Protein AF-A0A1E5JPA9-F1 (afdb_monomer)

Sequence (383 aa):
MPLNARSYNGRIKKLSGSSNHGRYNTQFDSVDIVAFDREGEEWGIFSNYAEIPIKMQTPFGEKTFPTVEHYFQYQKDPNDKAYLERILQGDAQNARDLGQKKRWSDFKLADEAMQRAIQEKLKNTLVRQALKDTGNACLIEDTGSRSSQNQDGNWGWRTGGSIEPHATTGNKLGILLMEERNRLHRQEGNFSMIVQNPLDLSERARGIMTRNYSTKNLIHLSLPVVSTSPTQASYPSSRMKDSLNQTKKHTTQESHQEVSQMIRTMMTTSSPSLDIPFVGKGQMNGTFKIAFDNPKDAAAFQDMLAKQGFKTSYFGDGERYPMEHSGKKLNHIVRFENAGTKTEIPEKALQFLKENFKDDAKVANIVENMGFERPKMGVSMHM

Nearest PDB structures (foldseek):
  6xbw-assembly1_a  TM=4.654E-01  e=2.955E+00  Bos taurus

pLDDT: mean 71.27, std 23.31, range [20.52, 98.19]

Solvent-accessible surface area (backbone atoms only — not comparable to full-atom values): 22437 Å² total; per-residue (Å²): 99,75,88,47,74,43,10,52,42,62,76,75,42,56,50,52,35,46,15,66,21,87,93,36,57,74,35,79,47,74,41,49,29,37,46,24,54,46,38,91,34,42,36,1,56,74,28,50,67,17,68,50,68,28,79,43,83,49,94,87,45,80,44,76,26,58,18,41,34,22,49,44,36,35,65,57,50,70,84,41,65,70,54,44,61,51,32,71,39,84,50,44,69,49,9,43,67,58,28,71,79,54,64,67,93,47,70,64,58,51,55,51,41,48,51,57,40,50,58,46,42,47,67,40,64,66,55,43,46,35,52,53,73,52,55,64,42,40,49,37,29,51,55,32,87,62,74,92,82,59,86,83,62,54,42,40,24,32,50,20,50,52,58,55,98,88,46,97,52,35,32,49,51,16,32,52,52,48,51,51,42,35,52,51,28,60,76,70,68,42,64,89,51,45,61,92,49,42,64,60,48,47,46,44,48,32,14,26,28,47,65,77,34,46,87,48,62,68,76,74,62,84,71,75,58,76,79,81,77,89,78,89,83,81,84,88,86,81,89,83,87,82,88,82,88,84,87,86,84,88,86,92,78,90,78,96,78,85,93,65,70,85,57,54,77,72,72,74,68,80,83,81,88,75,90,68,82,79,76,56,90,21,58,52,64,41,59,43,76,49,74,25,78,43,63,67,63,27,51,52,51,42,51,53,41,43,78,69,73,34,56,63,49,79,42,47,85,85,53,94,62,72,44,78,53,97,92,41,61,24,31,16,34,30,34,39,43,43,84,36,79,56,38,63,69,55,68,71,50,50,49,51,41,41,73,73,66,73,37,64,69,60,42,25,52,52,38,36,76,64,50,21,58,63,59,83,73,79,82,82,77,81,127

Organism: NCBI:txid45071

Structure (mmCIF, N/CA/C/O backbone):
data_AF-A0A1E5JPA9-F1
#
_entry.id   AF-A0A1E5JPA9-F1
#
loop_
_atom_site.group_PDB
_atom_site.id
_atom_site.type_symbol
_atom_site.label_atom_id
_atom_site.label_alt_id
_atom_site.label_comp_id
_atom_site.label_asym_id
_atom_site.label_entity_id
_atom_site.label_seq_id
_atom_site.pdbx_PDB_ins_code
_atom_site.Cartn_x
_atom_site.Cartn_y
_atom_site.Cartn_z
_atom_site.occupancy
_atom_site.B_iso_or_equiv
_atom_site.auth_seq_id
_atom_site.auth_comp_id
_atom_site.auth_asym_id
_atom_site.auth_atom_id
_atom_site.pdbx_PDB_model_num
ATOM 1 N N . MET A 1 1 ? -12.399 -1.903 2.188 1.00 41.41 1 MET A N 1
ATOM 2 C CA . MET A 1 1 ? -13.432 -2.797 1.627 1.00 41.41 1 MET A CA 1
ATOM 3 C C . MET A 1 1 ? -13.139 -4.202 2.134 1.00 41.41 1 MET A C 1
ATOM 5 O O . MET A 1 1 ? -11.994 -4.450 2.493 1.00 41.41 1 MET A O 1
ATOM 9 N N . PRO A 1 2 ? -14.093 -5.150 2.160 1.00 44.66 2 PRO A N 1
ATOM 10 C CA . PRO A 1 2 ? -13.713 -6.553 2.306 1.00 44.66 2 PRO A CA 1
ATOM 11 C C . PRO A 1 2 ? -12.759 -6.942 1.164 1.00 44.66 2 PRO A C 1
ATOM 13 O O . PRO A 1 2 ? -13.014 -6.616 0.001 1.00 44.66 2 PRO A O 1
ATOM 16 N N . LEU A 1 3 ? -11.648 -7.604 1.503 1.00 50.38 3 LEU A N 1
ATOM 17 C CA . LEU A 1 3 ? -10.648 -8.057 0.534 1.00 50.38 3 LEU A CA 1
ATOM 18 C C . LEU A 1 3 ? -11.300 -9.032 -0.452 1.00 50.38 3 LEU A C 1
ATOM 20 O O . LEU A 1 3 ? -11.751 -10.107 -0.060 1.00 50.38 3 LEU A O 1
ATOM 24 N N . ASN A 1 4 ? -11.332 -8.673 -1.733 1.00 54.94 4 ASN A N 1
ATOM 25 C CA . ASN A 1 4 ? -11.834 -9.552 -2.785 1.00 54.94 4 ASN A CA 1
ATOM 26 C C . ASN A 1 4 ? -10.662 -10.257 -3.495 1.00 54.94 4 ASN A C 1
ATOM 28 O O . ASN A 1 4 ? -9.513 -9.840 -3.366 1.00 54.94 4 ASN A O 1
ATOM 32 N N . ALA A 1 5 ? -10.936 -11.317 -4.262 1.00 58.31 5 ALA A N 1
ATOM 33 C CA . ALA A 1 5 ? -9.887 -12.101 -4.929 1.00 58.31 5 ALA A CA 1
ATOM 34 C C . ALA A 1 5 ? -8.978 -11.269 -5.856 1.00 58.31 5 ALA A C 1
ATOM 36 O O . ALA A 1 5 ? -7.791 -11.557 -5.973 1.00 58.31 5 ALA A O 1
ATOM 37 N N . ARG A 1 6 ? -9.512 -10.206 -6.471 1.00 63.12 6 ARG A N 1
ATOM 38 C CA . ARG A 1 6 ? -8.760 -9.284 -7.333 1.00 63.12 6 ARG A CA 1
ATOM 39 C C . ARG A 1 6 ? -7.802 -8.401 -6.530 1.00 63.12 6 ARG A C 1
ATOM 41 O O . ARG A 1 6 ? -6.694 -8.134 -6.984 1.00 63.12 6 ARG A O 1
ATOM 48 N N . SER A 1 7 ? -8.186 -8.009 -5.314 1.00 68.62 7 SER A N 1
ATOM 49 C CA . SER A 1 7 ? -7.342 -7.214 -4.415 1.00 68.62 7 SER A CA 1
ATOM 50 C C . SER A 1 7 ? -5.980 -7.864 -4.171 1.00 68.62 7 SER A C 1
ATOM 52 O O . SER A 1 7 ? -4.984 -7.158 -4.071 1.00 68.62 7 SER A O 1
ATOM 54 N N . TYR A 1 8 ? -5.907 -9.194 -4.079 1.00 76.69 8 TYR A N 1
ATOM 55 C CA . TYR A 1 8 ? -4.673 -9.914 -3.733 1.00 76.69 8 TYR A CA 1
ATOM 56 C C . TYR A 1 8 ? -4.141 -10.858 -4.816 1.00 76.69 8 TYR A C 1
ATOM 58 O O . TYR A 1 8 ? -3.144 -11.535 -4.584 1.00 76.69 8 TYR A O 1
ATOM 66 N N . ASN A 1 9 ? -4.766 -10.882 -5.993 1.00 72.44 9 ASN A N 1
ATOM 67 C CA . ASN A 1 9 ? -4.296 -11.628 -7.153 1.00 72.44 9 ASN A CA 1
ATOM 68 C C . ASN A 1 9 ? -4.676 -10.879 -8.440 1.00 72.44 9 ASN A C 1
ATOM 70 O O . ASN A 1 9 ? -5.799 -10.399 -8.595 1.00 72.44 9 ASN A O 1
ATOM 74 N N . GLY A 1 10 ? -3.742 -10.775 -9.377 1.00 78.81 10 GLY A N 1
ATOM 75 C CA . GLY A 1 10 ? -3.922 -10.037 -10.620 1.00 78.81 10 GLY A CA 1
ATOM 76 C C . GLY A 1 10 ? -2.888 -10.419 -11.668 1.00 78.81 10 GLY A C 1
ATOM 77 O O . GLY A 1 10 ? -2.072 -11.319 -11.478 1.00 78.81 10 GLY A O 1
ATOM 78 N N . ARG A 1 11 ? -2.883 -9.724 -12.805 1.00 82.12 11 ARG A N 1
ATOM 79 C CA . ARG A 1 11 ? -1.937 -10.047 -13.881 1.00 82.12 11 ARG A CA 1
ATOM 80 C C . ARG A 1 11 ? -0.540 -9.515 -13.569 1.00 82.12 11 ARG A C 1
ATOM 82 O O . ARG A 1 11 ? -0.366 -8.311 -13.387 1.00 82.12 11 ARG A O 1
ATOM 89 N N . ILE A 1 12 ? 0.462 -10.395 -13.596 1.00 88.06 12 ILE A N 1
ATOM 90 C CA . ILE A 1 12 ? 1.846 -9.986 -13.865 1.00 88.06 12 ILE A CA 1
ATOM 91 C C . ILE A 1 12 ? 1.898 -9.586 -15.344 1.00 88.06 12 ILE A C 1
ATOM 93 O O . ILE A 1 12 ? 1.434 -10.326 -16.214 1.00 88.06 12 ILE A O 1
ATOM 97 N N . LYS A 1 13 ? 2.400 -8.387 -15.633 1.00 85.88 13 LYS A N 1
ATOM 98 C CA . LYS A 1 13 ? 2.447 -7.809 -16.987 1.00 85.88 13 LYS A CA 1
ATOM 99 C C . LYS A 1 13 ? 3.893 -7.676 -17.434 1.00 85.88 13 LYS A C 1
ATOM 101 O O . LYS A 1 13 ? 4.781 -7.613 -16.597 1.00 85.88 13 LYS A O 1
ATOM 106 N N . LYS A 1 14 ? 4.139 -7.562 -18.737 1.00 86.44 14 LYS A N 1
ATOM 107 C CA . LYS A 1 14 ? 5.494 -7.390 -19.274 1.00 86.44 14 LYS A CA 1
ATOM 108 C C . LYS A 1 14 ? 5.655 -6.002 -19.876 1.00 86.44 14 LYS A C 1
ATOM 110 O O . LYS A 1 14 ? 4.979 -5.676 -20.852 1.00 86.44 14 LYS A O 1
ATOM 115 N N . LEU A 1 15 ? 6.537 -5.191 -19.296 1.00 84.62 15 LEU A N 1
ATOM 116 C CA . LEU A 1 15 ? 7.025 -3.972 -19.929 1.00 84.62 15 LEU A CA 1
ATOM 117 C C . LEU A 1 15 ? 8.201 -4.329 -20.829 1.00 84.62 15 LEU A C 1
ATOM 119 O O . LEU A 1 15 ? 9.143 -4.981 -20.391 1.00 84.62 15 LEU A O 1
ATOM 123 N N . SER A 1 16 ? 8.157 -3.857 -22.068 1.00 86.44 16 SER A N 1
ATOM 124 C CA . SER A 1 16 ? 9.230 -4.030 -23.047 1.00 86.44 16 SER A CA 1
ATOM 125 C C . SER A 1 16 ? 9.385 -2.767 -23.887 1.00 86.44 16 SER A C 1
ATOM 127 O O . SER A 1 16 ? 8.403 -2.050 -24.108 1.00 86.44 16 SER A O 1
ATOM 129 N N . GLY A 1 17 ? 10.602 -2.505 -24.364 1.00 84.69 17 GLY A N 1
ATOM 130 C CA . GLY A 1 17 ? 10.906 -1.404 -25.281 1.00 84.69 17 GLY A CA 1
ATOM 131 C C . GLY A 1 17 ? 12.303 -0.823 -25.067 1.00 84.69 17 GLY A C 1
ATOM 132 O O . GLY A 1 17 ? 13.051 -1.279 -24.205 1.00 84.69 17 GLY A O 1
ATOM 133 N N . SER A 1 18 ? 12.661 0.203 -25.842 1.00 84.38 18 SER A N 1
ATOM 134 C CA . SER A 1 18 ? 13.926 0.922 -25.642 1.00 84.38 18 SER A CA 1
ATOM 135 C C . SER A 1 18 ? 13.936 1.641 -24.293 1.00 84.38 18 SER A C 1
ATOM 137 O O . SER A 1 18 ? 12.957 2.308 -23.952 1.00 84.38 18 SER A O 1
ATOM 139 N N . SER A 1 19 ? 15.032 1.545 -23.542 1.00 84.12 19 SER A N 1
ATOM 140 C CA . SER A 1 19 ? 15.129 2.091 -22.185 1.00 84.12 19 SER A CA 1
ATOM 141 C C . SER A 1 19 ? 15.930 3.398 -22.107 1.00 84.12 19 SER A C 1
ATOM 143 O O . SER A 1 19 ? 16.858 3.643 -22.876 1.00 84.12 19 SER A O 1
ATOM 145 N N . ASN A 1 20 ? 15.568 4.250 -21.144 1.00 82.25 20 ASN A N 1
ATOM 146 C CA . ASN A 1 20 ? 16.387 5.373 -20.661 1.00 82.25 20 ASN A CA 1
ATOM 147 C C . ASN A 1 20 ? 17.290 4.990 -19.472 1.00 82.25 20 ASN A C 1
ATOM 149 O O . ASN A 1 20 ? 17.979 5.849 -18.926 1.00 82.25 20 ASN A O 1
ATOM 153 N N . HIS A 1 21 ? 17.274 3.730 -19.029 1.00 83.69 21 HIS A N 1
ATOM 154 C CA . HIS A 1 21 ? 18.113 3.279 -17.924 1.00 83.69 21 HIS A CA 1
ATOM 155 C C . HIS A 1 21 ? 19.599 3.318 -18.307 1.00 83.69 21 HIS A C 1
ATOM 157 O O . HIS A 1 21 ? 19.953 2.861 -19.389 1.00 83.69 21 HIS A O 1
ATOM 163 N N . GLY A 1 22 ? 20.487 3.788 -17.424 1.00 81.06 22 GLY A N 1
ATOM 164 C CA . GLY A 1 22 ? 21.904 4.008 -17.762 1.00 81.06 22 GLY A CA 1
ATOM 165 C C . GLY A 1 22 ? 22.631 2.774 -18.318 1.00 81.06 22 GLY A C 1
ATOM 166 O O . GLY A 1 22 ? 23.445 2.903 -19.226 1.00 81.06 22 GLY A O 1
ATOM 167 N N . ARG A 1 23 ? 22.281 1.570 -17.838 1.00 77.62 23 ARG A N 1
ATOM 168 C CA . ARG A 1 23 ? 22.854 0.290 -18.313 1.00 77.62 23 ARG A CA 1
ATOM 169 C C . ARG 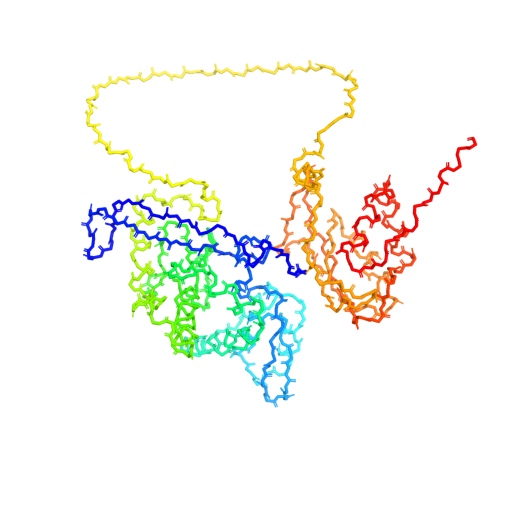A 1 23 ? 22.271 -0.213 -19.647 1.00 77.62 23 ARG A C 1
ATOM 171 O O . ARG A 1 23 ? 22.868 -1.088 -20.258 1.00 77.62 23 ARG A O 1
ATOM 178 N N . TYR A 1 24 ? 21.133 0.331 -20.085 1.00 73.62 24 TYR A N 1
ATOM 179 C CA . TYR A 1 24 ? 20.377 -0.091 -21.275 1.00 73.62 24 TYR A CA 1
ATOM 180 C C . TYR A 1 24 ? 19.965 1.109 -22.145 1.00 73.62 24 TYR A C 1
ATOM 182 O O . TYR A 1 24 ? 18.938 1.072 -22.819 1.00 73.62 24 TYR A O 1
ATOM 190 N N . ASN A 1 25 ? 20.725 2.208 -22.098 1.00 78.81 25 ASN A N 1
ATOM 191 C CA . ASN A 1 25 ? 20.358 3.454 -22.767 1.00 78.81 25 ASN A CA 1
ATOM 192 C C . ASN A 1 25 ? 20.214 3.217 -24.278 1.00 78.81 25 ASN A C 1
ATOM 194 O O . ASN A 1 25 ? 21.136 2.697 -24.897 1.00 78.81 25 ASN A O 1
ATOM 198 N N . THR A 1 26 ? 19.039 3.551 -24.822 1.00 75.69 26 THR A N 1
ATOM 199 C CA . THR A 1 26 ? 18.550 3.262 -26.189 1.00 75.69 26 THR A CA 1
ATOM 200 C C . THR A 1 26 ? 18.427 1.783 -26.581 1.00 75.69 26 THR A C 1
ATOM 202 O O . THR A 1 26 ? 17.750 1.481 -27.567 1.00 75.69 26 THR A O 1
ATOM 205 N N . GLN A 1 27 ? 18.963 0.854 -25.788 1.00 84.62 27 GLN A N 1
ATOM 206 C CA . GLN A 1 27 ? 18.830 -0.588 -25.987 1.00 84.62 27 GLN A CA 1
ATOM 207 C C . GLN A 1 27 ? 17.443 -1.092 -25.574 1.00 84.62 27 GLN A C 1
ATOM 209 O O . GLN A 1 27 ? 16.762 -0.488 -24.742 1.00 84.62 27 GLN A O 1
ATOM 214 N N . PHE A 1 28 ? 17.028 -2.216 -26.160 1.00 86.94 28 PHE A N 1
ATOM 215 C CA . PHE A 1 28 ? 15.808 -2.915 -25.768 1.00 86.94 28 PHE A CA 1
ATOM 216 C C . PHE A 1 28 ? 15.991 -3.554 -24.387 1.00 86.94 28 PHE A C 1
ATOM 218 O O . PHE A 1 28 ? 16.926 -4.323 -24.178 1.00 86.94 28 PHE A O 1
ATOM 225 N N . ASP A 1 29 ? 15.076 -3.259 -23.469 1.00 87.62 29 ASP A N 1
ATOM 226 C CA . ASP A 1 29 ? 14.996 -3.881 -22.151 1.00 87.62 29 ASP A CA 1
ATOM 227 C C . ASP A 1 29 ? 13.589 -4.471 -21.948 1.00 87.62 29 ASP A C 1
ATOM 229 O O . ASP A 1 29 ? 12.622 -4.084 -22.618 1.00 87.62 29 ASP A O 1
ATOM 233 N N . SER A 1 30 ? 13.469 -5.430 -21.033 1.00 89.88 30 SER A N 1
ATOM 234 C CA . SER A 1 30 ? 12.199 -6.036 -20.654 1.00 89.88 30 SER A CA 1
ATOM 235 C C . SER A 1 30 ? 12.168 -6.380 -19.166 1.00 89.88 30 SER A C 1
ATOM 237 O O . SER A 1 30 ? 13.111 -6.961 -18.622 1.00 89.88 30 SER A O 1
ATOM 239 N N . VAL A 1 31 ? 11.068 -6.013 -18.510 1.00 90.56 31 VAL A N 1
ATOM 240 C CA . VAL A 1 31 ? 10.831 -6.218 -17.079 1.00 90.56 31 VAL A CA 1
ATOM 241 C C . VAL A 1 31 ? 9.396 -6.692 -16.871 1.00 90.56 31 VAL A C 1
ATOM 243 O O . VAL A 1 31 ? 8.447 -6.054 -17.331 1.00 90.56 31 VAL A O 1
ATOM 246 N N . ASP A 1 32 ? 9.234 -7.799 -16.151 1.00 93.00 32 ASP A N 1
ATOM 247 C CA . ASP A 1 32 ? 7.927 -8.237 -15.664 1.00 93.00 32 ASP A CA 1
ATOM 248 C C . ASP A 1 32 ? 7.528 -7.393 -14.442 1.00 93.00 32 ASP A C 1
ATOM 250 O O . ASP A 1 32 ? 8.352 -7.115 -13.568 1.00 93.00 32 ASP A O 1
ATOM 254 N N . ILE A 1 33 ? 6.276 -6.940 -14.400 1.00 91.44 33 ILE A N 1
ATOM 255 C CA . ILE A 1 33 ? 5.758 -5.963 -13.443 1.00 91.44 33 ILE A CA 1
ATOM 256 C C . ILE A 1 33 ? 4.4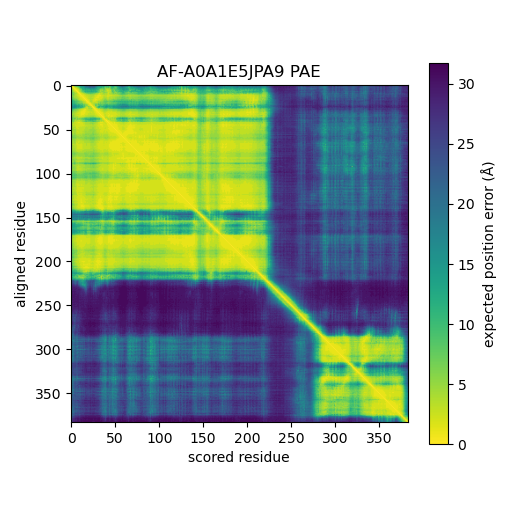62 -6.415 -12.769 1.00 91.44 33 ILE A C 1
ATOM 258 O O . ILE A 1 33 ? 3.629 -7.106 -13.358 1.00 91.44 33 ILE A O 1
ATOM 262 N N . VAL A 1 34 ? 4.255 -5.907 -11.559 1.00 91.75 34 VAL A N 1
ATOM 263 C CA . VAL A 1 34 ? 2.979 -5.880 -10.845 1.00 91.75 34 VAL A CA 1
ATOM 264 C C . VAL A 1 34 ? 2.690 -4.424 -10.493 1.00 91.75 34 VAL A C 1
ATOM 266 O O . VAL A 1 34 ? 3.451 -3.803 -9.754 1.00 91.75 34 VAL A O 1
ATOM 269 N N . ALA A 1 35 ? 1.607 -3.880 -11.048 1.00 87.12 35 ALA A N 1
ATOM 270 C CA . ALA A 1 35 ? 1.154 -2.516 -10.788 1.00 87.12 35 ALA A CA 1
ATOM 271 C C . ALA A 1 35 ? -0.089 -2.530 -9.890 1.00 87.12 35 ALA A C 1
ATOM 273 O O . ALA A 1 35 ? -1.007 -3.307 -10.152 1.00 87.12 35 ALA A O 1
ATOM 274 N N . PHE A 1 36 ? -0.114 -1.669 -8.873 1.00 87.94 36 PHE A N 1
ATOM 275 C CA . PHE A 1 36 ? -1.207 -1.519 -7.907 1.00 87.94 36 PHE A CA 1
ATOM 276 C C . PHE A 1 36 ? -1.404 -0.042 -7.524 1.00 87.94 36 PHE A C 1
ATOM 278 O O . PHE A 1 36 ? -0.477 0.751 -7.640 1.00 87.94 36 PHE A O 1
ATOM 285 N N . ASP A 1 37 ? -2.587 0.333 -7.035 1.00 79.38 37 ASP A N 1
ATOM 286 C CA . ASP A 1 37 ? -2.882 1.683 -6.511 1.00 79.38 37 ASP A CA 1
ATOM 287 C C . ASP A 1 37 ? -3.916 1.594 -5.388 1.00 79.38 37 ASP A C 1
ATOM 289 O O . ASP A 1 37 ? -3.620 1.915 -4.233 1.00 79.38 37 ASP A O 1
ATOM 293 N N . ARG A 1 38 ? -5.117 1.087 -5.698 1.00 73.88 38 ARG A N 1
ATOM 294 C CA . ARG A 1 38 ? -6.235 1.013 -4.746 1.00 73.88 38 ARG A CA 1
ATOM 295 C C . ARG A 1 38 ? -6.591 -0.419 -4.391 1.00 73.88 38 ARG A C 1
ATOM 297 O O . ARG A 1 38 ? -6.561 -1.304 -5.232 1.00 73.88 38 ARG A O 1
ATOM 304 N N . GLU A 1 39 ? -7.065 -0.619 -3.165 1.00 64.00 39 GLU A N 1
ATOM 305 C CA . GLU A 1 39 ? -7.504 -1.921 -2.640 1.00 64.00 39 GLU A CA 1
ATOM 306 C C . GLU A 1 39 ? -8.486 -2.689 -3.545 1.00 64.00 39 GLU A C 1
ATOM 308 O O . GLU A 1 39 ? -8.424 -3.914 -3.610 1.00 64.00 39 GLU A O 1
ATOM 313 N N . GLY A 1 40 ? -9.388 -1.998 -4.248 1.00 65.12 40 GLY A N 1
ATOM 314 C CA . GLY A 1 40 ? -10.383 -2.627 -5.128 1.00 65.12 40 GLY A CA 1
ATOM 315 C C . GLY A 1 40 ? -9.842 -3.142 -6.471 1.00 65.12 40 GLY A C 1
ATOM 316 O O . GLY A 1 40 ? -10.603 -3.725 -7.243 1.00 65.12 40 GLY A O 1
ATOM 317 N N . GLU A 1 41 ? -8.564 -2.910 -6.772 1.00 71.81 41 GLU A N 1
ATOM 318 C CA . GLU A 1 41 ? -7.928 -3.210 -8.059 1.00 71.81 41 GLU A CA 1
ATOM 319 C C . GLU A 1 41 ? -7.010 -4.438 -7.975 1.00 71.81 41 GLU A C 1
ATOM 321 O O . GLU A 1 41 ? -6.774 -4.987 -6.900 1.00 71.81 41 GLU A O 1
ATOM 326 N N . GLU A 1 42 ? -6.489 -4.880 -9.123 1.00 80.50 42 GLU A N 1
ATOM 327 C CA . GLU A 1 42 ? -5.493 -5.959 -9.177 1.00 80.50 42 GLU A CA 1
ATOM 328 C C . GLU A 1 42 ? -4.287 -5.622 -8.299 1.00 80.50 42 GLU A C 1
ATOM 330 O O . GLU A 1 42 ? -3.710 -4.544 -8.425 1.00 80.50 42 GLU A O 1
ATOM 335 N N . TRP A 1 43 ? -3.933 -6.541 -7.394 1.00 87.25 43 TRP A N 1
ATOM 336 C CA . TRP A 1 43 ? -2.842 -6.371 -6.422 1.00 87.25 43 TRP A CA 1
ATOM 337 C C . TRP A 1 43 ? -3.005 -5.184 -5.449 1.00 87.25 43 TRP A C 1
ATOM 339 O O . TRP A 1 43 ? -2.077 -4.840 -4.711 1.00 87.25 43 TRP A O 1
ATOM 349 N N . GLY A 1 44 ? -4.204 -4.597 -5.379 1.00 86.44 44 GLY A N 1
ATOM 350 C CA . GLY A 1 44 ? -4.565 -3.493 -4.491 1.00 86.44 44 GLY A CA 1
ATOM 351 C C . GLY A 1 44 ? -4.259 -3.712 -3.007 1.00 86.44 44 GLY A C 1
ATOM 352 O O . GLY A 1 44 ? -4.064 -2.744 -2.270 1.00 86.44 44 GLY A O 1
ATOM 353 N N . ILE A 1 45 ? -4.148 -4.969 -2.567 1.00 89.19 45 ILE A N 1
ATOM 354 C CA . ILE A 1 45 ? -3.763 -5.370 -1.210 1.00 89.19 45 ILE A CA 1
ATOM 355 C C . ILE A 1 45 ? -2.401 -4.795 -0.792 1.00 89.19 45 ILE A C 1
ATOM 357 O O . ILE A 1 45 ? -2.157 -4.621 0.401 1.00 89.19 45 ILE A O 1
ATOM 361 N N . PHE A 1 46 ? -1.511 -4.455 -1.732 1.00 93.62 46 PHE A N 1
ATOM 362 C CA . PHE A 1 46 ? -0.203 -3.869 -1.422 1.00 93.62 46 PHE A CA 1
ATOM 363 C C . PHE A 1 46 ? -0.263 -2.388 -1.035 1.00 93.62 46 PHE A C 1
ATOM 365 O O . PHE A 1 46 ? 0.541 -1.965 -0.203 1.00 93.62 46 PHE A O 1
ATOM 372 N N . SER A 1 47 ? -1.274 -1.649 -1.501 1.00 90.81 47 SER A N 1
ATOM 373 C CA . SER A 1 47 ? -1.493 -0.229 -1.190 1.00 90.81 47 SER A CA 1
ATOM 374 C C . SER A 1 47 ? -1.455 0.073 0.315 1.00 90.81 47 SER A C 1
ATOM 376 O O . SER A 1 47 ? -2.048 -0.649 1.124 1.00 90.81 47 SER A O 1
ATOM 378 N N . ASN A 1 48 ? -0.815 1.171 0.724 1.00 91.38 48 ASN A N 1
ATOM 379 C CA . ASN A 1 48 ? -0.891 1.697 2.097 1.00 91.38 48 ASN A CA 1
ATOM 380 C C . ASN A 1 48 ? -2.324 2.114 2.501 1.00 91.38 48 ASN A C 1
ATOM 382 O O . ASN A 1 48 ? -2.612 2.237 3.695 1.00 91.38 48 ASN A O 1
ATOM 386 N N . TYR A 1 49 ? -3.225 2.276 1.524 1.00 89.44 49 TYR A N 1
ATOM 387 C CA . TYR A 1 49 ? -4.642 2.601 1.721 1.00 89.44 49 TYR A CA 1
ATOM 388 C C . TYR A 1 49 ? -5.530 1.355 1.899 1.00 89.44 49 TYR A C 1
ATOM 390 O O . TYR A 1 49 ? -6.710 1.512 2.205 1.00 89.44 49 TYR A O 1
ATOM 398 N N . ALA A 1 50 ? -5.000 0.135 1.735 1.00 86.19 50 ALA A N 1
ATOM 399 C CA . ALA A 1 50 ? -5.762 -1.095 1.963 1.00 86.19 50 ALA A CA 1
ATOM 400 C C . ALA A 1 50 ? -6.171 -1.247 3.443 1.00 86.19 50 ALA A C 1
ATOM 402 O O . ALA A 1 50 ? -5.350 -1.045 4.343 1.00 86.19 50 ALA A O 1
ATOM 403 N N . GLU A 1 51 ? -7.428 -1.632 3.680 1.00 86.31 51 GLU A N 1
ATOM 404 C CA . GLU A 1 51 ? -8.092 -1.819 4.978 1.00 86.31 51 GLU A CA 1
ATOM 405 C C . GLU A 1 51 ? -7.668 -3.142 5.625 1.00 86.31 51 GLU A C 1
ATOM 407 O O . GLU A 1 51 ? -8.460 -4.047 5.881 1.00 86.31 51 GLU A O 1
ATOM 412 N N . ILE A 1 52 ? -6.364 -3.232 5.895 1.00 84.69 52 ILE A N 1
ATOM 413 C CA . ILE A 1 52 ? -5.699 -4.350 6.560 1.00 84.69 52 ILE A CA 1
ATOM 414 C C . ILE A 1 52 ? -5.183 -3.835 7.905 1.00 84.69 52 ILE A C 1
ATOM 416 O O . ILE A 1 52 ? -4.132 -3.185 7.937 1.00 84.69 52 ILE A O 1
ATOM 420 N N . PRO A 1 53 ? -5.903 -4.098 9.010 1.00 87.62 53 PRO A N 1
ATOM 421 C CA . PRO A 1 53 ? -5.546 -3.542 10.302 1.00 87.62 53 PRO A CA 1
ATOM 422 C C . PRO A 1 53 ? -4.180 -4.027 10.791 1.00 87.62 53 PRO A C 1
ATOM 424 O O . PRO A 1 53 ? -3.892 -5.225 10.770 1.00 87.62 53 PRO A O 1
ATOM 427 N N . ILE A 1 54 ? -3.363 -3.094 11.281 1.00 90.44 54 ILE A N 1
ATOM 428 C CA . ILE A 1 54 ? -2.046 -3.366 11.872 1.00 90.44 54 ILE A CA 1
ATOM 429 C C . ILE A 1 54 ? -2.033 -2.975 13.350 1.00 90.44 54 ILE A C 1
ATOM 431 O O . ILE A 1 54 ? -2.586 -1.946 13.742 1.00 90.44 54 ILE A O 1
ATOM 435 N N . LYS A 1 55 ? -1.404 -3.805 14.184 1.00 92.19 55 LYS A N 1
ATOM 436 C CA . LYS A 1 55 ? -1.241 -3.559 15.621 1.00 92.19 55 LYS A CA 1
ATOM 437 C C . LYS A 1 55 ? 0.116 -2.921 15.870 1.00 92.19 55 LYS A C 1
ATOM 439 O O . LYS A 1 55 ? 1.138 -3.527 15.574 1.00 92.19 55 LYS A O 1
ATOM 444 N N . MET A 1 56 ? 0.118 -1.715 16.426 1.00 94.88 56 MET A N 1
ATOM 445 C CA . MET A 1 56 ? 1.332 -0.937 16.665 1.00 94.88 56 MET A CA 1
ATOM 446 C C . MET A 1 56 ? 1.376 -0.481 18.122 1.00 94.88 56 MET A C 1
ATOM 448 O O . MET A 1 56 ? 0.351 -0.100 18.692 1.00 94.88 56 MET A O 1
ATOM 452 N N . GLN A 1 57 ? 2.566 -0.468 18.717 1.00 93.62 57 GLN A N 1
ATOM 453 C CA . GLN A 1 57 ? 2.771 0.163 20.020 1.00 93.62 57 GLN A CA 1
ATOM 454 C C . GLN A 1 57 ? 2.825 1.688 19.876 1.00 93.62 57 GLN A C 1
ATOM 456 O O . GLN A 1 57 ? 3.385 2.219 18.914 1.00 93.62 57 GLN A O 1
ATOM 461 N N . THR A 1 58 ? 2.243 2.388 20.846 1.00 94.12 58 THR A N 1
ATOM 462 C CA . THR A 1 58 ? 2.241 3.853 20.960 1.00 94.12 58 THR A CA 1
ATOM 463 C C . THR A 1 58 ? 2.601 4.252 22.398 1.00 94.12 58 THR A C 1
ATOM 465 O O . THR A 1 58 ? 2.479 3.415 23.297 1.00 94.12 58 THR A O 1
ATOM 468 N N . PRO A 1 59 ? 2.947 5.524 22.680 1.00 95.12 59 PRO A N 1
ATOM 469 C CA . PRO A 1 59 ? 3.068 6.029 24.055 1.00 95.12 59 PRO A CA 1
ATOM 470 C C . PRO A 1 59 ? 1.784 5.875 24.897 1.00 95.12 59 PRO A C 1
ATOM 472 O O . PRO A 1 59 ? 1.817 6.035 26.113 1.00 95.12 59 PRO A O 1
ATOM 475 N N . PHE A 1 60 ? 0.653 5.547 24.261 1.00 92.62 60 PHE A N 1
ATOM 476 C CA . PHE A 1 60 ? -0.656 5.329 24.879 1.00 92.62 60 PHE A CA 1
ATOM 477 C C . PHE A 1 60 ? -1.087 3.847 24.866 1.00 92.62 60 PHE A C 1
ATOM 479 O O . PHE A 1 60 ? -2.278 3.557 24.998 1.00 92.62 60 PHE A O 1
ATOM 48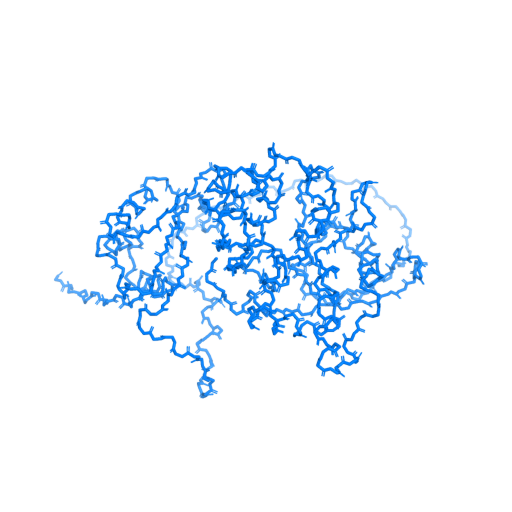6 N N . GLY A 1 61 ? -0.135 2.920 24.694 1.00 90.00 61 GLY A N 1
ATOM 487 C CA . GLY A 1 61 ? -0.350 1.468 24.631 1.00 90.00 61 GLY A CA 1
ATOM 488 C C . GLY A 1 61 ? -0.498 0.916 23.207 1.00 90.00 61 GLY A C 1
ATOM 489 O O . GLY A 1 61 ? -0.290 1.630 22.222 1.00 90.00 61 GLY A O 1
ATOM 490 N N . GLU A 1 62 ? -0.862 -0.366 23.090 1.00 94.75 62 GLU A N 1
ATOM 491 C CA . GLU A 1 62 ? -1.152 -0.993 21.794 1.00 94.75 62 GLU A CA 1
ATOM 492 C C . GLU A 1 62 ? -2.395 -0.357 21.158 1.00 94.75 62 GLU A C 1
ATOM 494 O 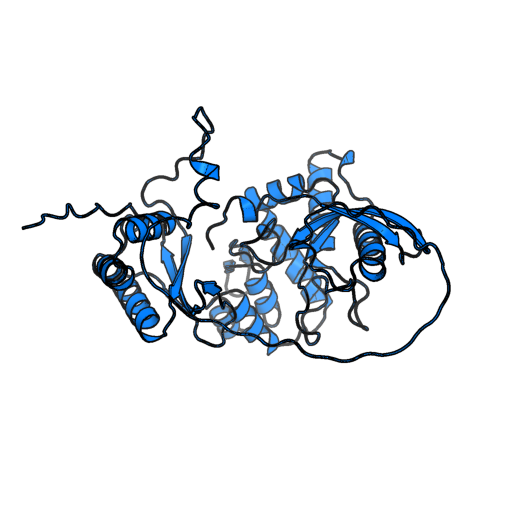O . GLU A 1 62 ? -3.447 -0.222 21.788 1.00 94.75 62 GLU A O 1
ATOM 499 N N . LYS A 1 63 ? -2.286 0.004 19.880 1.00 92.88 63 LYS A N 1
ATOM 500 C CA . LYS A 1 63 ? -3.386 0.529 19.072 1.00 92.88 63 LYS A CA 1
ATOM 501 C C . LYS A 1 63 ? -3.477 -0.246 17.763 1.00 92.88 63 LYS A C 1
ATOM 503 O O . LYS A 1 63 ? -2.467 -0.613 17.165 1.00 92.88 63 LYS A O 1
ATOM 508 N N . THR A 1 64 ? -4.706 -0.483 17.312 1.00 92.06 64 THR A N 1
ATOM 509 C CA . THR A 1 64 ? -4.976 -1.068 15.994 1.00 92.06 64 THR A CA 1
ATOM 510 C C . THR A 1 64 ? -5.262 0.059 15.008 1.00 92.06 64 THR A C 1
ATOM 512 O O . THR A 1 64 ? -6.250 0.775 15.159 1.00 92.06 64 THR A O 1
ATOM 515 N N . PHE A 1 65 ? -4.395 0.222 14.015 1.00 91.12 65 PHE A N 1
ATOM 516 C CA . PHE A 1 65 ? -4.533 1.205 12.944 1.00 91.12 65 PHE A CA 1
ATOM 517 C C . PHE A 1 65 ? -5.259 0.551 11.758 1.00 91.12 65 PHE A C 1
ATOM 519 O O . PHE A 1 65 ? -4.824 -0.520 11.332 1.00 91.12 65 PHE A O 1
ATOM 526 N N . PRO A 1 66 ? -6.341 1.143 11.208 1.00 88.38 66 PRO A N 1
ATOM 527 C CA . PRO A 1 66 ? -7.124 0.524 10.131 1.00 88.38 66 PRO A CA 1
ATOM 528 C C . PRO A 1 66 ? -6.344 0.247 8.838 1.00 88.38 66 PRO A C 1
ATOM 530 O O . PRO A 1 66 ? -6.660 -0.706 8.132 1.00 88.38 66 PRO A O 1
ATOM 533 N N . THR A 1 67 ? -5.339 1.074 8.530 1.00 92.06 67 THR A N 1
ATOM 534 C CA . THR A 1 67 ? -4.424 0.896 7.392 1.00 92.06 67 THR A CA 1
ATOM 535 C C . THR A 1 67 ? -3.007 1.343 7.765 1.00 92.06 67 THR A C 1
ATOM 537 O O . THR A 1 67 ? -2.804 2.029 8.772 1.00 92.06 67 THR A O 1
ATOM 540 N N . VAL A 1 68 ? -2.033 1.030 6.905 1.00 95.81 68 VAL A N 1
ATOM 541 C CA . VAL A 1 68 ? -0.662 1.568 6.989 1.00 95.81 68 VAL A CA 1
ATOM 542 C C . VAL A 1 68 ? -0.652 3.099 6.958 1.00 95.81 68 VAL A C 1
ATOM 544 O O . VAL A 1 68 ? 0.054 3.708 7.758 1.00 95.81 68 VAL A O 1
ATOM 547 N N . GLU A 1 69 ? -1.476 3.721 6.108 1.00 94.56 69 GLU A N 1
ATOM 548 C CA . GLU A 1 69 ? -1.600 5.184 6.022 1.00 94.56 69 GLU A CA 1
ATOM 549 C C . GLU A 1 69 ? -1.975 5.829 7.366 1.00 94.56 69 GLU A C 1
ATOM 551 O O . GLU A 1 69 ? -1.425 6.868 7.721 1.00 94.56 69 GLU A O 1
ATOM 556 N N . HIS A 1 70 ? -2.846 5.195 8.163 1.00 94.69 70 HIS A N 1
ATOM 557 C CA . HIS A 1 70 ? -3.219 5.735 9.476 1.00 94.69 70 HIS A CA 1
ATOM 558 C C . HIS A 1 70 ? -2.006 5.778 10.417 1.00 94.69 70 HIS A C 1
ATOM 560 O O . HIS A 1 70 ? -1.752 6.802 11.048 1.00 94.69 70 HIS A O 1
ATOM 566 N N . TYR A 1 71 ? -1.217 4.700 10.499 1.00 97.62 71 TYR A N 1
ATOM 567 C CA . TYR A 1 71 ? -0.004 4.709 11.325 1.00 97.62 71 TYR A CA 1
ATOM 568 C C . TYR A 1 71 ? 1.037 5.696 10.789 1.00 97.62 71 TYR A C 1
ATOM 570 O O . TYR A 1 71 ? 1.586 6.485 11.556 1.00 97.62 71 TYR A O 1
ATOM 578 N N . PHE A 1 72 ? 1.277 5.688 9.476 1.00 96.44 72 PHE A N 1
ATOM 579 C CA . PHE A 1 72 ? 2.245 6.563 8.823 1.00 96.44 72 PHE A CA 1
ATOM 580 C C . PHE A 1 72 ? 1.949 8.045 9.099 1.00 96.44 72 PHE A C 1
ATOM 582 O O . PHE A 1 72 ? 2.833 8.780 9.529 1.00 96.44 72 PHE A O 1
ATOM 589 N N . GLN A 1 73 ? 0.694 8.479 8.957 1.00 95.88 73 GLN A N 1
ATOM 590 C CA . GLN A 1 73 ? 0.312 9.865 9.234 1.00 95.88 73 GLN A CA 1
ATOM 591 C C . GLN A 1 73 ? 0.331 10.182 10.743 1.00 95.88 73 GLN A C 1
ATOM 593 O O . GLN A 1 73 ? 0.755 11.275 11.125 1.00 95.88 73 GLN A O 1
ATOM 598 N N . TYR A 1 74 ? -0.035 9.238 11.623 1.00 95.94 74 TYR A N 1
ATOM 599 C CA . TYR A 1 74 ? 0.112 9.386 13.082 1.00 95.94 74 TYR A CA 1
ATOM 600 C C . TYR A 1 74 ? 1.572 9.629 13.512 1.00 95.94 74 TYR A C 1
ATOM 602 O O . TYR A 1 74 ? 1.830 10.484 14.359 1.00 95.94 74 TYR A O 1
ATOM 610 N N . GLN A 1 75 ? 2.542 8.942 12.901 1.00 96.19 75 GLN A N 1
ATOM 611 C CA . GLN A 1 75 ? 3.967 9.049 13.252 1.00 96.19 75 GLN A CA 1
ATOM 612 C C . GLN A 1 75 ? 4.590 10.441 13.024 1.00 96.19 75 GLN A C 1
ATOM 614 O O . GLN A 1 75 ? 5.689 10.688 13.515 1.00 96.19 75 GLN A O 1
ATOM 619 N N . LYS A 1 76 ? 3.887 11.374 12.366 1.00 94.38 76 LYS A N 1
ATOM 620 C CA . LYS A 1 76 ? 4.279 12.794 12.296 1.00 94.38 76 LYS A CA 1
ATOM 621 C C . LYS A 1 76 ? 4.206 13.525 13.639 1.00 94.38 76 LYS A C 1
ATOM 623 O O . LYS A 1 76 ? 4.872 14.540 13.803 1.00 94.38 76 LYS A O 1
ATOM 628 N N . ASP A 1 77 ? 3.379 13.049 14.569 1.00 95.00 77 ASP A N 1
ATOM 629 C CA . ASP A 1 77 ? 3.293 13.579 15.933 1.00 95.00 77 ASP A CA 1
ATOM 630 C C . ASP A 1 77 ? 2.814 12.483 16.901 1.00 95.00 77 ASP A C 1
ATOM 632 O O . ASP A 1 77 ? 1.634 12.421 17.263 1.00 95.00 77 ASP A O 1
ATOM 636 N N . PRO A 1 78 ? 3.712 11.563 17.297 1.00 94.38 78 PRO A N 1
ATOM 637 C CA . PRO A 1 78 ? 3.332 10.376 18.052 1.00 94.38 78 PRO A CA 1
ATOM 638 C C . PRO A 1 78 ? 2.925 10.672 19.504 1.00 94.38 78 PRO A C 1
ATOM 640 O O . PRO A 1 78 ? 2.325 9.809 20.152 1.00 94.38 78 PRO A O 1
ATOM 643 N N . ASN A 1 79 ? 3.232 11.871 20.008 1.00 94.81 79 ASN A N 1
ATOM 644 C CA . ASN A 1 79 ? 3.001 12.284 21.393 1.00 94.81 79 ASN A CA 1
ATOM 645 C C . ASN A 1 79 ? 1.673 13.042 21.583 1.00 94.81 79 ASN A C 1
ATOM 647 O O . ASN A 1 79 ? 1.253 13.263 22.718 1.00 94.81 79 ASN A O 1
ATOM 651 N N . ASP A 1 80 ? 0.984 13.417 20.502 1.00 95.94 80 ASP A N 1
ATOM 652 C CA . ASP A 1 80 ? -0.334 14.050 20.558 1.00 95.94 80 ASP A CA 1
ATOM 653 C C . ASP A 1 80 ? -1.449 12.984 20.581 1.00 95.94 80 ASP A C 1
ATOM 655 O O . ASP A 1 80 ? -1.827 12.391 19.564 1.00 95.94 80 ASP A O 1
ATOM 659 N N . LYS A 1 81 ? -2.011 12.742 21.774 1.00 95.38 81 LYS A N 1
ATOM 660 C CA . LYS A 1 81 ? -3.126 11.799 21.967 1.00 95.38 81 LYS A CA 1
ATOM 661 C C . LYS A 1 81 ? -4.387 12.221 21.204 1.00 95.38 81 LYS A C 1
ATOM 663 O O . LYS A 1 81 ? -5.106 11.360 20.703 1.00 95.38 81 LYS A O 1
ATOM 668 N N . ALA A 1 82 ? -4.672 13.520 21.105 1.00 94.81 82 ALA A N 1
ATOM 669 C CA . ALA A 1 82 ? -5.857 14.007 20.401 1.00 94.81 82 ALA A CA 1
ATOM 670 C C . ALA A 1 82 ? -5.701 13.849 18.880 1.00 94.81 82 ALA A C 1
ATOM 672 O O . ALA A 1 82 ? -6.669 13.539 18.185 1.00 94.81 82 ALA A O 1
ATOM 673 N N . TYR A 1 83 ? -4.480 14.002 18.364 1.00 95.25 83 TYR A N 1
ATOM 674 C CA . TYR A 1 83 ? -4.144 13.676 16.982 1.00 95.25 83 TYR A CA 1
ATOM 675 C C . TYR A 1 83 ? -4.264 12.177 16.698 1.00 95.25 83 TYR A C 1
ATOM 677 O O . TYR A 1 83 ? -4.883 11.824 15.700 1.00 95.25 83 TYR A O 1
ATOM 685 N N . LEU A 1 84 ? -3.776 11.300 17.584 1.00 93.94 84 LEU A N 1
ATOM 686 C CA . LEU A 1 84 ? -3.958 9.849 17.450 1.00 93.94 84 LEU A CA 1
ATOM 687 C C . LEU A 1 84 ? -5.439 9.459 17.338 1.00 93.94 84 LEU A C 1
ATOM 689 O O . LEU A 1 84 ? -5.819 8.787 16.382 1.00 93.94 84 LEU A O 1
ATOM 693 N N . GLU A 1 85 ? -6.285 9.892 18.278 1.00 90.00 85 GLU A N 1
ATOM 694 C CA . GLU A 1 85 ? -7.711 9.532 18.253 1.00 90.00 85 GLU A CA 1
ATOM 695 C C . GLU A 1 85 ? -8.428 10.102 17.013 1.00 90.00 85 GLU A C 1
ATOM 697 O O . GLU A 1 85 ? -9.329 9.456 16.486 1.00 90.00 85 GLU A O 1
ATOM 702 N N . ARG A 1 86 ? -7.996 11.260 16.486 1.00 92.00 86 ARG A N 1
ATOM 703 C CA . ARG A 1 86 ? -8.483 11.811 15.206 1.00 92.00 86 ARG A CA 1
ATOM 704 C C . ARG A 1 86 ? -7.981 11.046 13.982 1.00 92.00 86 ARG A C 1
ATOM 706 O O . ARG A 1 86 ? -8.740 10.881 13.039 1.00 92.00 86 ARG A O 1
ATOM 713 N N . ILE A 1 87 ? -6.730 10.590 13.975 1.00 91.31 87 ILE A N 1
ATOM 714 C CA . ILE A 1 87 ? -6.166 9.792 12.876 1.00 91.31 87 ILE A CA 1
ATOM 715 C C . ILE A 1 87 ? -6.839 8.419 12.796 1.00 91.31 87 ILE A C 1
ATOM 717 O O . ILE A 1 87 ? -7.012 7.900 11.702 1.00 91.31 87 ILE A O 1
ATOM 721 N N . LEU A 1 88 ? -7.254 7.843 13.928 1.00 85.88 88 LEU A N 1
ATOM 722 C CA . LEU A 1 88 ? -8.021 6.591 13.976 1.00 85.88 88 LEU A CA 1
ATOM 723 C C . LEU A 1 88 ? -9.502 6.750 13.562 1.00 85.88 88 LEU A C 1
ATOM 725 O O . LEU A 1 88 ? -10.213 5.747 13.467 1.00 85.88 88 LEU A O 1
ATOM 729 N N . GLN A 1 89 ? -9.975 7.978 13.324 1.00 83.19 89 GLN A N 1
ATOM 730 C CA . GLN A 1 89 ? -11.320 8.277 12.826 1.00 83.19 89 GLN A CA 1
ATOM 731 C C . GLN A 1 89 ? -11.313 8.459 11.302 1.00 83.19 89 GLN A C 1
ATOM 733 O O . GLN A 1 89 ? -10.387 9.024 10.727 1.00 83.19 89 GLN A O 1
ATOM 738 N N . GLY A 1 90 ? -12.385 8.013 10.645 1.00 78.06 90 GLY A N 1
ATOM 739 C CA . GLY A 1 90 ? -12.481 8.038 9.186 1.00 78.06 90 GLY A CA 1
ATOM 740 C C . GLY A 1 90 ? -11.690 6.903 8.532 1.00 78.06 90 GLY A C 1
ATOM 741 O O . GLY A 1 90 ? -11.594 5.806 9.083 1.00 78.06 90 GLY A O 1
ATOM 742 N N . ASP A 1 91 ? -11.205 7.135 7.317 1.00 82.31 91 ASP A N 1
ATOM 743 C CA . ASP A 1 91 ? -10.435 6.171 6.526 1.00 82.31 91 ASP A CA 1
ATOM 744 C C . ASP A 1 91 ? -9.074 6.728 6.068 1.00 82.31 91 ASP A C 1
ATOM 746 O O . ASP A 1 91 ? -8.639 7.793 6.504 1.00 82.31 91 ASP A O 1
ATOM 750 N N . ALA A 1 92 ? -8.366 5.998 5.197 1.00 85.31 92 ALA A N 1
ATOM 751 C CA . ALA A 1 92 ? -6.994 6.335 4.813 1.00 85.31 92 ALA A CA 1
ATOM 752 C C . ALA A 1 92 ? -6.864 7.734 4.183 1.00 85.31 92 ALA A C 1
ATOM 754 O O . ALA A 1 92 ? -5.880 8.427 4.436 1.00 85.31 92 ALA A O 1
ATOM 755 N N . GLN A 1 93 ? -7.866 8.181 3.418 1.00 82.75 93 GLN A N 1
ATOM 756 C CA . GLN A 1 93 ? -7.864 9.524 2.838 1.00 82.75 93 GLN A CA 1
ATOM 757 C C . GLN A 1 93 ? -8.038 10.596 3.926 1.00 82.75 93 GLN A C 1
ATOM 759 O O . GLN A 1 93 ? -7.327 11.597 3.913 1.00 82.75 93 GLN A O 1
ATOM 764 N N . ASN A 1 94 ? -8.896 10.352 4.919 1.00 84.44 94 ASN A N 1
ATOM 765 C CA . ASN A 1 94 ? -9.042 11.242 6.073 1.00 84.44 94 ASN A CA 1
ATOM 766 C C . ASN A 1 94 ? -7.751 11.325 6.902 1.00 84.44 94 ASN A C 1
ATOM 768 O O . ASN A 1 94 ? -7.297 12.424 7.228 1.00 84.44 94 ASN A O 1
ATOM 772 N N . ALA A 1 95 ? -7.110 10.186 7.185 1.00 88.50 95 ALA A N 1
ATOM 773 C CA . ALA A 1 95 ? -5.820 10.151 7.873 1.00 88.50 95 ALA A CA 1
ATOM 774 C C . ALA A 1 95 ? -4.745 10.953 7.113 1.00 88.50 95 ALA A C 1
ATOM 776 O O . ALA A 1 95 ? -4.000 11.724 7.725 1.00 88.50 95 ALA A O 1
ATOM 777 N N . ARG A 1 96 ? -4.714 10.845 5.777 1.00 88.75 96 ARG A N 1
ATOM 778 C CA . ARG A 1 96 ? -3.844 11.643 4.901 1.00 88.75 96 ARG A CA 1
ATOM 779 C C . ARG A 1 96 ? -4.129 13.138 4.995 1.00 88.75 96 ARG A C 1
ATOM 781 O O . ARG A 1 96 ? -3.207 13.913 5.227 1.00 88.75 96 ARG A O 1
ATOM 788 N N . ASP A 1 97 ? -5.381 13.560 4.854 1.00 87.25 97 ASP A N 1
ATOM 789 C CA . ASP A 1 97 ? -5.757 14.983 4.829 1.00 87.25 97 ASP A CA 1
ATOM 790 C C . ASP A 1 97 ? -5.593 15.661 6.204 1.00 87.25 97 ASP A C 1
ATOM 792 O O . ASP A 1 97 ? -5.317 16.863 6.303 1.00 87.25 97 ASP A O 1
ATOM 796 N N . LEU A 1 98 ? -5.695 14.885 7.287 1.00 89.75 98 LEU A N 1
ATOM 797 C CA . LEU A 1 98 ? -5.265 15.292 8.623 1.00 89.75 98 LEU A CA 1
ATOM 798 C C . LEU A 1 98 ? -3.740 15.421 8.709 1.00 89.75 98 LEU A C 1
ATOM 800 O O . LEU A 1 98 ? -3.237 16.440 9.190 1.00 89.75 98 LEU A O 1
ATOM 804 N N . GLY A 1 99 ? -3.014 14.413 8.228 1.00 89.50 99 GLY A N 1
ATOM 805 C CA . GLY A 1 99 ? -1.561 14.354 8.285 1.00 89.50 99 GLY A CA 1
ATOM 806 C C . GLY A 1 99 ? -0.850 15.369 7.397 1.00 89.50 99 GLY A C 1
ATOM 807 O O . GLY A 1 99 ? 0.213 15.845 7.780 1.00 89.50 99 GLY A O 1
ATOM 808 N N . GLN A 1 100 ? -1.425 15.797 6.270 1.00 86.38 100 GLN A N 1
ATOM 809 C CA . GLN A 1 100 ? -0.855 16.845 5.405 1.00 86.38 100 GLN A CA 1
ATOM 810 C C . GLN A 1 100 ? -0.764 18.226 6.080 1.00 86.38 100 GLN A C 1
ATOM 812 O O . GLN A 1 100 ? -0.040 19.098 5.602 1.00 86.38 100 GLN A O 1
ATOM 817 N N . LYS A 1 101 ? -1.447 18.423 7.216 1.00 87.94 101 LYS A N 1
ATOM 818 C CA . LYS A 1 101 ? -1.340 19.629 8.057 1.00 87.94 101 LYS A CA 1
ATOM 819 C C . LYS A 1 101 ? -0.123 19.593 8.995 1.00 87.94 101 LYS A C 1
ATOM 821 O O . LYS A 1 101 ? 0.191 20.607 9.613 1.00 87.94 101 LYS A O 1
ATOM 826 N N . LYS A 1 102 ? 0.559 18.447 9.104 1.00 88.88 102 LYS A N 1
ATOM 827 C CA . LYS A 1 102 ? 1.817 18.257 9.839 1.00 88.88 102 LYS A CA 1
ATOM 828 C C . LYS A 1 102 ? 2.927 17.847 8.861 1.00 88.88 102 LYS A C 1
ATOM 830 O O . LYS A 1 102 ? 2.684 17.184 7.854 1.00 88.88 102 LYS A O 1
ATOM 835 N N . ARG A 1 103 ? 4.166 18.234 9.161 1.00 85.56 103 ARG A N 1
ATOM 836 C CA . ARG A 1 103 ? 5.348 17.895 8.354 1.00 85.56 103 ARG A CA 1
ATOM 837 C C . ARG A 1 103 ? 6.214 16.897 9.108 1.00 85.56 103 ARG A C 1
ATOM 839 O O . ARG A 1 103 ? 6.306 16.971 10.329 1.00 85.56 103 ARG A O 1
ATOM 846 N N . TRP A 1 104 ? 6.863 16.001 8.375 1.00 87.06 104 TRP A N 1
ATOM 847 C CA . TRP A 1 104 ? 7.955 15.199 8.917 1.00 87.06 104 TRP A CA 1
ATOM 848 C C . TRP A 1 104 ? 9.109 16.117 9.335 1.00 87.06 104 TRP A C 1
ATOM 850 O O . TRP A 1 104 ? 9.469 17.027 8.587 1.00 87.06 104 TRP A O 1
ATOM 860 N N . SER A 1 105 ? 9.678 15.883 10.517 1.00 85.38 105 SER A N 1
ATOM 861 C CA . SER A 1 105 ? 10.889 16.569 10.989 1.00 85.38 105 SER A CA 1
ATOM 862 C C . SER A 1 105 ? 12.146 16.082 10.258 1.00 85.38 105 SER A C 1
ATOM 864 O O . SER A 1 105 ? 13.024 16.883 9.952 1.00 85.38 105 SER A O 1
ATOM 866 N N . ASP A 1 106 ? 12.195 14.791 9.924 1.00 84.81 106 ASP A N 1
ATOM 867 C CA . ASP A 1 106 ? 13.174 14.160 9.034 1.00 84.81 106 ASP A CA 1
ATOM 868 C C . ASP A 1 106 ? 12.436 13.144 8.143 1.00 84.81 106 ASP A C 1
ATOM 870 O O . ASP A 1 106 ? 11.603 12.371 8.622 1.00 84.81 106 ASP A O 1
ATOM 874 N N . PHE A 1 107 ? 12.740 13.123 6.843 1.00 83.50 107 PHE A N 1
ATOM 875 C CA . PHE A 1 107 ? 12.188 12.144 5.903 1.00 83.50 107 PHE A CA 1
ATOM 876 C C . PHE A 1 107 ? 12.634 10.704 6.199 1.00 83.50 107 PHE A C 1
ATOM 878 O O . PHE A 1 107 ? 11.922 9.774 5.827 1.00 83.50 107 PHE A O 1
ATOM 885 N N . LYS A 1 108 ? 13.746 10.492 6.915 1.00 85.69 108 LYS A N 1
ATOM 886 C CA . LYS A 1 108 ? 14.132 9.156 7.401 1.00 85.69 108 LYS A CA 1
ATOM 887 C C . LYS A 1 108 ? 13.078 8.558 8.331 1.00 85.69 108 LYS A C 1
ATOM 889 O O . LYS A 1 108 ? 12.778 7.375 8.223 1.00 85.69 108 LYS A O 1
ATOM 894 N N . LEU A 1 109 ? 12.452 9.379 9.179 1.00 89.88 109 LEU A N 1
ATOM 895 C CA . LEU A 1 109 ? 11.381 8.928 10.074 1.00 89.88 109 LEU A CA 1
ATOM 896 C C . LEU A 1 109 ? 10.137 8.484 9.292 1.00 89.88 109 LEU A C 1
ATOM 898 O O . LEU A 1 109 ? 9.447 7.565 9.729 1.00 89.88 109 LEU A O 1
ATOM 902 N N . ALA A 1 110 ? 9.882 9.086 8.124 1.00 89.75 110 ALA A N 1
ATOM 903 C CA . ALA A 1 110 ? 8.844 8.631 7.201 1.00 89.75 110 ALA A CA 1
ATOM 904 C C . ALA A 1 110 ? 9.194 7.252 6.617 1.00 89.75 110 ALA A C 1
ATOM 906 O O . ALA A 1 110 ? 8.363 6.342 6.639 1.00 89.75 110 ALA A O 1
ATOM 907 N N . ASP A 1 111 ? 10.432 7.084 6.142 1.00 89.56 111 ASP A N 1
ATOM 908 C CA . ASP A 1 111 ? 10.904 5.820 5.568 1.00 89.56 111 ASP A CA 1
ATOM 909 C C . ASP A 1 111 ? 10.832 4.671 6.594 1.00 89.56 111 ASP A C 1
ATOM 911 O O . ASP A 1 111 ? 10.261 3.614 6.312 1.00 89.56 111 ASP A O 1
ATOM 915 N N . GLU A 1 112 ? 11.304 4.905 7.821 1.00 92.81 112 GLU A N 1
ATOM 916 C CA . GLU A 1 112 ? 11.208 3.942 8.921 1.00 92.81 112 GLU A CA 1
ATOM 917 C C . GLU A 1 112 ? 9.759 3.652 9.350 1.00 92.81 112 GLU A C 1
ATOM 919 O O . GLU A 1 112 ? 9.414 2.503 9.637 1.00 92.81 112 GLU A O 1
ATOM 924 N N . ALA A 1 113 ? 8.896 4.674 9.421 1.00 95.25 113 ALA A N 1
ATOM 925 C CA . ALA A 1 113 ? 7.491 4.500 9.790 1.00 95.25 113 ALA A CA 1
ATOM 926 C C . ALA A 1 113 ? 6.754 3.614 8.778 1.00 95.25 113 ALA A C 1
ATOM 928 O O . ALA A 1 113 ? 5.998 2.723 9.178 1.00 95.25 113 ALA A O 1
ATOM 929 N N . MET A 1 114 ? 7.011 3.810 7.480 1.00 95.06 114 MET A N 1
ATOM 930 C CA . MET A 1 114 ? 6.467 2.951 6.430 1.00 95.06 114 MET A CA 1
ATOM 931 C C . MET A 1 114 ? 7.011 1.522 6.550 1.00 95.06 114 MET A C 1
ATOM 933 O O . MET A 1 114 ? 6.227 0.574 6.517 1.00 95.06 114 MET A O 1
ATOM 937 N N . GLN A 1 115 ? 8.322 1.346 6.761 1.00 96.06 115 GLN A N 1
ATOM 938 C CA . GLN A 1 115 ? 8.927 0.020 6.928 1.00 96.06 115 GLN A CA 1
ATOM 939 C C . GLN A 1 115 ? 8.298 -0.762 8.091 1.00 96.06 115 GLN A C 1
ATOM 941 O O . GLN A 1 115 ? 7.852 -1.893 7.888 1.00 96.06 115 GLN A O 1
ATOM 946 N N . ARG A 1 116 ? 8.188 -0.153 9.282 1.00 97.19 116 ARG A N 1
ATOM 947 C CA . ARG A 1 116 ? 7.549 -0.782 10.455 1.00 97.19 116 ARG A CA 1
ATOM 948 C C . ARG A 1 116 ? 6.109 -1.207 10.156 1.00 97.19 116 ARG A C 1
ATOM 950 O O . ARG A 1 116 ? 5.711 -2.327 10.465 1.00 97.19 116 ARG A O 1
ATOM 957 N N . ALA A 1 117 ? 5.332 -0.333 9.520 1.00 97.44 117 ALA A N 1
ATOM 958 C CA . ALA A 1 117 ? 3.932 -0.599 9.202 1.00 97.44 117 ALA A CA 1
ATOM 959 C C . ALA A 1 117 ? 3.749 -1.702 8.145 1.00 97.44 117 ALA A C 1
ATOM 961 O O . ALA A 1 117 ? 2.842 -2.526 8.264 1.00 97.44 117 ALA A O 1
ATOM 962 N N . ILE A 1 118 ? 4.620 -1.757 7.132 1.00 97.81 118 ILE A N 1
ATOM 963 C CA . ILE A 1 118 ? 4.615 -2.815 6.112 1.00 97.81 118 ILE A CA 1
ATOM 964 C C . ILE A 1 118 ? 5.023 -4.165 6.717 1.00 97.81 118 ILE A C 1
ATOM 966 O O . ILE A 1 118 ? 4.387 -5.174 6.416 1.00 97.81 118 ILE A O 1
ATOM 970 N N . GLN A 1 119 ? 6.005 -4.202 7.621 1.00 96.56 119 GLN A N 1
ATOM 971 C CA . GLN A 1 119 ? 6.387 -5.428 8.334 1.00 96.56 119 GLN A CA 1
ATOM 972 C C . GLN A 1 119 ? 5.235 -5.992 9.182 1.00 96.56 119 GLN A C 1
ATOM 974 O O . GLN A 1 119 ? 4.981 -7.197 9.150 1.00 96.56 119 GLN A O 1
ATOM 979 N N . GLU A 1 120 ? 4.482 -5.133 9.874 1.00 96.81 120 GLU A N 1
ATOM 980 C CA . GLU A 1 120 ? 3.275 -5.538 10.608 1.00 96.81 120 GLU A CA 1
ATOM 981 C C . GLU A 1 120 ? 2.148 -5.988 9.666 1.00 96.81 120 GLU A C 1
ATOM 983 O O . GLU A 1 120 ? 1.541 -7.039 9.884 1.00 96.81 120 GLU A O 1
ATOM 988 N N . LYS A 1 121 ? 1.929 -5.283 8.547 1.00 95.81 121 LYS A N 1
ATOM 989 C CA . LYS A 1 121 ? 0.975 -5.685 7.498 1.00 95.81 121 LYS A CA 1
ATOM 990 C C . LYS A 1 121 ? 1.295 -7.076 6.930 1.00 95.81 121 LYS A C 1
ATOM 992 O O . LYS A 1 121 ? 0.383 -7.863 6.686 1.00 95.81 121 LYS A O 1
ATOM 997 N N . LEU A 1 122 ? 2.577 -7.420 6.780 1.00 95.69 122 LEU A N 1
ATOM 998 C CA . LEU A 1 122 ? 3.048 -8.727 6.297 1.00 95.69 122 LEU A CA 1
ATOM 999 C C . LEU A 1 122 ? 2.920 -9.875 7.314 1.00 95.69 122 LEU A C 1
ATOM 1001 O O . LEU A 1 122 ? 3.157 -11.037 6.960 1.00 95.69 122 LEU A O 1
ATOM 1005 N N . LYS A 1 123 ? 2.483 -9.613 8.553 1.00 89.44 123 LYS A N 1
ATOM 1006 C CA . LYS A 1 123 ? 2.028 -10.687 9.452 1.00 89.44 123 LYS A CA 1
ATOM 1007 C C . LYS A 1 123 ? 0.729 -11.321 8.953 1.00 89.44 123 LYS A C 1
ATOM 1009 O O . LYS A 1 123 ? 0.559 -12.532 9.114 1.00 89.44 123 LYS A O 1
ATOM 1014 N N . ASN A 1 124 ? -0.129 -10.555 8.270 1.00 89.38 124 ASN A N 1
ATOM 1015 C CA . ASN A 1 124 ? -1.301 -11.088 7.579 1.00 89.38 124 ASN A CA 1
ATOM 1016 C C . ASN A 1 124 ? -0.867 -12.098 6.498 1.00 89.38 124 ASN A C 1
ATOM 1018 O O . ASN A 1 124 ? -0.054 -11.797 5.620 1.00 89.38 124 ASN A O 1
ATOM 1022 N N . THR A 1 125 ? -1.402 -13.317 6.581 1.00 89.06 125 THR A N 1
ATOM 1023 C CA . THR A 1 125 ? -1.033 -14.446 5.715 1.00 89.06 125 THR A CA 1
ATOM 1024 C C . THR A 1 125 ? -1.373 -14.203 4.248 1.00 89.06 125 THR A C 1
ATOM 1026 O O . THR A 1 125 ? -0.569 -14.564 3.393 1.00 89.06 125 THR A O 1
ATOM 1029 N N . LEU A 1 126 ? -2.502 -13.548 3.951 1.00 87.50 126 LEU A N 1
ATOM 1030 C CA . LEU A 1 126 ? -2.931 -13.242 2.584 1.00 87.50 126 LEU A CA 1
ATOM 1031 C C . LEU A 1 126 ? -2.006 -12.212 1.931 1.00 87.50 126 LEU A C 1
ATOM 1033 O O . LEU A 1 126 ? -1.562 -12.427 0.809 1.00 87.50 126 LEU A O 1
ATOM 1037 N N . VAL A 1 127 ? -1.642 -11.141 2.648 1.00 90.50 127 VAL A N 1
ATOM 1038 C CA . VAL A 1 127 ? -0.682 -10.136 2.144 1.00 90.50 127 VAL A CA 1
ATOM 1039 C C . VAL A 1 127 ? 0.674 -10.783 1.876 1.00 90.50 127 VAL A C 1
ATOM 1041 O O . VAL A 1 127 ? 1.283 -10.551 0.833 1.00 90.50 127 VAL A O 1
ATOM 1044 N N . ARG A 1 128 ? 1.144 -11.613 2.816 1.00 93.25 128 ARG A N 1
ATOM 1045 C CA . ARG A 1 128 ? 2.432 -12.303 2.708 1.00 93.25 128 ARG A CA 1
ATOM 1046 C C . ARG A 1 128 ? 2.460 -13.299 1.554 1.00 93.25 128 ARG A C 1
ATOM 1048 O O . ARG A 1 128 ? 3.483 -13.392 0.884 1.00 93.25 128 ARG A O 1
ATOM 1055 N N . GLN A 1 129 ? 1.372 -14.032 1.325 1.00 89.81 129 GLN A N 1
ATOM 1056 C CA . GLN A 1 129 ? 1.294 -14.973 0.212 1.00 89.81 129 GLN A CA 1
ATOM 1057 C C . GLN A 1 129 ? 1.203 -14.232 -1.124 1.00 89.81 129 GLN A C 1
ATOM 1059 O O . GLN A 1 129 ? 2.062 -14.455 -1.969 1.00 89.81 129 GLN A O 1
ATOM 1064 N N . ALA A 1 130 ? 0.302 -13.252 -1.248 1.00 92.94 130 ALA A N 1
ATOM 1065 C CA . ALA A 1 130 ? 0.193 -12.411 -2.439 1.00 92.94 130 ALA A CA 1
ATOM 1066 C C . ALA A 1 130 ? 1.538 -11.771 -2.817 1.00 92.94 130 ALA A C 1
ATOM 1068 O O . ALA A 1 130 ? 1.913 -11.763 -3.987 1.00 92.94 130 ALA A O 1
ATOM 1069 N N . LEU A 1 131 ? 2.309 -11.280 -1.835 1.00 96.62 131 LEU A N 1
ATOM 1070 C CA . LEU A 1 131 ? 3.634 -10.704 -2.083 1.00 96.62 131 LEU A CA 1
ATOM 1071 C C . LEU A 1 131 ? 4.608 -11.726 -2.695 1.00 96.62 131 LEU A C 1
ATOM 1073 O O . LEU A 1 131 ? 5.372 -11.367 -3.589 1.00 96.62 131 LEU A O 1
ATOM 1077 N N . LYS A 1 132 ? 4.569 -12.990 -2.260 1.00 93.88 132 LYS A N 1
ATOM 1078 C CA . LYS A 1 132 ? 5.368 -14.077 -2.851 1.00 93.88 132 LYS A CA 1
ATOM 1079 C C . LYS A 1 132 ? 4.855 -14.494 -4.232 1.00 93.88 132 LYS A C 1
ATOM 1081 O O . LYS A 1 132 ? 5.665 -14.783 -5.106 1.00 93.88 132 LYS A O 1
ATOM 1086 N N . ASP A 1 133 ? 3.542 -14.458 -4.452 1.00 93.38 133 ASP A N 1
ATOM 1087 C CA . ASP A 1 133 ? 2.908 -14.810 -5.731 1.00 93.38 133 ASP A CA 1
ATOM 1088 C C . ASP A 1 133 ? 3.271 -13.830 -6.866 1.00 93.38 133 ASP A C 1
ATOM 1090 O O . ASP A 1 133 ? 3.167 -14.171 -8.042 1.00 93.38 133 ASP A O 1
ATOM 1094 N N . THR A 1 134 ? 3.796 -12.642 -6.537 1.00 95.00 134 THR A N 1
ATOM 1095 C CA . THR A 1 134 ? 4.407 -11.724 -7.520 1.00 95.00 134 THR A CA 1
ATOM 1096 C C . THR A 1 134 ? 5.737 -12.226 -8.112 1.00 95.00 134 THR A C 1
ATOM 1098 O O . THR A 1 134 ? 6.278 -11.598 -9.026 1.00 95.00 134 THR A O 1
ATOM 1101 N N . GLY A 1 135 ? 6.291 -13.334 -7.604 1.00 94.19 135 GLY A N 1
ATOM 1102 C CA . GLY A 1 135 ? 7.555 -13.910 -8.062 1.00 94.19 135 GLY A CA 1
ATOM 1103 C C . GLY A 1 135 ? 8.717 -12.924 -7.928 1.00 94.19 135 GLY A C 1
ATOM 1104 O O . GLY A 1 135 ? 8.882 -12.275 -6.900 1.00 94.19 135 GLY A O 1
ATOM 1105 N N . ASN A 1 136 ? 9.513 -12.771 -8.987 1.00 94.88 136 ASN A N 1
ATOM 1106 C CA . ASN A 1 136 ? 10.600 -11.789 -9.058 1.00 94.88 136 ASN A CA 1
ATOM 1107 C C . ASN A 1 136 ? 10.207 -10.479 -9.780 1.00 94.88 136 ASN A C 1
ATOM 1109 O O . ASN A 1 136 ? 11.081 -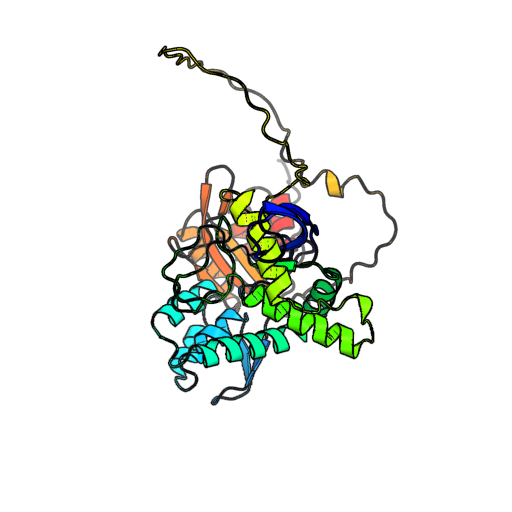9.656 -10.058 1.00 94.88 136 ASN A O 1
ATOM 1113 N N . ALA A 1 137 ? 8.917 -10.254 -10.065 1.00 96.19 137 ALA A N 1
ATOM 1114 C CA . ALA A 1 137 ? 8.446 -9.078 -10.799 1.00 96.19 137 ALA A CA 1
ATOM 1115 C C . ALA A 1 137 ? 8.757 -7.756 -10.070 1.00 96.19 137 ALA A C 1
ATOM 1117 O O . ALA A 1 137 ? 8.865 -7.707 -8.838 1.00 96.19 137 ALA A O 1
ATOM 1118 N N . CYS A 1 138 ? 8.857 -6.666 -10.830 1.00 95.44 138 CYS A N 1
ATOM 1119 C CA . CYS A 1 138 ? 8.972 -5.316 -10.293 1.00 95.44 138 CYS A CA 1
ATOM 1120 C C . CYS A 1 138 ? 7.626 -4.855 -9.723 1.00 95.44 138 CYS A C 1
ATOM 1122 O O . CYS A 1 138 ? 6.640 -4.762 -10.457 1.00 95.44 138 CYS A O 1
ATOM 1124 N N . LEU A 1 139 ? 7.587 -4.535 -8.432 1.00 94.88 139 LEU A N 1
ATOM 1125 C CA . LEU A 1 139 ? 6.397 -3.991 -7.777 1.00 94.88 139 LEU A CA 1
ATOM 1126 C C . LEU A 1 139 ? 6.341 -2.479 -7.985 1.00 94.88 139 LEU A C 1
ATOM 1128 O O . LEU A 1 139 ? 7.339 -1.796 -7.752 1.00 94.88 139 LEU A O 1
ATOM 1132 N N . ILE A 1 140 ? 5.198 -1.961 -8.426 1.00 89.75 140 ILE A N 1
ATOM 1133 C CA . ILE A 1 140 ? 4.993 -0.548 -8.754 1.00 89.75 140 ILE A CA 1
ATOM 1134 C C . ILE A 1 140 ? 3.674 -0.071 -8.151 1.00 89.75 140 ILE A C 1
ATOM 1136 O O . ILE A 1 140 ? 2.607 -0.549 -8.534 1.00 89.75 140 ILE A O 1
ATOM 1140 N N . GLU A 1 141 ? 3.744 0.924 -7.273 1.00 88.06 141 GLU A N 1
ATOM 1141 C CA . GLU A 1 141 ? 2.564 1.709 -6.910 1.00 88.06 141 GLU A CA 1
ATOM 1142 C C . GLU A 1 141 ? 2.298 2.733 -8.034 1.00 88.06 141 GLU A C 1
ATOM 1144 O O . GLU A 1 141 ? 3.033 3.711 -8.155 1.00 88.06 141 GLU A O 1
ATOM 1149 N N . ASP A 1 142 ? 1.300 2.519 -8.896 1.00 80.19 142 ASP A N 1
ATOM 1150 C CA . ASP A 1 142 ? 0.929 3.463 -9.964 1.00 80.19 142 ASP A CA 1
ATOM 1151 C C . ASP A 1 142 ? -0.080 4.491 -9.447 1.00 80.19 142 ASP A C 1
ATOM 1153 O O . ASP A 1 142 ? -1.287 4.365 -9.637 1.00 80.19 142 ASP A O 1
ATOM 1157 N N . THR A 1 143 ? 0.409 5.560 -8.821 1.00 71.25 143 THR A N 1
ATOM 1158 C CA . THR A 1 143 ? -0.460 6.647 -8.340 1.00 71.25 143 THR A CA 1
ATOM 1159 C C . THR A 1 143 ? -1.051 7.498 -9.479 1.00 71.25 143 THR A C 1
ATOM 1161 O O . THR A 1 143 ? -1.836 8.418 -9.221 1.00 71.25 143 THR A O 1
ATOM 1164 N N . GLY A 1 144 ? -0.707 7.210 -10.741 1.00 64.81 144 GLY A N 1
ATOM 1165 C CA . GLY A 1 144 ? -1.211 7.890 -11.928 1.00 64.81 144 GLY A CA 1
ATOM 1166 C C . GLY A 1 144 ? -0.829 9.371 -11.983 1.00 64.81 144 GLY A C 1
ATOM 1167 O O . GLY A 1 144 ? 0.312 9.760 -11.739 1.00 64.81 144 GLY A O 1
ATOM 1168 N N . SER A 1 145 ? -1.794 10.229 -12.318 1.00 50.88 145 SER A N 1
ATOM 1169 C CA . SER A 1 145 ? -1.595 11.679 -12.462 1.00 50.88 145 SER A CA 1
ATOM 1170 C C . SER A 1 145 ? -1.851 12.467 -11.167 1.00 50.88 145 SER A C 1
ATOM 1172 O O . SER A 1 145 ? -2.273 13.625 -11.222 1.00 50.88 145 SER A O 1
ATOM 1174 N N . ARG A 1 146 ? -1.690 11.845 -9.990 1.00 59.34 146 ARG A N 1
ATOM 1175 C CA . ARG A 1 146 ? -1.951 12.502 -8.697 1.00 59.34 146 ARG A CA 1
ATOM 1176 C C . ARG A 1 146 ? -0.920 13.601 -8.399 1.00 59.34 146 ARG A C 1
ATOM 1178 O O . ARG A 1 146 ? 0.218 13.557 -8.854 1.00 59.34 146 ARG A O 1
ATOM 1185 N N . SER A 1 147 ? -1.375 14.609 -7.650 1.00 49.75 147 SER A N 1
ATOM 1186 C CA . SER A 1 147 ? -0.709 15.910 -7.469 1.00 49.75 147 SER A CA 1
ATOM 1187 C C . SER A 1 147 ? 0.766 15.835 -7.051 1.00 49.75 147 SER A C 1
ATOM 1189 O O . SER A 1 147 ? 1.142 15.068 -6.165 1.00 49.75 147 SER A O 1
ATOM 1191 N N . SER A 1 148 ? 1.565 16.743 -7.618 1.00 49.75 148 SER A N 1
ATOM 1192 C CA . SER A 1 148 ? 2.977 16.984 -7.293 1.00 49.75 148 SER A CA 1
ATOM 1193 C C . SER A 1 148 ? 3.226 17.654 -5.935 1.00 49.75 148 SER A C 1
ATOM 1195 O O . SER A 1 148 ? 4.367 17.863 -5.549 1.00 49.75 148 SER A O 1
ATOM 1197 N N . GLN A 1 149 ? 2.186 17.988 -5.171 1.00 54.22 149 GLN A N 1
ATOM 1198 C CA . GLN A 1 149 ? 2.323 18.680 -3.880 1.00 54.22 149 GLN A CA 1
ATOM 1199 C C . GLN A 1 149 ? 2.338 17.722 -2.673 1.00 54.22 149 GLN A C 1
ATOM 1201 O O . GLN A 1 149 ? 1.887 18.072 -1.581 1.00 54.22 149 GLN A O 1
ATOM 1206 N N . ASN A 1 150 ? 2.827 16.490 -2.850 1.00 59.56 150 ASN A N 1
ATOM 1207 C CA . ASN A 1 150 ? 2.850 15.500 -1.775 1.00 59.56 150 ASN A CA 1
ATOM 1208 C C . ASN A 1 150 ? 4.049 15.714 -0.835 1.00 59.56 150 ASN A C 1
ATOM 1210 O O . ASN A 1 150 ? 5.184 15.414 -1.189 1.00 59.56 150 ASN A O 1
ATOM 1214 N N . GLN A 1 151 ? 3.790 16.179 0.390 1.00 57.22 151 GLN A N 1
ATOM 1215 C CA . GLN A 1 151 ? 4.828 16.443 1.403 1.00 57.22 151 GLN A CA 1
ATOM 1216 C C . GLN A 1 151 ? 5.350 15.177 2.113 1.00 57.22 151 GLN A C 1
ATOM 1218 O O . GLN A 1 151 ? 6.207 15.269 2.989 1.00 57.22 151 GLN A O 1
ATOM 1223 N N . ASP A 1 152 ? 4.837 14.005 1.738 1.00 60.62 152 ASP A N 1
ATOM 1224 C CA . ASP A 1 152 ? 5.070 12.729 2.425 1.00 60.62 152 ASP A CA 1
ATOM 1225 C C . ASP A 1 152 ? 6.196 11.887 1.805 1.00 60.62 152 ASP A C 1
ATOM 1227 O O . ASP A 1 152 ? 6.491 10.797 2.288 1.00 60.62 152 ASP A O 1
ATOM 1231 N N . GLY A 1 153 ? 6.832 12.393 0.744 1.00 57.72 153 GLY A N 1
ATOM 1232 C CA . GLY A 1 153 ? 7.843 11.682 -0.035 1.00 57.72 153 GLY A CA 1
ATOM 1233 C C . GLY A 1 153 ? 7.280 10.984 -1.278 1.00 57.72 153 GLY A C 1
ATOM 1234 O O . GLY A 1 153 ? 6.073 10.985 -1.543 1.00 57.72 153 GLY A O 1
ATOM 1235 N N . ASN A 1 154 ? 8.192 10.410 -2.069 1.00 74.06 154 ASN A N 1
ATOM 1236 C CA . ASN A 1 154 ? 7.905 9.813 -3.375 1.00 74.06 154 ASN A CA 1
ATOM 1237 C C . ASN A 1 154 ? 7.663 8.295 -3.253 1.00 74.06 154 ASN A C 1
ATOM 1239 O O . ASN A 1 154 ? 8.526 7.475 -3.576 1.00 74.06 154 ASN A O 1
ATOM 1243 N N . TRP A 1 155 ? 6.508 7.935 -2.687 1.00 83.94 155 TRP A N 1
ATOM 1244 C CA . TRP A 1 155 ? 6.158 6.546 -2.369 1.00 83.94 155 TRP A CA 1
ATOM 1245 C C . TRP A 1 155 ? 5.797 5.706 -3.595 1.00 83.94 155 TRP A C 1
ATOM 1247 O O . TRP A 1 155 ? 6.324 4.600 -3.725 1.00 83.94 155 TRP A O 1
ATOM 1257 N N . GLY A 1 156 ? 5.031 6.272 -4.528 1.00 81.12 156 GLY A N 1
ATOM 1258 C CA . GLY A 1 156 ? 4.609 5.599 -5.751 1.00 81.12 156 GLY A CA 1
ATOM 1259 C C . GLY A 1 156 ? 4.852 6.415 -7.016 1.00 81.12 156 GLY A C 1
ATOM 1260 O O . GLY A 1 156 ? 4.983 7.642 -6.987 1.00 81.12 156 GLY A O 1
ATOM 1261 N N . TRP A 1 157 ? 4.899 5.708 -8.145 1.00 77.31 157 TRP A N 1
ATOM 1262 C CA . TRP A 1 157 ? 5.111 6.281 -9.466 1.00 77.31 157 TRP A CA 1
ATOM 1263 C C . TRP A 1 157 ? 3.981 7.190 -9.911 1.00 77.31 157 TRP A C 1
ATOM 1265 O O . TRP A 1 157 ? 2.826 7.083 -9.499 1.00 77.31 157 TRP A O 1
ATOM 1275 N N . ARG A 1 158 ? 4.359 8.060 -10.844 1.00 73.88 158 ARG A N 1
ATOM 1276 C CA . ARG A 1 158 ? 3.474 8.936 -11.597 1.00 73.88 158 ARG A CA 1
ATOM 1277 C C . ARG A 1 158 ? 3.417 8.507 -13.048 1.00 73.88 158 ARG A C 1
ATOM 1279 O O . ARG A 1 158 ? 4.345 7.860 -13.548 1.00 73.88 158 ARG A O 1
ATOM 1286 N N . THR A 1 159 ? 2.385 8.968 -13.747 1.00 67.38 159 THR A N 1
ATOM 1287 C CA . THR A 1 159 ? 2.262 8.830 -15.201 1.00 67.38 159 THR A CA 1
ATOM 1288 C C . THR A 1 159 ? 3.588 9.178 -15.895 1.00 67.38 159 THR A C 1
ATOM 1290 O O . THR A 1 159 ? 4.188 10.230 -15.658 1.00 67.38 159 THR A O 1
ATOM 1293 N N . GLY A 1 160 ? 4.079 8.241 -16.709 1.00 62.06 160 GLY A N 1
ATOM 1294 C CA . GLY A 1 160 ? 5.335 8.354 -17.452 1.00 62.06 160 GLY A CA 1
ATOM 1295 C C . GLY A 1 160 ? 6.636 8.199 -16.657 1.00 62.06 160 GLY A C 1
ATOM 1296 O O . GLY A 1 160 ? 7.706 8.456 -17.211 1.00 62.06 160 GLY A O 1
ATOM 1297 N N . GLY A 1 161 ? 6.593 7.755 -15.397 1.00 65.81 161 GLY A N 1
ATOM 1298 C CA . GLY A 1 161 ? 7.803 7.468 -14.617 1.00 65.81 161 GLY A CA 1
ATOM 1299 C C . GLY A 1 161 ? 8.607 8.720 -14.253 1.00 65.81 161 GLY A C 1
ATOM 1300 O O . GLY A 1 161 ? 9.836 8.668 -14.161 1.00 65.81 161 GLY A O 1
ATOM 1301 N N . SER A 1 162 ? 7.922 9.855 -14.089 1.00 68.56 162 SER A N 1
ATOM 1302 C CA . SER A 1 162 ? 8.519 11.084 -13.562 1.00 68.56 162 SER A CA 1
ATOM 1303 C C . SER A 1 162 ? 8.830 10.943 -12.066 1.00 68.56 162 SER A C 1
ATOM 1305 O O . SER A 1 162 ? 8.108 10.274 -11.325 1.00 68.56 162 SER A O 1
ATOM 1307 N N . ILE A 1 163 ? 9.921 11.573 -11.628 1.00 72.81 163 ILE A N 1
ATOM 1308 C CA . ILE A 1 163 ? 10.340 11.647 -10.222 1.00 72.81 163 ILE A CA 1
ATOM 1309 C C . ILE A 1 163 ? 10.260 13.098 -9.742 1.00 72.81 163 ILE A C 1
ATOM 1311 O O . ILE A 1 163 ? 10.380 14.025 -10.544 1.00 72.81 163 ILE A O 1
ATOM 1315 N N . GLU A 1 164 ? 10.049 13.301 -8.443 1.00 68.62 164 GLU A N 1
ATOM 1316 C CA . GLU A 1 164 ? 10.182 14.631 -7.838 1.00 68.62 164 GLU A CA 1
ATOM 1317 C C . GLU A 1 164 ? 11.632 15.139 -7.960 1.00 68.62 164 GLU A C 1
ATOM 1319 O O . GLU A 1 164 ? 12.548 14.341 -7.761 1.00 68.62 164 GLU A O 1
ATOM 1324 N N . PRO A 1 165 ? 11.892 16.443 -8.201 1.00 64.19 165 PRO A N 1
ATOM 1325 C CA . PRO A 1 165 ? 13.258 16.966 -8.363 1.00 64.19 165 PRO A CA 1
ATOM 1326 C C . PRO A 1 165 ? 14.177 16.754 -7.151 1.00 64.19 165 PRO A C 1
ATOM 1328 O O . PRO A 1 165 ? 15.394 16.836 -7.277 1.00 64.19 165 PRO A O 1
ATOM 1331 N N . HIS A 1 166 ? 13.592 16.506 -5.978 1.00 62.16 166 HIS A N 1
ATOM 1332 C CA . HIS A 1 166 ? 14.281 16.259 -4.712 1.00 62.16 166 HIS A CA 1
ATOM 1333 C C . HIS A 1 166 ? 14.268 14.774 -4.293 1.00 62.16 166 HIS A C 1
ATOM 1335 O O . HIS A 1 166 ? 14.752 14.441 -3.213 1.00 62.16 166 HIS A O 1
ATOM 1341 N N . ALA A 1 167 ? 13.703 13.878 -5.111 1.00 67.12 167 ALA A N 1
ATOM 1342 C CA . ALA A 1 167 ? 13.639 12.447 -4.837 1.00 67.12 167 ALA A CA 1
ATOM 1343 C C . ALA A 1 167 ? 14.653 11.675 -5.690 1.00 67.12 167 ALA A C 1
ATOM 1345 O O . ALA A 1 167 ? 14.730 11.844 -6.903 1.00 67.12 167 ALA A O 1
ATOM 1346 N N . THR A 1 168 ? 15.391 10.763 -5.059 1.00 68.31 168 THR A N 1
ATOM 1347 C CA . THR A 1 168 ? 16.345 9.875 -5.743 1.00 68.31 168 THR A CA 1
ATOM 1348 C C . THR A 1 168 ? 15.674 8.729 -6.502 1.00 68.31 168 THR A C 1
ATOM 1350 O O . THR A 1 168 ? 16.305 8.123 -7.363 1.00 68.31 168 THR A O 1
ATOM 1353 N N . THR A 1 169 ? 14.415 8.407 -6.187 1.00 74.94 169 THR A N 1
ATOM 1354 C CA . THR A 1 169 ? 13.664 7.287 -6.775 1.00 74.94 169 THR A CA 1
ATOM 1355 C C . THR A 1 169 ? 12.189 7.655 -6.950 1.00 74.94 169 THR A C 1
ATOM 1357 O O . THR A 1 169 ? 11.688 8.598 -6.330 1.00 74.94 169 THR A O 1
ATOM 1360 N N . GLY A 1 170 ? 11.487 6.913 -7.812 1.00 76.88 170 GLY A N 1
ATOM 1361 C CA . GLY A 1 170 ? 10.060 7.116 -8.083 1.00 76.88 170 GLY A CA 1
ATOM 1362 C C . GLY A 1 170 ? 9.076 6.310 -7.223 1.00 76.88 170 GLY A C 1
ATOM 1363 O O . GLY A 1 170 ? 7.899 6.634 -7.221 1.00 76.88 170 GLY A O 1
ATOM 1364 N N . ASN A 1 171 ? 9.513 5.218 -6.595 1.00 89.00 171 ASN A N 1
ATOM 1365 C CA . ASN A 1 171 ? 8.634 4.113 -6.178 1.00 89.00 171 ASN A CA 1
ATOM 1366 C C . ASN A 1 171 ? 9.167 3.457 -4.897 1.00 89.00 171 ASN A C 1
ATOM 1368 O O . ASN A 1 171 ? 9.511 2.274 -4.877 1.00 89.00 171 ASN A O 1
ATOM 1372 N N . LYS A 1 172 ? 9.313 4.247 -3.826 1.00 91.06 172 LYS A N 1
ATOM 1373 C CA . LYS A 1 172 ? 9.821 3.733 -2.546 1.00 91.06 172 LYS A CA 1
ATOM 1374 C C . LYS A 1 172 ? 8.972 2.583 -1.990 1.00 91.06 172 LYS A C 1
ATOM 1376 O O . LYS A 1 172 ? 9.548 1.649 -1.441 1.00 91.06 172 LYS A O 1
ATOM 1381 N N . LEU A 1 173 ? 7.643 2.602 -2.154 1.00 93.19 173 LEU A N 1
ATOM 1382 C CA . LEU A 1 173 ? 6.766 1.547 -1.631 1.00 93.19 173 LEU A CA 1
ATOM 1383 C C . LEU A 1 173 ? 6.984 0.223 -2.374 1.00 93.19 173 LEU A C 1
ATOM 1385 O O . LEU A 1 173 ? 7.153 -0.816 -1.739 1.00 93.19 173 LEU A O 1
ATOM 1389 N N . GLY A 1 174 ? 7.042 0.255 -3.709 1.00 95.00 174 GLY A N 1
ATOM 1390 C CA . GLY A 1 174 ? 7.343 -0.930 -4.512 1.00 95.00 174 GLY A CA 1
ATOM 1391 C C . GLY A 1 174 ? 8.739 -1.498 -4.232 1.00 95.00 174 GLY A C 1
ATOM 1392 O O . GLY A 1 174 ? 8.890 -2.713 -4.105 1.00 95.00 174 GLY A O 1
ATOM 1393 N N . ILE A 1 175 ? 9.746 -0.634 -4.057 1.00 95.00 175 ILE A N 1
ATOM 1394 C CA . ILE A 1 175 ? 11.110 -1.033 -3.667 1.00 95.00 175 ILE A CA 1
ATOM 1395 C C . ILE A 1 175 ? 11.108 -1.721 -2.292 1.00 95.00 175 ILE A C 1
ATOM 1397 O O . ILE A 1 175 ? 11.566 -2.858 -2.191 1.00 95.00 175 ILE A O 1
ATOM 1401 N N . LEU A 1 176 ? 10.512 -1.097 -1.271 1.00 96.44 176 LEU A N 1
ATOM 1402 C CA . LEU A 1 176 ? 10.391 -1.646 0.086 1.00 96.44 176 LEU A CA 1
ATOM 1403 C C . LEU A 1 176 ? 9.674 -3.009 0.104 1.00 96.44 176 LEU A C 1
ATOM 1405 O O . LEU A 1 176 ? 10.115 -3.946 0.770 1.00 96.44 176 LEU A O 1
ATOM 1409 N N . LEU A 1 177 ? 8.588 -3.156 -0.659 1.00 97.94 177 LEU A N 1
ATOM 1410 C CA . LEU A 1 177 ? 7.869 -4.428 -0.772 1.00 97.94 177 LEU A CA 1
ATOM 1411 C C . LEU A 1 177 ? 8.726 -5.518 -1.438 1.00 97.94 177 LEU A C 1
ATOM 1413 O O . LEU A 1 177 ? 8.683 -6.670 -1.008 1.00 97.94 177 LEU A O 1
ATOM 1417 N N . MET A 1 178 ? 9.543 -5.178 -2.441 1.00 98.19 178 MET A N 1
ATOM 1418 C CA . MET A 1 178 ? 10.499 -6.119 -3.042 1.00 98.19 178 MET A CA 1
ATOM 1419 C C . MET A 1 178 ? 11.632 -6.501 -2.077 1.00 98.19 178 MET A C 1
ATOM 1421 O O . MET A 1 178 ? 12.077 -7.649 -2.080 1.00 98.19 178 MET A O 1
ATOM 1425 N N . GLU A 1 179 ? 12.089 -5.579 -1.230 1.00 97.56 179 GLU A N 1
ATOM 1426 C CA . GLU A 1 179 ? 13.087 -5.849 -0.188 1.00 97.56 179 GLU A CA 1
ATOM 1427 C C . GLU A 1 179 ? 12.543 -6.793 0.894 1.00 97.56 179 GLU A C 1
ATOM 1429 O O . GLU A 1 179 ? 13.203 -7.777 1.245 1.00 97.56 179 GLU A O 1
ATOM 1434 N N . GLU A 1 180 ? 11.310 -6.575 1.355 1.00 98.00 180 GLU A N 1
ATOM 1435 C CA . GLU A 1 180 ? 10.622 -7.481 2.280 1.00 98.00 180 GLU A CA 1
ATOM 1436 C C . GLU A 1 180 ? 10.311 -8.844 1.633 1.00 98.00 180 GLU A C 1
ATOM 1438 O O . GLU A 1 180 ? 10.525 -9.881 2.266 1.00 98.00 180 GLU A O 1
ATOM 1443 N N . ARG A 1 181 ? 9.918 -8.887 0.350 1.00 98.06 181 ARG A N 1
ATOM 1444 C CA . ARG A 1 181 ? 9.776 -10.139 -0.422 1.00 98.06 181 ARG A CA 1
ATOM 1445 C C . ARG A 1 181 ? 11.091 -10.919 -0.464 1.00 98.06 181 ARG A C 1
ATOM 1447 O O . ARG A 1 181 ? 11.120 -12.110 -0.165 1.00 98.06 181 ARG A O 1
ATOM 1454 N N . ASN A 1 182 ? 12.200 -10.238 -0.757 1.00 97.75 182 ASN A N 1
ATOM 1455 C CA . ASN A 1 182 ? 13.535 -10.833 -0.726 1.00 97.75 182 ASN A CA 1
ATOM 1456 C C . ASN A 1 182 ? 13.901 -11.349 0.678 1.00 97.75 182 ASN A C 1
ATOM 1458 O O . ASN A 1 182 ? 14.534 -12.398 0.796 1.00 97.75 182 ASN A O 1
ATOM 1462 N N . ARG A 1 183 ? 13.530 -10.637 1.752 1.00 96.44 183 ARG A N 1
ATOM 1463 C CA . ARG A 1 183 ? 13.748 -11.089 3.138 1.00 96.44 183 ARG A CA 1
ATOM 1464 C C . ARG A 1 183 ? 12.981 -12.382 3.430 1.00 96.44 183 ARG A C 1
ATOM 1466 O O . ARG A 1 183 ? 13.571 -13.302 3.992 1.00 96.44 183 ARG A O 1
ATOM 1473 N N . LEU A 1 184 ? 11.719 -12.475 3.008 1.00 95.00 184 LEU A N 1
ATOM 1474 C CA . LEU A 1 184 ? 10.901 -13.687 3.134 1.00 95.00 184 LEU A CA 1
ATOM 1475 C C . LEU A 1 184 ? 11.514 -14.863 2.359 1.00 95.00 184 LEU A C 1
ATOM 1477 O O . LEU A 1 184 ? 11.733 -15.923 2.935 1.00 95.00 184 LEU A O 1
ATOM 1481 N N . HIS A 1 185 ? 11.893 -14.664 1.095 1.00 94.88 185 HIS A N 1
ATOM 1482 C CA . HIS A 1 185 ? 12.514 -15.724 0.296 1.00 94.88 185 HIS A CA 1
ATOM 1483 C C . HIS A 1 185 ? 13.864 -16.200 0.850 1.00 94.88 185 HIS A C 1
ATOM 1485 O O . HIS A 1 185 ? 14.145 -17.393 0.783 1.00 94.88 185 HIS A O 1
ATOM 1491 N N . ARG A 1 186 ? 14.676 -15.324 1.465 1.00 94.94 186 ARG A N 1
ATOM 1492 C CA . ARG A 1 186 ? 15.889 -15.749 2.196 1.00 94.94 186 ARG A CA 1
ATOM 1493 C C . ARG A 1 186 ? 15.561 -16.633 3.401 1.00 94.94 186 ARG A C 1
ATOM 1495 O O . ARG A 1 186 ? 16.261 -17.613 3.622 1.00 94.94 186 ARG A O 1
ATOM 1502 N N . GLN A 1 187 ? 14.510 -16.308 4.159 1.00 93.81 187 GLN A N 1
ATOM 1503 C CA . GLN A 1 187 ? 14.051 -17.124 5.294 1.00 93.81 187 GLN A CA 1
ATOM 1504 C C . GLN A 1 187 ? 13.501 -18.488 4.846 1.00 93.81 187 GLN A C 1
ATOM 1506 O O . GLN A 1 187 ? 13.679 -19.476 5.549 1.00 93.81 187 GLN A O 1
ATOM 1511 N N . GLU A 1 188 ? 12.880 -18.549 3.667 1.00 93.88 188 GLU A N 1
ATOM 1512 C CA . GLU A 1 188 ? 12.359 -19.775 3.044 1.00 93.88 188 GLU A CA 1
ATOM 1513 C C . GLU A 1 188 ? 13.421 -20.552 2.225 1.00 93.88 188 GLU A C 1
ATOM 1515 O O . GLU A 1 188 ? 13.106 -21.587 1.645 1.00 93.88 188 GLU A O 1
ATOM 1520 N N . GLY A 1 189 ? 14.668 -20.065 2.131 1.00 94.50 189 GLY A N 1
ATOM 1521 C CA . GLY A 1 189 ? 15.736 -20.674 1.318 1.00 94.50 189 GLY A CA 1
ATOM 1522 C C . GLY A 1 189 ? 15.550 -20.559 -0.206 1.00 94.50 189 GLY A C 1
ATOM 1523 O O . GLY A 1 189 ? 16.309 -21.150 -0.974 1.00 94.50 189 GLY A O 1
ATOM 1524 N N . ASN A 1 190 ? 14.565 -19.789 -0.674 1.00 94.00 190 ASN A N 1
ATOM 1525 C CA . ASN A 1 190 ? 14.213 -19.644 -2.085 1.00 94.00 190 ASN A CA 1
ATOM 1526 C C . ASN A 1 190 ? 15.049 -18.553 -2.782 1.00 94.00 190 ASN A C 1
ATOM 1528 O O . ASN A 1 190 ? 14.548 -17.506 -3.199 1.00 94.00 190 ASN A O 1
ATOM 1532 N N . PHE A 1 191 ? 16.358 -18.784 -2.899 1.00 93.44 191 PHE A N 1
ATOM 1533 C CA . PHE A 1 191 ? 17.293 -17.791 -3.440 1.00 93.44 191 PHE A CA 1
ATOM 1534 C C . PHE A 1 191 ? 17.060 -17.438 -4.922 1.00 93.44 191 PHE A C 1
ATOM 1536 O O . PHE A 1 191 ? 17.466 -16.357 -5.348 1.00 93.44 191 PHE A O 1
ATOM 1543 N N . SER A 1 192 ? 16.384 -18.293 -5.701 1.00 93.81 192 SER A N 1
ATOM 1544 C CA . SER A 1 192 ? 16.106 -18.047 -7.127 1.00 93.81 192 SER A CA 1
ATOM 1545 C C . SER A 1 192 ? 15.089 -16.925 -7.371 1.00 93.81 192 SER A C 1
ATOM 1547 O O . SER A 1 192 ? 15.129 -16.289 -8.423 1.00 93.81 192 SER A O 1
ATOM 1549 N N . MET A 1 193 ? 14.221 -16.634 -6.395 1.00 93.75 193 MET A N 1
ATOM 1550 C CA . MET A 1 193 ? 13.223 -15.556 -6.471 1.00 93.75 193 MET A CA 1
ATOM 1551 C C . MET A 1 193 ? 13.747 -14.193 -5.982 1.00 93.75 193 MET A C 1
ATOM 1553 O O . MET A 1 193 ? 13.013 -13.204 -5.994 1.00 93.75 193 MET A O 1
ATOM 1557 N N . ILE A 1 194 ? 15.012 -14.107 -5.552 1.00 94.69 194 ILE A N 1
ATOM 1558 C CA . ILE A 1 194 ? 15.587 -12.870 -5.008 1.00 94.69 194 ILE A CA 1
ATOM 1559 C C . ILE A 1 194 ? 15.973 -11.900 -6.128 1.00 94.69 194 ILE A C 1
ATOM 1561 O O . ILE A 1 194 ? 16.879 -12.151 -6.926 1.00 94.69 194 ILE A O 1
ATOM 1565 N N . VAL A 1 195 ? 15.361 -10.716 -6.110 1.00 96.06 195 VAL A N 1
ATOM 1566 C CA . VAL A 1 195 ? 15.789 -9.572 -6.922 1.00 96.06 195 VAL A CA 1
ATOM 1567 C C . VAL A 1 195 ? 17.014 -8.943 -6.263 1.00 96.06 195 VAL A C 1
ATOM 1569 O O . VAL A 1 195 ? 16.890 -8.294 -5.228 1.00 96.06 195 VAL A O 1
ATOM 1572 N N . GLN A 1 196 ? 18.196 -9.121 -6.856 1.00 93.38 196 GLN A N 1
ATOM 1573 C CA . GLN A 1 196 ? 19.473 -8.700 -6.254 1.00 93.38 196 GLN A CA 1
ATOM 1574 C C . GLN A 1 196 ? 19.548 -7.196 -5.944 1.00 93.38 196 GLN A C 1
ATOM 1576 O O . GLN A 1 196 ? 20.115 -6.807 -4.927 1.00 93.38 196 GLN A O 1
ATOM 1581 N N . ASN A 1 197 ? 18.955 -6.354 -6.795 1.00 95.50 197 ASN A N 1
ATOM 1582 C CA . ASN A 1 197 ? 18.884 -4.909 -6.593 1.00 95.50 197 ASN A CA 1
ATOM 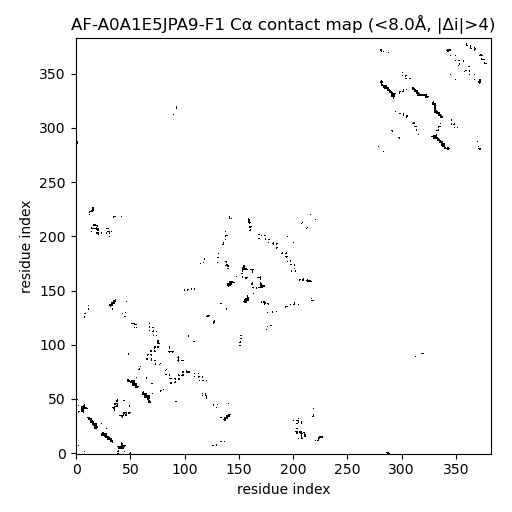1583 C C . ASN A 1 197 ? 17.476 -4.393 -6.965 1.00 95.50 197 ASN A C 1
ATOM 1585 O O . ASN A 1 197 ? 17.210 -4.132 -8.141 1.00 95.50 197 ASN A O 1
ATOM 1589 N N . PRO A 1 198 ? 16.554 -4.276 -5.987 1.00 95.62 198 PRO A N 1
ATOM 1590 C CA . PRO A 1 198 ? 15.189 -3.795 -6.219 1.00 95.62 198 PRO A CA 1
ATOM 1591 C C . PRO A 1 198 ? 15.109 -2.362 -6.760 1.00 95.62 198 PRO A C 1
ATOM 1593 O O . PRO A 1 198 ? 14.230 -2.063 -7.570 1.00 95.62 198 PRO A O 1
ATOM 1596 N N . LEU A 1 199 ? 16.048 -1.496 -6.365 1.00 92.88 199 LEU A N 1
ATOM 1597 C CA . LEU A 1 199 ? 16.162 -0.132 -6.881 1.00 92.88 199 LEU A CA 1
ATOM 1598 C C . LEU A 1 199 ? 16.488 -0.130 -8.381 1.00 92.88 199 LEU A C 1
ATOM 1600 O O . LEU A 1 199 ? 15.781 0.507 -9.155 1.00 92.88 199 LEU A O 1
ATOM 1604 N N . ASP A 1 200 ? 17.508 -0.876 -8.807 1.00 92.94 200 ASP A N 1
ATOM 1605 C CA . ASP A 1 200 ? 17.868 -1.001 -10.227 1.00 92.94 200 ASP A CA 1
ATOM 1606 C C . ASP A 1 200 ? 16.736 -1.632 -11.056 1.00 92.94 200 ASP A C 1
ATOM 1608 O O . ASP A 1 200 ? 16.449 -1.156 -12.152 1.00 92.94 200 ASP A O 1
ATOM 1612 N N . LEU A 1 201 ? 16.029 -2.640 -10.526 1.00 94.50 201 LEU A N 1
ATOM 1613 C CA . LEU A 1 201 ? 14.872 -3.221 -11.216 1.00 94.50 201 LEU A CA 1
ATOM 1614 C C . LEU A 1 201 ? 13.751 -2.185 -11.424 1.00 94.50 201 LEU A C 1
ATOM 1616 O O . LEU A 1 201 ? 13.191 -2.096 -12.520 1.00 94.50 201 LEU A O 1
ATOM 1620 N N . SER A 1 202 ? 13.473 -1.369 -10.402 1.00 91.94 202 SER A N 1
ATOM 1621 C CA . SER A 1 202 ? 12.550 -0.234 -10.501 1.00 91.94 202 SER A CA 1
ATOM 1622 C C . SER A 1 202 ? 13.032 0.784 -11.542 1.00 91.94 202 SER A C 1
ATOM 1624 O O . SER A 1 202 ? 12.269 1.180 -12.420 1.00 91.94 202 SER A O 1
ATOM 1626 N N . GLU A 1 203 ? 14.304 1.178 -11.521 1.00 88.94 203 GLU A N 1
ATOM 1627 C CA . GLU A 1 203 ? 14.849 2.167 -12.459 1.00 88.94 203 GLU A CA 1
ATOM 1628 C C . GLU A 1 203 ? 14.908 1.668 -13.914 1.00 88.94 203 GLU A C 1
ATOM 1630 O O . GLU A 1 203 ? 14.693 2.454 -14.841 1.00 88.94 203 GLU A O 1
ATOM 1635 N N . ARG A 1 204 ? 15.099 0.363 -14.145 1.00 90.94 204 ARG A N 1
ATOM 1636 C CA . ARG A 1 204 ? 14.948 -0.267 -15.470 1.00 90.94 204 ARG A CA 1
ATOM 1637 C C . ARG A 1 204 ? 13.525 -0.148 -15.996 1.00 90.94 204 ARG A C 1
ATOM 1639 O O . ARG A 1 204 ? 13.316 0.355 -17.102 1.00 90.94 204 ARG A O 1
ATOM 1646 N N . ALA A 1 205 ? 12.544 -0.551 -15.190 1.00 89.38 205 ALA A N 1
ATOM 1647 C CA . ALA A 1 205 ? 11.136 -0.455 -15.558 1.00 89.38 205 ALA A CA 1
ATOM 1648 C C . ALA A 1 205 ? 10.703 1.013 -15.763 1.00 89.38 205 ALA A C 1
ATOM 1650 O O . ALA A 1 205 ? 10.010 1.310 -16.738 1.00 89.38 205 ALA A O 1
ATOM 1651 N N . ARG A 1 206 ? 11.205 1.958 -14.951 1.00 86.44 206 ARG A N 1
ATOM 1652 C CA . ARG A 1 206 ? 11.029 3.407 -15.163 1.00 86.44 206 ARG A CA 1
ATOM 1653 C C . ARG A 1 206 ? 11.625 3.861 -16.500 1.00 86.44 206 ARG A C 1
ATOM 1655 O O . ARG A 1 206 ? 10.970 4.581 -17.251 1.00 86.44 206 ARG A O 1
ATOM 1662 N N . GLY A 1 207 ? 12.834 3.403 -16.829 1.00 85.31 207 GLY A N 1
ATOM 1663 C CA . GLY A 1 207 ? 13.518 3.699 -18.090 1.00 85.31 207 GLY A CA 1
ATOM 1664 C C . GLY A 1 207 ? 12.733 3.256 -19.329 1.00 85.31 207 GLY A C 1
ATOM 1665 O O . GLY A 1 207 ? 12.689 4.000 -20.311 1.00 85.31 207 GLY A O 1
ATOM 1666 N N . ILE A 1 208 ? 12.070 2.096 -19.265 1.00 85.19 208 ILE A N 1
ATOM 1667 C CA . ILE A 1 208 ? 11.141 1.611 -20.299 1.00 85.19 208 ILE A CA 1
ATOM 1668 C C . ILE A 1 208 ? 9.860 2.470 -20.322 1.00 85.19 208 ILE A C 1
ATOM 1670 O O . ILE A 1 208 ? 9.395 2.858 -21.399 1.00 85.19 208 ILE A O 1
ATOM 1674 N N . MET A 1 209 ? 9.301 2.810 -19.154 1.00 79.88 209 MET A N 1
ATOM 1675 C CA . MET A 1 209 ? 8.070 3.604 -19.025 1.00 79.88 209 MET A CA 1
ATOM 1676 C C . MET A 1 209 ? 8.182 5.005 -19.621 1.00 79.88 209 MET A C 1
ATOM 1678 O O . MET A 1 209 ? 7.366 5.375 -20.466 1.00 79.88 209 MET A O 1
ATOM 1682 N N . THR A 1 210 ? 9.202 5.772 -19.236 1.00 77.38 210 THR A N 1
ATOM 1683 C CA . THR A 1 210 ? 9.377 7.160 -19.694 1.00 77.38 210 THR A CA 1
ATOM 1684 C C . THR A 1 210 ? 9.579 7.257 -21.210 1.00 77.38 210 THR A C 1
ATOM 1686 O O . THR A 1 210 ? 9.180 8.250 -21.813 1.00 77.38 210 THR A O 1
ATOM 1689 N N . ARG A 1 211 ? 10.155 6.225 -21.844 1.00 76.00 211 ARG A N 1
ATOM 1690 C CA . ARG A 1 211 ? 10.342 6.149 -23.304 1.00 76.00 211 ARG A CA 1
ATOM 1691 C C . ARG A 1 211 ? 9.071 5.792 -24.071 1.00 76.00 211 ARG A C 1
ATOM 1693 O O . ARG A 1 211 ? 8.783 6.430 -25.076 1.00 76.00 211 ARG A O 1
ATOM 1700 N N . ASN A 1 212 ? 8.352 4.756 -23.636 1.00 73.88 212 ASN A N 1
ATOM 1701 C CA . ASN A 1 212 ? 7.372 4.063 -24.487 1.00 73.88 212 ASN A CA 1
ATOM 1702 C C . ASN A 1 212 ? 5.916 4.187 -23.986 1.00 73.88 212 ASN A C 1
ATOM 1704 O O . ASN A 1 212 ? 4.974 3.859 -24.707 1.00 73.88 212 ASN A O 1
ATOM 1708 N N . TYR A 1 213 ? 5.716 4.647 -22.746 1.00 69.44 213 TYR A N 1
ATOM 1709 C CA . TYR A 1 213 ? 4.431 4.601 -22.036 1.00 69.44 213 TYR A CA 1
ATOM 1710 C C . TYR A 1 213 ? 4.142 5.904 -21.265 1.00 69.44 213 TYR A C 1
ATOM 1712 O O . TYR A 1 213 ? 3.395 5.897 -20.288 1.00 69.44 213 TYR A O 1
ATOM 1720 N N . SER A 1 214 ? 4.714 7.031 -21.706 1.00 66.31 214 SER A N 1
ATOM 1721 C CA . SER A 1 214 ? 4.701 8.326 -21.002 1.00 66.31 214 SER A CA 1
ATOM 1722 C C . SER A 1 214 ? 3.310 8.882 -20.660 1.00 66.31 214 SER A C 1
ATOM 1724 O O . SER A 1 214 ? 3.194 9.704 -19.757 1.00 66.31 214 SER A O 1
ATOM 1726 N N . THR A 1 215 ? 2.259 8.418 -21.341 1.00 64.62 215 THR A N 1
ATOM 1727 C CA . THR A 1 215 ? 0.857 8.833 -21.166 1.00 64.62 215 THR A CA 1
ATOM 1728 C C . THR A 1 215 ? -0.076 7.721 -20.668 1.00 64.62 215 THR A C 1
ATOM 1730 O O . THR A 1 215 ? -1.279 7.952 -20.556 1.00 64.62 215 THR A O 1
ATOM 1733 N N . LYS A 1 216 ? 0.427 6.509 -20.383 1.00 64.56 216 LYS A N 1
ATOM 1734 C CA . LYS A 1 216 ? -0.416 5.349 -20.035 1.00 64.56 216 LYS A CA 1
ATOM 1735 C C . LYS A 1 216 ? -0.443 5.074 -18.530 1.00 64.56 216 LYS A C 1
ATOM 1737 O O . LYS A 1 216 ? 0.583 5.144 -17.864 1.00 64.56 216 LYS A O 1
ATOM 1742 N N . ASN A 1 217 ? -1.617 4.684 -18.034 1.00 63.91 217 ASN A N 1
ATOM 1743 C CA . ASN A 1 217 ? -1.801 4.063 -16.722 1.00 63.91 217 ASN A CA 1
ATOM 1744 C C . ASN A 1 217 ? -1.431 2.565 -16.808 1.00 63.91 217 ASN A C 1
ATOM 1746 O O . ASN A 1 217 ? -1.849 1.867 -17.738 1.00 63.91 217 ASN A O 1
ATOM 1750 N N . LEU A 1 218 ? -0.638 2.077 -15.854 1.00 64.88 218 LEU A N 1
ATOM 1751 C CA . LEU A 1 218 ? -0.107 0.712 -15.803 1.00 64.88 218 LEU A CA 1
ATOM 1752 C C . LEU A 1 218 ? -1.172 -0.325 -15.440 1.00 64.88 218 LEU A C 1
ATOM 1754 O O . LEU A 1 218 ? -1.165 -1.442 -15.969 1.00 64.88 218 LEU A O 1
ATOM 1758 N N . ILE A 1 219 ? -2.106 0.039 -14.566 1.00 61.59 219 ILE A N 1
ATOM 1759 C CA . ILE A 1 219 ? -3.193 -0.820 -14.072 1.00 61.59 219 ILE A CA 1
ATOM 1760 C C . ILE A 1 219 ? -4.107 -1.242 -15.231 1.00 61.59 219 ILE A C 1
ATOM 1762 O O . ILE A 1 219 ? -4.515 -2.402 -15.305 1.00 61.59 219 ILE A O 1
ATOM 1766 N N . HIS A 1 220 ? -4.300 -0.368 -16.221 1.00 62.84 220 HIS A N 1
ATOM 1767 C CA . HIS A 1 220 ? -5.078 -0.650 -17.431 1.00 62.84 220 HIS A CA 1
ATOM 1768 C C . HIS A 1 220 ? -4.267 -1.158 -18.639 1.00 62.84 220 HIS A C 1
ATOM 1770 O O . HIS A 1 220 ? -4.865 -1.457 -19.674 1.00 62.84 220 HIS A O 1
ATOM 1776 N N . LEU A 1 221 ? -2.938 -1.333 -18.541 1.00 62.00 221 LEU A N 1
ATOM 1777 C CA . LEU A 1 221 ? -2.179 -2.022 -19.597 1.00 62.00 221 LEU A CA 1
ATOM 1778 C C . LEU A 1 221 ? -2.704 -3.452 -19.781 1.00 62.00 221 LEU A C 1
ATOM 1780 O O . LEU A 1 221 ? -2.678 -4.255 -18.846 1.00 62.00 221 LEU A O 1
ATOM 1784 N N . SER A 1 222 ? -3.173 -3.756 -20.990 1.00 47.09 222 SER A N 1
ATOM 1785 C CA . SER A 1 222 ? -3.918 -4.976 -21.314 1.00 47.09 222 SER A CA 1
ATOM 1786 C C . SER A 1 222 ? -3.179 -5.952 -22.237 1.00 47.09 222 SER A C 1
ATOM 1788 O O . SER A 1 222 ? -3.623 -7.092 -22.360 1.00 47.09 222 SER A O 1
ATOM 1790 N N . LEU A 1 223 ? -2.062 -5.549 -22.859 1.00 40.75 223 LEU A N 1
ATOM 1791 C CA . LEU A 1 223 ? -1.322 -6.350 -23.845 1.00 40.75 223 LEU A CA 1
ATOM 1792 C C . LEU A 1 223 ? 0.206 -6.168 -23.739 1.00 40.75 223 LEU A C 1
ATOM 1794 O O . LEU A 1 223 ? 0.659 -5.069 -23.408 1.00 40.75 223 LEU A O 1
ATOM 1798 N N . PRO A 1 224 ? 1.004 -7.204 -24.074 1.00 35.56 224 PRO A N 1
ATOM 1799 C CA . PRO A 1 224 ? 2.443 -7.068 -24.278 1.00 35.56 224 PRO A CA 1
ATOM 1800 C C . PRO A 1 224 ? 2.697 -6.264 -25.560 1.00 35.56 224 PRO A C 1
ATOM 1802 O O . PRO A 1 224 ? 2.356 -6.699 -26.660 1.00 35.56 224 PRO A O 1
ATOM 1805 N N . VAL A 1 225 ? 3.290 -5.078 -25.432 1.00 33.28 225 VAL A N 1
ATOM 1806 C CA . VAL A 1 225 ? 3.591 -4.229 -26.591 1.00 33.28 225 VAL A CA 1
ATOM 1807 C C . VAL A 1 225 ? 4.941 -4.637 -27.173 1.00 33.28 225 VAL A C 1
ATOM 1809 O O . VAL A 1 225 ? 5.996 -4.351 -26.607 1.00 33.28 225 VAL A O 1
ATOM 1812 N N . VAL A 1 226 ? 4.903 -5.303 -28.326 1.00 32.84 226 VAL A N 1
ATOM 1813 C CA . VAL A 1 226 ? 6.081 -5.468 -29.185 1.00 32.84 226 VAL A CA 1
ATOM 1814 C C . VAL A 1 226 ? 6.333 -4.147 -29.913 1.00 32.84 226 VAL A C 1
ATOM 1816 O O . VAL A 1 226 ? 5.410 -3.523 -30.431 1.00 32.84 226 VAL A O 1
ATOM 1819 N N . SER A 1 227 ? 7.593 -3.717 -29.927 1.00 32.84 227 SER A N 1
ATOM 1820 C CA . SER A 1 227 ? 8.049 -2.482 -30.570 1.00 32.84 227 SER A CA 1
ATOM 1821 C C . SER A 1 227 ? 7.738 -2.462 -32.071 1.00 32.84 227 SER A C 1
ATOM 1823 O O . SER A 1 227 ? 8.347 -3.210 -32.835 1.00 32.84 227 SER A O 1
ATOM 1825 N N . THR A 1 228 ? 6.889 -1.534 -32.517 1.00 28.03 228 THR A N 1
ATOM 1826 C CA . THR A 1 228 ? 6.879 -1.086 -33.916 1.00 28.03 228 THR A CA 1
ATOM 1827 C C . THR A 1 228 ? 8.024 -0.098 -34.126 1.00 28.03 228 THR A C 1
ATOM 1829 O O . THR A 1 228 ? 7.927 1.065 -33.726 1.00 28.03 228 THR A O 1
ATOM 1832 N N . SER A 1 229 ? 9.115 -0.558 -34.736 1.00 25.78 229 SER A N 1
ATOM 1833 C CA . SER A 1 229 ? 10.243 0.298 -35.120 1.00 25.78 229 SER A CA 1
ATOM 1834 C C . SER A 1 229 ? 9.797 1.386 -36.111 1.00 25.78 229 SER A C 1
ATOM 1836 O O . SER A 1 229 ? 9.063 1.069 -37.049 1.00 25.78 229 SER A O 1
ATOM 1838 N N . PRO A 1 230 ? 10.240 2.648 -35.967 1.00 28.55 230 PRO A N 1
ATOM 1839 C CA . PRO A 1 230 ? 9.893 3.706 -36.909 1.00 28.55 230 PRO A CA 1
ATOM 1840 C C . PRO A 1 230 ? 10.750 3.605 -38.178 1.00 28.55 230 PRO A C 1
ATOM 1842 O O . PRO A 1 230 ? 11.943 3.907 -38.155 1.00 28.55 230 PRO A O 1
ATOM 1845 N N . THR A 1 231 ? 10.148 3.220 -39.303 1.00 25.53 231 THR A N 1
ATOM 1846 C CA . THR A 1 231 ? 10.741 3.408 -40.635 1.00 25.53 231 THR A CA 1
ATOM 1847 C C . THR A 1 231 ? 10.363 4.775 -41.208 1.00 25.53 231 THR A C 1
ATOM 1849 O O . THR A 1 231 ? 9.239 5.252 -41.063 1.00 25.53 231 THR A O 1
ATOM 1852 N N . GLN A 1 232 ? 11.338 5.436 -41.833 1.00 27.98 232 GLN A N 1
ATOM 1853 C CA . GLN A 1 232 ? 11.209 6.781 -42.399 1.00 27.98 232 GLN A CA 1
ATOM 1854 C C . GLN A 1 232 ? 10.408 6.775 -43.710 1.00 27.98 232 GLN A C 1
ATOM 1856 O O . GLN A 1 232 ? 10.650 5.916 -44.555 1.00 27.98 232 GLN A O 1
ATOM 1861 N N . ALA A 1 233 ? 9.585 7.805 -43.943 1.00 22.69 233 ALA A N 1
ATOM 1862 C CA . ALA A 1 233 ? 9.317 8.329 -45.287 1.00 22.69 233 ALA A CA 1
ATOM 1863 C C . ALA A 1 233 ? 8.836 9.797 -45.252 1.00 22.69 233 ALA A C 1
ATOM 1865 O O . ALA A 1 233 ? 8.183 10.248 -44.318 1.00 22.69 233 ALA A O 1
ATOM 1866 N N . SER A 1 234 ? 9.212 10.518 -46.301 1.00 20.56 234 SER A N 1
ATOM 1867 C CA . SER A 1 234 ? 9.075 11.944 -46.632 1.00 20.56 234 SER A CA 1
ATOM 1868 C C . SER A 1 234 ? 7.696 12.636 -46.542 1.00 20.56 234 SER A C 1
ATOM 1870 O O . SER A 1 234 ? 6.659 12.054 -46.841 1.00 20.56 234 SER A O 1
ATOM 1872 N N . TYR A 1 235 ? 7.762 13.953 -46.284 1.00 20.52 235 TYR A N 1
ATOM 1873 C CA . TYR A 1 235 ? 6.824 15.049 -46.633 1.00 20.52 235 TYR A CA 1
ATOM 1874 C C . TYR A 1 235 ? 6.273 15.029 -48.087 1.00 20.52 235 TYR A C 1
ATOM 1876 O O . TYR A 1 235 ? 6.826 14.287 -48.901 1.00 20.52 235 TYR A O 1
ATOM 1884 N N . PRO A 1 236 ? 5.365 15.957 -48.509 1.00 32.47 236 PRO A N 1
ATOM 1885 C CA . PRO A 1 236 ? 4.467 16.882 -47.769 1.00 32.47 236 PRO A CA 1
ATOM 1886 C C . PRO A 1 236 ? 2.983 16.803 -48.239 1.00 32.47 236 PRO A C 1
ATOM 1888 O O . PRO A 1 236 ? 2.696 16.151 -49.233 1.00 32.47 236 PRO A O 1
ATOM 1891 N N . SER A 1 237 ? 2.045 17.531 -47.602 1.00 22.16 237 SER A N 1
ATOM 1892 C CA . SER A 1 237 ? 1.023 18.388 -48.272 1.00 22.16 237 SER A CA 1
ATOM 1893 C C . SER A 1 237 ? -0.101 18.861 -47.323 1.00 22.16 237 SER A C 1
ATOM 1895 O O . SER A 1 237 ? -0.376 18.295 -46.274 1.00 22.16 237 SER A O 1
ATOM 1897 N N . SER A 1 238 ? -0.720 19.959 -47.730 1.00 22.42 238 SER A N 1
ATOM 1898 C CA . SER A 1 238 ? -1.633 20.895 -47.084 1.00 22.42 238 SER A CA 1
ATOM 1899 C C . SER A 1 238 ? -3.051 20.421 -46.694 1.00 22.42 238 SER A C 1
ATOM 1901 O O . SER A 1 238 ? -3.682 19.666 -47.421 1.00 22.42 238 SER A O 1
ATOM 1903 N N . ARG A 1 239 ? -3.609 21.097 -45.671 1.00 22.66 239 ARG A N 1
ATOM 1904 C CA . ARG A 1 239 ? -4.916 21.808 -45.691 1.00 22.66 239 ARG A CA 1
ATOM 1905 C C . ARG A 1 239 ? -6.156 21.042 -46.203 1.00 22.66 239 ARG A C 1
ATOM 1907 O O . ARG A 1 239 ? -6.388 21.010 -47.403 1.00 22.66 239 ARG A O 1
ATOM 1914 N N . MET A 1 240 ? -7.088 20.732 -45.295 1.00 23.94 240 MET A N 1
ATOM 1915 C CA . MET A 1 240 ? -8.483 21.202 -45.414 1.00 23.94 240 MET A CA 1
ATOM 1916 C C . MET A 1 240 ? -9.242 21.140 -44.078 1.00 23.94 240 MET A C 1
ATOM 1918 O O . MET A 1 240 ? -8.975 20.294 -43.229 1.00 23.94 240 MET A O 1
ATOM 1922 N N . LYS A 1 241 ? -10.181 22.077 -43.905 1.00 24.23 241 LYS A N 1
ATOM 1923 C CA . LYS A 1 241 ? -11.302 21.972 -42.962 1.00 24.23 241 LYS A CA 1
ATOM 1924 C C . LYS A 1 241 ? -12.450 21.280 -43.708 1.00 24.23 241 LYS A C 1
ATOM 1926 O O . LYS A 1 241 ? -12.590 21.539 -44.897 1.00 24.23 241 LYS A O 1
ATOM 1931 N N . ASP A 1 242 ? -13.281 20.487 -43.037 1.00 22.84 242 ASP A N 1
ATOM 1932 C CA . ASP A 1 242 ? -14.630 20.936 -42.651 1.00 22.84 242 ASP A CA 1
ATOM 1933 C C . ASP A 1 242 ? -15.505 19.819 -42.051 1.00 22.84 242 ASP A C 1
ATOM 1935 O O . ASP A 1 242 ? -15.461 18.661 -42.447 1.00 22.84 242 ASP A O 1
ATOM 1939 N N . SER A 1 243 ? -16.295 20.243 -41.063 1.00 22.39 243 SER A N 1
ATOM 1940 C CA . SER A 1 243 ? -17.669 19.847 -40.726 1.00 22.39 243 SER A CA 1
ATOM 1941 C C . SER A 1 243 ? -18.239 18.493 -41.178 1.00 22.39 243 SER A C 1
ATOM 1943 O O . SER A 1 243 ? -18.431 18.260 -42.366 1.00 22.39 243 SER A O 1
ATOM 1945 N N . LEU A 1 244 ? -18.812 17.755 -40.215 1.00 24.03 244 LEU A N 1
ATOM 1946 C CA . LEU A 1 244 ? -20.164 17.194 -40.376 1.00 24.03 244 LEU A CA 1
ATOM 1947 C C . LEU A 1 244 ? -20.847 16.930 -39.021 1.00 24.03 244 LEU A C 1
ATOM 1949 O O . LEU A 1 244 ? -20.623 15.921 -38.360 1.00 24.03 244 LEU A O 1
ATOM 1953 N N . ASN A 1 245 ? -21.731 17.852 -38.631 1.00 23.98 245 ASN A N 1
ATOM 1954 C CA . ASN A 1 245 ? -22.819 17.565 -37.696 1.00 23.98 245 ASN A CA 1
ATOM 1955 C C . ASN A 1 245 ? -23.919 16.808 -38.449 1.00 23.98 245 ASN A C 1
ATOM 1957 O O . ASN A 1 245 ? -24.362 17.296 -39.489 1.00 23.98 245 ASN A O 1
ATOM 1961 N N . GLN A 1 246 ? -24.467 15.732 -37.876 1.00 26.12 246 GLN A N 1
ATOM 1962 C CA . GLN A 1 246 ? -25.890 15.440 -38.069 1.00 26.12 246 GLN A CA 1
ATOM 1963 C C . GLN A 1 246 ? -26.489 14.570 -36.956 1.00 26.12 246 GLN A C 1
ATOM 1965 O O . GLN A 1 246 ? -26.071 13.446 -36.700 1.00 26.12 246 GLN A O 1
ATOM 1970 N N . THR A 1 247 ? -27.508 15.123 -36.303 1.00 25.53 247 THR A N 1
ATOM 1971 C CA . THR A 1 247 ? -28.405 14.470 -35.345 1.00 25.53 247 THR A CA 1
ATOM 1972 C C . THR A 1 247 ? -29.542 13.739 -36.060 1.00 25.53 247 THR A C 1
ATOM 1974 O O . THR A 1 247 ? -30.038 14.222 -37.076 1.00 25.53 247 THR A O 1
ATOM 1977 N N . LYS A 1 248 ? -30.070 12.664 -35.457 1.00 24.97 248 LYS A N 1
ATOM 1978 C CA . LYS A 1 248 ? -31.468 12.231 -35.656 1.00 24.97 248 LYS A CA 1
ATOM 1979 C C . LYS A 1 248 ? -32.028 11.538 -34.406 1.00 24.97 248 LYS A C 1
ATOM 1981 O O . LYS A 1 248 ? -31.301 10.860 -33.690 1.00 24.97 248 LYS A O 1
ATOM 1986 N N . LYS A 1 249 ? -33.316 11.777 -34.133 1.00 22.59 249 LYS A N 1
ATOM 1987 C CA . LYS A 1 249 ? -34.094 11.267 -32.985 1.00 22.59 249 LYS A CA 1
ATOM 1988 C C . LYS A 1 249 ? -35.039 10.115 -33.389 1.00 22.59 249 LYS A C 1
ATOM 1990 O O . LYS A 1 249 ? -35.376 10.012 -34.566 1.00 22.59 249 LYS A O 1
ATOM 1995 N N . HIS A 1 250 ? -35.586 9.464 -32.345 1.00 24.09 250 HIS A N 1
ATOM 1996 C CA . HIS A 1 250 ? -36.759 8.559 -32.264 1.00 24.09 250 HIS A CA 1
ATOM 1997 C C . HIS A 1 250 ? -36.509 7.081 -32.665 1.00 24.09 250 HIS A C 1
ATOM 1999 O O . HIS A 1 250 ? -35.643 6.824 -33.490 1.00 24.09 250 HIS A O 1
ATOM 2005 N N . THR A 1 251 ? -37.170 6.068 -32.069 1.00 21.75 251 THR A N 1
ATOM 2006 C CA . THR A 1 251 ? -38.316 6.069 -31.110 1.00 21.75 251 THR A CA 1
ATOM 2007 C C . THR A 1 251 ? -38.196 4.957 -30.036 1.00 21.75 251 THR A C 1
ATOM 2009 O O . THR A 1 251 ? -37.293 4.133 -30.090 1.00 21.75 251 THR A O 1
ATOM 2012 N N . THR A 1 252 ? -39.105 4.941 -29.053 1.00 24.09 252 THR A N 1
ATOM 2013 C CA . THR A 1 252 ? -39.311 3.903 -28.016 1.00 24.09 252 THR A CA 1
ATOM 2014 C C . THR A 1 252 ? -40.020 2.640 -28.526 1.00 24.09 252 THR A C 1
ATOM 2016 O O . THR A 1 252 ? -41.063 2.797 -29.152 1.00 24.09 252 THR A O 1
ATOM 2019 N N . GLN A 1 253 ? -39.565 1.437 -28.143 1.00 22.55 253 GLN A N 1
ATOM 2020 C CA . GLN A 1 253 ? -40.252 0.459 -27.256 1.00 22.55 253 GLN A CA 1
ATOM 2021 C C . GLN A 1 253 ? -39.480 -0.879 -27.217 1.00 22.55 253 GLN A C 1
ATOM 2023 O O . GLN A 1 253 ? -38.824 -1.211 -28.194 1.00 22.55 253 GLN A O 1
ATOM 2028 N N . GLU A 1 254 ? -39.617 -1.631 -26.110 1.00 22.02 254 GLU A N 1
ATOM 2029 C CA . GLU A 1 254 ? -39.109 -3.011 -25.902 1.00 22.02 254 GLU A CA 1
ATOM 2030 C C . GLU A 1 254 ? -37.570 -3.209 -25.951 1.00 22.02 254 GLU A C 1
ATOM 2032 O O . GLU A 1 254 ? -36.840 -2.455 -26.577 1.00 22.02 254 GLU A O 1
ATOM 2037 N N . SER A 1 255 ? -36.971 -4.210 -25.298 1.00 24.59 255 SER A N 1
ATOM 2038 C CA . SER A 1 255 ? -37.315 -4.897 -24.041 1.00 24.59 255 SER A CA 1
ATOM 2039 C C . SER A 1 255 ? -36.040 -5.550 -23.465 1.00 24.59 255 SER A C 1
ATOM 2041 O O . SER A 1 255 ? -35.085 -5.810 -24.188 1.00 24.59 255 SER A O 1
ATOM 2043 N N . HIS A 1 256 ? -36.019 -5.776 -22.149 1.00 33.91 256 HIS A N 1
ATOM 2044 C CA . HIS A 1 256 ? -35.031 -6.534 -21.361 1.00 33.91 256 HIS A CA 1
ATOM 2045 C C . HIS A 1 256 ? -33.933 -7.336 -22.101 1.00 33.91 256 HIS A C 1
ATOM 2047 O O . HIS A 1 256 ? -34.154 -8.487 -22.471 1.00 33.91 256 HIS A O 1
ATOM 2053 N N . GLN A 1 257 ? -32.698 -6.818 -22.105 1.00 33.22 257 GLN A N 1
ATOM 2054 C CA . GLN A 1 257 ? -31.458 -7.601 -21.963 1.00 33.22 257 GLN A CA 1
ATOM 2055 C C . GLN A 1 257 ? -30.267 -6.670 -21.631 1.00 33.22 257 GLN A C 1
ATOM 2057 O O . GLN A 1 257 ? -30.404 -5.453 -21.629 1.00 33.22 257 GLN A O 1
ATOM 2062 N N . GLU A 1 258 ? -29.105 -7.260 -21.319 1.00 30.72 258 GLU A N 1
ATOM 2063 C CA . GLU A 1 258 ? -27.789 -6.581 -21.234 1.00 30.72 258 GLU A CA 1
ATOM 2064 C C . GLU A 1 258 ? -27.404 -5.783 -19.964 1.00 30.72 258 GLU A C 1
ATOM 2066 O O . GLU A 1 258 ? -26.767 -4.737 -20.028 1.00 30.72 258 GLU A O 1
ATOM 2071 N N . VAL A 1 259 ? -27.565 -6.395 -18.783 1.00 28.98 259 VAL A N 1
ATOM 2072 C CA . VAL A 1 259 ? -26.548 -6.260 -17.710 1.00 28.98 259 VAL A CA 1
ATOM 2073 C C . VAL A 1 259 ? -25.963 -7.640 -17.421 1.00 28.98 259 VAL A C 1
ATOM 2075 O O . VAL A 1 259 ? -26.293 -8.295 -16.438 1.00 28.98 259 VAL A O 1
ATOM 2078 N N . SER A 1 260 ? -25.146 -8.148 -18.350 1.00 34.53 260 SER A N 1
ATOM 2079 C CA . SER A 1 260 ? -24.652 -9.528 -18.271 1.00 34.53 260 SER A CA 1
ATOM 2080 C C . SER A 1 260 ? -23.309 -9.729 -18.984 1.00 34.53 260 SER A C 1
ATOM 2082 O O . SER A 1 260 ? -23.230 -10.383 -20.023 1.00 34.53 260 SER A O 1
ATOM 2084 N N . GLN A 1 261 ? -22.243 -9.170 -18.396 1.00 28.81 261 GLN A N 1
ATOM 2085 C CA . GLN A 1 261 ? -20.849 -9.567 -18.673 1.00 28.81 261 GLN A CA 1
ATOM 2086 C C . GLN A 1 261 ? -20.036 -9.889 -17.408 1.00 28.81 261 GLN A C 1
ATOM 2088 O O . GLN A 1 261 ? -19.140 -10.720 -17.476 1.00 28.81 261 GLN A O 1
ATOM 2093 N N . MET A 1 262 ? -20.391 -9.348 -16.235 1.00 28.38 262 MET A N 1
ATOM 2094 C CA . MET A 1 262 ? -19.797 -9.781 -14.957 1.00 28.38 262 MET A CA 1
ATOM 2095 C C . MET A 1 262 ? -20.519 -10.999 -14.342 1.00 28.38 262 MET A C 1
ATOM 2097 O O . MET A 1 262 ? -19.943 -11.697 -13.517 1.00 28.38 262 MET A O 1
ATOM 2101 N N . ILE A 1 263 ? -21.754 -11.291 -14.783 1.00 31.81 263 ILE A N 1
ATOM 2102 C CA . ILE A 1 263 ? -22.568 -12.433 -14.314 1.00 31.81 263 ILE A CA 1
ATOM 2103 C C . ILE A 1 263 ? -22.410 -13.680 -15.209 1.00 31.81 263 ILE A C 1
ATOM 2105 O O . ILE A 1 263 ? -22.457 -14.797 -14.697 1.00 31.81 263 ILE A O 1
ATOM 2109 N N . ARG A 1 264 ? -22.154 -13.540 -16.524 1.00 27.56 264 ARG A N 1
ATOM 2110 C CA . ARG A 1 264 ? -21.987 -14.714 -17.415 1.00 27.56 264 ARG A CA 1
ATOM 2111 C C . ARG A 1 264 ? -20.788 -15.587 -17.032 1.00 27.56 264 ARG A C 1
ATOM 2113 O O . ARG A 1 264 ? -20.888 -16.802 -17.121 1.00 27.56 264 ARG A O 1
ATOM 2120 N N . THR A 1 265 ? -19.696 -14.993 -16.550 1.00 28.62 265 THR A N 1
ATOM 2121 C CA . THR A 1 265 ? -18.445 -15.710 -16.237 1.00 28.62 265 THR A CA 1
ATOM 2122 C C . THR A 1 265 ? -18.539 -16.624 -15.007 1.00 28.62 265 THR A C 1
ATOM 2124 O O . THR A 1 265 ? -17.703 -17.507 -14.855 1.00 28.62 265 THR A O 1
ATOM 2127 N N . MET A 1 266 ? -19.541 -16.445 -14.136 1.00 29.69 266 MET A N 1
ATOM 2128 C CA . MET A 1 266 ? -19.741 -17.271 -12.927 1.00 29.69 266 MET A CA 1
ATOM 2129 C C . MET A 1 266 ? -20.903 -18.272 -13.046 1.00 29.69 266 MET A C 1
ATOM 2131 O O . MET A 1 266 ? -21.104 -19.080 -12.148 1.00 29.69 266 MET A O 1
ATOM 2135 N N . MET A 1 267 ? -21.662 -18.239 -14.147 1.00 27.83 267 MET A N 1
ATOM 2136 C CA . MET A 1 267 ? -22.813 -19.126 -14.394 1.00 27.83 267 MET A CA 1
ATOM 2137 C C . MET A 1 267 ? -22.516 -20.248 -15.408 1.00 27.83 267 MET A C 1
ATOM 2139 O O . MET A 1 267 ? -23.366 -21.102 -15.634 1.00 27.83 267 MET A O 1
ATOM 2143 N N . THR A 1 268 ? -21.327 -20.269 -16.025 1.00 26.66 268 THR A N 1
ATOM 2144 C CA . THR A 1 268 ? -20.934 -21.281 -17.030 1.00 26.66 268 THR A CA 1
ATOM 2145 C C . THR A 1 268 ? -19.983 -22.361 -16.510 1.00 26.66 268 THR A C 1
ATOM 2147 O O . THR A 1 268 ? -19.618 -23.258 -17.265 1.00 26.66 268 THR A O 1
ATOM 2150 N N . THR A 1 269 ? -19.558 -22.301 -15.246 1.00 26.64 269 THR A N 1
ATOM 2151 C CA . THR A 1 269 ? -18.728 -23.342 -14.623 1.00 26.64 269 THR A CA 1
ATOM 2152 C C . THR A 1 269 ? -19.589 -24.291 -13.803 1.00 26.64 269 THR A C 1
ATOM 2154 O O . THR A 1 269 ? -19.852 -24.052 -12.624 1.00 26.64 269 THR A O 1
ATOM 2157 N N . SER A 1 270 ? -19.997 -25.393 -14.426 1.00 27.73 270 SER A N 1
ATOM 2158 C CA . SER A 1 270 ? -20.469 -26.573 -13.704 1.00 27.73 270 SER A CA 1
ATOM 2159 C C . SER A 1 270 ? -19.363 -27.067 -12.761 1.00 27.73 270 SER A C 1
ATOM 2161 O O . SER A 1 270 ? -18.250 -27.341 -13.206 1.00 27.73 270 SER A O 1
ATOM 2163 N N . SER A 1 271 ? -19.680 -27.156 -11.469 1.00 29.14 271 SER A N 1
ATOM 2164 C CA . SER A 1 271 ? -18.847 -27.706 -10.382 1.00 29.14 271 SER A CA 1
ATOM 2165 C C . SER A 1 271 ? -18.174 -29.051 -10.739 1.00 29.14 271 SER A C 1
ATOM 2167 O O . SER A 1 271 ? -18.773 -29.833 -11.481 1.00 29.14 271 SER A O 1
ATOM 2169 N N . PRO A 1 272 ? -16.969 -29.360 -10.198 1.00 33.72 272 PRO A N 1
ATOM 2170 C CA . PRO A 1 272 ? -16.841 -29.607 -8.754 1.00 33.72 272 PRO A CA 1
ATOM 2171 C C . PRO A 1 272 ? -15.612 -29.030 -8.019 1.00 33.72 272 PRO A C 1
ATOM 2173 O O . PRO A 1 272 ? -14.570 -28.741 -8.596 1.00 33.72 272 PRO A O 1
ATOM 2176 N N . SER A 1 273 ? -15.780 -28.952 -6.691 1.00 31.45 273 SER A N 1
ATOM 2177 C CA . SER A 1 273 ? -14.751 -28.884 -5.637 1.00 31.45 273 SER A CA 1
ATOM 2178 C C . SER A 1 273 ? -13.626 -27.850 -5.789 1.00 31.45 273 SER A C 1
ATOM 2180 O O . SER A 1 273 ? -12.513 -28.169 -6.204 1.00 31.45 273 SER A O 1
ATOM 2182 N N . LEU A 1 274 ? -13.881 -26.648 -5.272 1.00 25.95 274 LEU A N 1
ATOM 2183 C CA . LEU A 1 274 ? -12.864 -25.846 -4.591 1.00 25.95 274 LEU A CA 1
ATOM 2184 C C . LEU A 1 274 ? -13.414 -25.481 -3.211 1.00 25.95 274 LEU A C 1
ATOM 2186 O O . LEU A 1 274 ? -14.463 -24.842 -3.124 1.00 25.95 274 LEU A O 1
ATOM 2190 N N . ASP A 1 275 ? -12.714 -25.892 -2.152 1.00 27.78 275 ASP A N 1
ATOM 2191 C CA . ASP A 1 275 ? -13.052 -25.551 -0.768 1.00 27.78 275 ASP A CA 1
ATOM 2192 C C . ASP A 1 275 ? -12.793 -24.060 -0.514 1.00 27.78 275 ASP A C 1
ATOM 2194 O O . ASP A 1 275 ? -11.755 -23.643 0.004 1.00 27.78 275 ASP A O 1
ATOM 2198 N N . ILE A 1 276 ? -13.769 -23.234 -0.891 1.00 26.19 276 ILE A N 1
ATOM 2199 C CA . ILE A 1 276 ? -13.895 -21.878 -0.364 1.00 26.19 276 ILE A CA 1
ATOM 2200 C C . ILE A 1 276 ? -14.139 -22.036 1.143 1.00 26.19 276 ILE A C 1
ATOM 2202 O O . ILE A 1 276 ? -15.106 -22.708 1.513 1.00 26.19 276 ILE A O 1
ATOM 2206 N N . PRO A 1 277 ? -13.315 -21.444 2.030 1.00 24.09 277 PRO A N 1
ATOM 2207 C CA . PRO A 1 277 ? -13.543 -21.549 3.462 1.00 24.09 277 PRO A CA 1
ATOM 2208 C C . PRO A 1 277 ? -14.910 -20.948 3.794 1.00 24.09 277 PRO A C 1
ATOM 2210 O O . PRO A 1 277 ? -15.134 -19.746 3.643 1.00 24.09 277 PRO A O 1
ATOM 2213 N N . PHE A 1 278 ? -15.830 -21.813 4.221 1.00 29.72 278 PHE A N 1
ATOM 2214 C CA . PHE A 1 278 ? -17.192 -21.456 4.590 1.00 29.72 278 PHE A CA 1
ATOM 2215 C C . PHE A 1 278 ? -17.149 -20.573 5.841 1.00 29.72 278 PHE A C 1
ATOM 2217 O O . PHE A 1 278 ? -17.071 -21.071 6.966 1.00 29.72 278 PHE A O 1
ATOM 2224 N N . VAL A 1 279 ? -17.148 -19.251 5.651 1.00 34.59 279 VAL A N 1
ATOM 2225 C CA . VAL A 1 279 ? -17.220 -18.299 6.763 1.00 34.59 279 VAL A CA 1
ATOM 2226 C C . VAL A 1 279 ? -18.565 -18.504 7.451 1.00 34.59 279 VAL A C 1
ATOM 2228 O O . VAL A 1 279 ? -19.617 -18.378 6.825 1.00 34.59 279 VAL A O 1
ATOM 2231 N N . GLY A 1 280 ? -18.531 -18.870 8.733 1.00 34.28 280 GLY A N 1
ATOM 2232 C CA . GLY A 1 280 ? -19.735 -19.195 9.484 1.00 34.28 280 GLY A CA 1
ATOM 2233 C C . GLY A 1 280 ? -20.710 -18.019 9.536 1.00 34.28 280 GLY A C 1
ATOM 2234 O O . GLY A 1 280 ? -20.312 -16.852 9.558 1.00 34.28 280 GLY A O 1
ATOM 2235 N N . LYS A 1 281 ? -22.007 -18.338 9.585 1.00 42.50 281 LYS A N 1
ATOM 2236 C CA . LYS A 1 281 ? -23.099 -17.359 9.696 1.00 42.50 281 LYS A CA 1
ATOM 2237 C C . LYS A 1 281 ? -22.796 -16.335 10.798 1.00 42.50 281 LYS A C 1
ATOM 2239 O O . LYS A 1 281 ? -22.497 -16.715 11.927 1.00 42.50 281 LYS A O 1
ATOM 2244 N N . GLY A 1 282 ? -22.845 -15.046 10.459 1.00 41.75 282 GLY A N 1
ATOM 2245 C CA . GLY A 1 282 ? -22.577 -13.939 11.386 1.00 41.75 282 GLY A CA 1
ATOM 2246 C C . GLY A 1 282 ? -21.107 -13.677 11.745 1.00 41.75 282 GLY A C 1
ATOM 2247 O O . GLY A 1 282 ? -20.844 -12.695 12.429 1.00 41.75 282 GLY A O 1
ATOM 2248 N N . GLN A 1 283 ? -20.136 -14.474 11.280 1.00 36.22 283 GLN A N 1
ATOM 2249 C CA . GLN A 1 283 ? -18.724 -14.350 11.692 1.00 36.22 283 GLN A CA 1
ATOM 2250 C C . GLN A 1 283 ? -17.907 -13.294 10.919 1.00 36.22 283 GLN A C 1
ATOM 2252 O O . GLN A 1 283 ? -16.700 -13.168 11.131 1.00 36.22 283 GLN A O 1
ATOM 2257 N N . MET A 1 284 ? -18.531 -12.515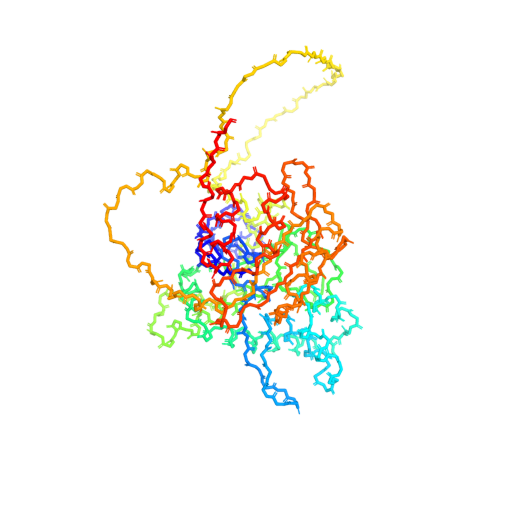 10.029 1.00 45.09 284 MET A N 1
ATOM 2258 C CA . MET A 1 284 ? -17.856 -11.461 9.259 1.00 45.09 284 MET A CA 1
ATOM 2259 C C . MET A 1 284 ? -17.566 -10.222 10.126 1.00 45.09 284 MET A C 1
ATOM 2261 O O . MET A 1 284 ? -18.285 -9.222 10.085 1.00 45.09 284 MET A O 1
ATOM 2265 N N . ASN A 1 285 ? -16.462 -10.274 10.877 1.00 48.69 285 ASN A N 1
ATOM 2266 C CA . ASN A 1 285 ? -15.791 -9.085 11.407 1.00 48.69 285 ASN A CA 1
ATOM 2267 C C . ASN A 1 285 ? -15.320 -8.218 10.232 1.00 48.69 285 ASN A C 1
ATOM 2269 O O . ASN A 1 285 ? -14.388 -8.602 9.523 1.00 48.69 285 ASN A O 1
ATOM 2273 N N . GLY A 1 286 ? -15.946 -7.061 10.006 1.00 52.75 286 GLY A N 1
ATOM 2274 C CA . GLY A 1 286 ? -15.716 -6.313 8.770 1.00 52.75 286 GLY A CA 1
ATOM 2275 C C . GLY A 1 286 ? -16.110 -4.842 8.809 1.00 52.75 286 GLY A C 1
ATOM 2276 O O . GLY A 1 286 ? -17.021 -4.427 9.524 1.00 52.75 286 GLY A O 1
ATOM 2277 N N . THR A 1 287 ? -15.407 -4.058 7.988 1.00 56.84 287 THR A N 1
ATOM 2278 C CA . THR A 1 287 ? -15.820 -2.718 7.564 1.00 56.84 287 THR A CA 1
ATOM 2279 C C . THR A 1 287 ? -16.606 -2.835 6.260 1.00 56.84 287 THR A C 1
ATOM 2281 O O . THR A 1 287 ? -16.082 -3.293 5.244 1.00 56.84 287 THR A O 1
ATOM 2284 N N . PHE A 1 288 ? -17.844 -2.355 6.278 1.00 67.44 288 PHE A N 1
ATOM 2285 C CA . PHE A 1 288 ? -18.737 -2.304 5.127 1.00 67.44 288 PHE A CA 1
ATOM 2286 C C . PHE A 1 288 ? -18.922 -0.858 4.679 1.00 67.44 288 PHE A C 1
ATOM 2288 O O . PHE A 1 288 ? -18.835 0.068 5.488 1.00 67.44 288 PHE A O 1
ATOM 2295 N N . LYS A 1 289 ? -19.145 -0.660 3.378 1.00 68.81 289 LYS A N 1
ATOM 2296 C CA . LYS A 1 289 ? -19.393 0.647 2.762 1.00 68.81 289 LYS A CA 1
ATOM 2297 C C . LYS A 1 289 ? -20.546 0.509 1.770 1.00 68.81 289 LYS A C 1
ATOM 2299 O O . LYS A 1 289 ? -20.521 -0.391 0.935 1.00 68.81 289 LYS A O 1
ATOM 2304 N N . ILE A 1 290 ? -21.515 1.413 1.839 1.00 73.69 290 ILE A N 1
ATOM 2305 C CA . ILE A 1 290 ? -22.572 1.583 0.835 1.00 73.69 290 ILE A CA 1
ATOM 2306 C C . ILE A 1 290 ? -22.563 3.035 0.356 1.00 73.69 290 ILE A C 1
ATOM 2308 O O . ILE A 1 290 ? -22.297 3.942 1.143 1.00 73.69 290 ILE A O 1
ATOM 2312 N N . ALA A 1 291 ? -22.808 3.251 -0.935 1.00 72.31 291 ALA A N 1
ATOM 2313 C CA . ALA A 1 291 ? -22.769 4.568 -1.555 1.00 72.31 291 ALA A CA 1
ATOM 2314 C C . ALA A 1 291 ? -24.148 4.982 -2.075 1.00 72.31 291 ALA A C 1
ATOM 2316 O O . ALA A 1 291 ? -24.857 4.182 -2.687 1.00 72.31 291 ALA A O 1
ATOM 2317 N N . PHE A 1 292 ? -24.479 6.249 -1.860 1.00 74.62 292 PHE A N 1
ATOM 2318 C CA . PHE A 1 292 ? -25.727 6.892 -2.245 1.00 74.62 292 PHE A CA 1
ATOM 2319 C C . PHE A 1 292 ? -25.456 8.043 -3.221 1.00 74.62 292 PHE A C 1
ATOM 2321 O O . PHE A 1 292 ? -24.362 8.619 -3.256 1.00 74.62 292 PHE A O 1
ATOM 2328 N N . ASP A 1 293 ? -26.466 8.386 -4.019 1.00 73.81 293 ASP A N 1
ATOM 2329 C CA . ASP A 1 293 ? -26.425 9.517 -4.953 1.00 73.81 293 ASP A CA 1
ATOM 2330 C C . ASP A 1 293 ? -26.831 10.853 -4.308 1.00 73.81 293 ASP A C 1
ATOM 2332 O O . ASP A 1 293 ? -26.725 11.895 -4.949 1.00 73.81 293 ASP A O 1
ATOM 2336 N N . ASN A 1 294 ? -27.259 10.840 -3.040 1.00 79.38 294 ASN A N 1
ATOM 2337 C CA . ASN A 1 294 ? -27.670 12.028 -2.301 1.00 79.38 294 ASN A CA 1
ATOM 2338 C C . ASN A 1 294 ? -27.339 11.927 -0.789 1.00 79.38 294 ASN A C 1
ATOM 2340 O O . ASN A 1 294 ? -27.262 10.822 -0.241 1.00 79.38 294 ASN A O 1
ATOM 2344 N N . PRO A 1 295 ? -27.149 13.065 -0.089 1.00 78.19 295 PRO A N 1
ATOM 2345 C CA . PRO A 1 295 ? -26.714 13.081 1.310 1.00 78.19 295 PRO A CA 1
ATOM 2346 C C . PRO A 1 295 ? -27.820 12.701 2.299 1.00 78.19 295 PRO A C 1
ATOM 2348 O O . PRO A 1 295 ? -27.523 12.226 3.393 1.00 78.19 295 PRO A O 1
ATOM 2351 N N . LYS A 1 296 ? -29.092 12.919 1.939 1.00 81.56 296 LYS A N 1
ATOM 2352 C CA . LYS A 1 296 ? -30.241 12.679 2.823 1.00 81.56 296 LYS A CA 1
ATOM 2353 C C . LYS A 1 296 ? -30.410 11.186 3.092 1.00 81.56 296 LYS A C 1
ATOM 2355 O O . LYS A 1 296 ? -30.568 10.789 4.244 1.00 81.56 296 LYS A O 1
ATOM 2360 N N . ASP A 1 297 ? -30.328 10.381 2.041 1.00 78.38 297 ASP A N 1
ATOM 2361 C CA . ASP A 1 297 ? -30.481 8.932 2.122 1.00 78.38 297 ASP A CA 1
ATOM 2362 C C . ASP A 1 297 ? -29.293 8.276 2.830 1.00 78.38 297 ASP A C 1
ATOM 2364 O O . ASP A 1 297 ? -29.478 7.390 3.666 1.00 78.38 297 ASP A O 1
ATOM 2368 N N . ALA A 1 298 ? -28.082 8.787 2.597 1.00 77.62 298 ALA A N 1
ATOM 2369 C CA . ALA A 1 298 ? -26.899 8.380 3.345 1.00 77.62 298 ALA A CA 1
ATOM 2370 C C . ALA A 1 298 ? -27.022 8.692 4.846 1.00 77.62 298 ALA A C 1
ATOM 2372 O O . ALA A 1 298 ? -26.810 7.805 5.672 1.00 77.62 298 ALA A O 1
ATOM 2373 N N . ALA A 1 299 ? -27.420 9.914 5.213 1.00 81.06 299 ALA A N 1
ATOM 2374 C CA . ALA A 1 299 ? -27.627 10.281 6.611 1.00 81.06 299 ALA A CA 1
ATOM 2375 C C . ALA A 1 299 ? -28.722 9.421 7.266 1.00 81.06 299 ALA A C 1
ATOM 2377 O O . ALA A 1 299 ? -28.514 8.896 8.356 1.00 81.06 299 ALA A O 1
ATOM 2378 N N . ALA A 1 300 ? -29.853 9.198 6.584 1.00 78.88 300 ALA A N 1
ATOM 2379 C CA . ALA A 1 300 ? -30.935 8.349 7.082 1.00 78.88 300 ALA A CA 1
ATOM 2380 C C . ALA A 1 300 ? -30.476 6.900 7.327 1.00 78.88 300 ALA A C 1
ATOM 2382 O O . ALA A 1 300 ? -30.760 6.334 8.385 1.00 78.88 300 ALA A O 1
ATOM 2383 N N . PHE A 1 301 ? -29.725 6.311 6.392 1.00 81.38 301 PHE A N 1
ATOM 2384 C CA . PHE A 1 301 ? -29.188 4.957 6.532 1.00 81.38 301 PHE A CA 1
ATOM 2385 C C . PHE A 1 301 ? -28.128 4.858 7.641 1.00 81.38 301 PHE A C 1
ATOM 2387 O O . PHE A 1 301 ? -28.147 3.914 8.435 1.00 81.38 301 PHE A O 1
ATOM 2394 N N . GLN A 1 302 ? -27.242 5.855 7.751 1.00 84.06 302 GLN A N 1
ATOM 2395 C CA . GLN A 1 302 ? -26.269 5.956 8.842 1.00 84.06 302 GLN A CA 1
ATOM 2396 C C . GLN A 1 302 ? -26.968 5.984 10.208 1.00 84.06 302 GLN A C 1
ATOM 2398 O O . GLN A 1 302 ? -26.579 5.244 11.112 1.00 84.06 302 GLN A O 1
ATOM 2403 N N . ASP A 1 303 ? -28.014 6.798 10.343 1.00 85.00 303 ASP A N 1
ATOM 2404 C CA . ASP A 1 303 ? -28.807 6.940 11.563 1.00 85.00 303 ASP A CA 1
ATOM 2405 C C . ASP A 1 303 ? -29.476 5.624 11.976 1.00 85.00 303 ASP A C 1
ATOM 2407 O O . ASP A 1 303 ? -29.485 5.268 13.157 1.00 85.00 303 ASP A O 1
ATOM 2411 N N . MET A 1 304 ? -30.031 4.881 11.010 1.00 85.12 304 MET A N 1
ATOM 2412 C CA . MET A 1 304 ? -30.655 3.575 11.257 1.00 85.12 304 MET A CA 1
ATOM 2413 C C . MET A 1 304 ? -29.651 2.554 11.797 1.00 85.12 304 MET A C 1
ATOM 2415 O O . MET A 1 304 ? -29.982 1.809 12.719 1.00 85.12 304 MET A O 1
ATOM 2419 N N . LEU A 1 305 ? -28.429 2.541 11.260 1.00 80.62 305 LEU A N 1
ATOM 2420 C CA . LEU A 1 305 ? -27.350 1.671 11.727 1.00 80.62 305 LEU A CA 1
ATOM 2421 C C . LEU A 1 305 ? -26.821 2.103 13.105 1.00 80.62 305 LEU A C 1
ATOM 2423 O O . LEU A 1 305 ? -26.693 1.270 14.005 1.00 80.62 305 LEU A O 1
ATOM 2427 N N . ALA A 1 306 ? -26.580 3.401 13.310 1.00 82.62 306 ALA A N 1
ATOM 2428 C CA . ALA A 1 306 ? -26.089 3.943 14.578 1.00 82.62 306 ALA A CA 1
ATOM 2429 C C . ALA A 1 306 ? -27.056 3.655 15.743 1.00 82.62 306 ALA A C 1
ATOM 2431 O O . ALA A 1 306 ? -26.636 3.199 16.806 1.00 82.62 306 ALA A O 1
ATOM 2432 N N . LYS A 1 307 ? -28.370 3.808 15.515 1.00 86.19 307 LYS A N 1
ATOM 2433 C CA . LYS A 1 307 ? -29.438 3.468 16.480 1.00 86.19 307 LYS A CA 1
ATOM 2434 C C . LYS A 1 307 ? -29.488 1.981 16.862 1.00 86.19 307 LYS A C 1
ATOM 2436 O O . LYS A 1 307 ? -30.173 1.630 17.816 1.00 86.19 307 LYS A O 1
ATOM 2441 N N . GLN A 1 308 ? -28.783 1.115 16.134 1.00 80.19 308 GLN A N 1
ATOM 2442 C CA . GLN A 1 308 ? -28.710 -0.334 16.363 1.00 80.19 308 GLN A CA 1
ATOM 2443 C C . GLN A 1 308 ? -27.343 -0.781 16.910 1.00 80.19 308 GLN A C 1
ATOM 2445 O O . GLN A 1 308 ? -27.053 -1.977 16.974 1.00 80.19 308 GLN A O 1
ATOM 2450 N N . GLY A 1 309 ? -26.508 0.178 17.327 1.00 77.44 309 GLY A N 1
ATOM 2451 C CA . GLY A 1 309 ? -25.206 -0.070 17.945 1.00 77.44 309 GLY A CA 1
ATOM 2452 C C . GLY A 1 309 ? -24.065 -0.323 16.957 1.00 77.44 309 GLY A C 1
ATOM 2453 O O . GLY A 1 309 ? -22.964 -0.652 17.391 1.00 77.44 309 GLY A O 1
ATOM 2454 N N . PHE A 1 310 ? -24.285 -0.160 15.648 1.00 74.75 310 PHE A N 1
ATOM 2455 C CA . PHE A 1 310 ? -23.183 -0.179 14.686 1.00 74.75 310 PHE A CA 1
ATOM 2456 C C . PHE A 1 310 ? -22.349 1.095 14.835 1.00 74.75 310 PHE A C 1
ATOM 2458 O O . PHE A 1 310 ? -22.884 2.205 14.850 1.00 74.75 310 PHE A O 1
ATOM 2465 N N . LYS A 1 311 ? -21.022 0.950 14.877 1.00 77.50 311 LYS A N 1
ATOM 2466 C CA . LYS A 1 311 ? -20.110 2.084 14.709 1.00 77.50 311 LYS A CA 1
ATOM 2467 C C . LYS A 1 311 ? -20.150 2.504 13.242 1.00 77.50 311 LYS A C 1
ATOM 2469 O O . LYS A 1 311 ? -19.854 1.689 12.369 1.00 77.50 311 LYS A O 1
ATOM 2474 N N . THR A 1 312 ? -20.539 3.749 12.975 1.00 79.38 312 THR A N 1
ATOM 2475 C CA . THR A 1 312 ? -20.710 4.278 11.615 1.00 79.38 312 THR A CA 1
ATOM 2476 C C . THR A 1 312 ? -19.792 5.465 11.331 1.00 79.38 312 THR A C 1
ATOM 2478 O O . THR A 1 312 ? -19.240 6.100 12.230 1.00 79.38 312 THR A O 1
ATOM 2481 N N . SER A 1 313 ? -19.613 5.775 10.053 1.00 78.38 313 SER A N 1
ATOM 2482 C CA . SER A 1 313 ? -19.015 7.019 9.568 1.00 78.38 313 SER A CA 1
ATOM 2483 C C . SER A 1 313 ? -19.687 7.388 8.250 1.00 78.38 313 SER A C 1
ATOM 2485 O O . SER A 1 313 ? -20.053 6.501 7.480 1.00 78.38 313 SER A O 1
ATOM 2487 N N . TYR A 1 314 ? -19.851 8.677 7.989 1.00 78.50 314 TYR A N 1
ATOM 2488 C CA . TYR A 1 314 ? -20.392 9.184 6.733 1.00 78.50 314 TYR A CA 1
ATOM 2489 C C . TYR A 1 314 ? -19.334 10.033 6.042 1.00 78.50 314 TYR A C 1
ATOM 2491 O O . TYR A 1 314 ? -18.687 10.848 6.696 1.00 78.50 314 TYR A O 1
ATOM 2499 N N . PHE A 1 315 ? -19.188 9.821 4.738 1.00 68.06 315 PHE A N 1
ATOM 2500 C CA . PHE A 1 315 ? -18.286 10.564 3.873 1.00 68.06 315 PHE A CA 1
ATOM 2501 C C . PHE A 1 315 ? -19.101 11.289 2.803 1.00 68.06 315 PHE A C 1
ATOM 2503 O O . PHE A 1 315 ? -19.970 10.682 2.166 1.00 68.06 315 PHE A O 1
ATOM 2510 N N . GLY A 1 316 ? -18.866 12.593 2.666 1.00 64.44 316 GLY A N 1
ATOM 2511 C CA . GLY A 1 316 ? -19.703 13.506 1.882 1.00 64.44 316 GLY A CA 1
ATOM 2512 C C . GLY A 1 316 ? -19.072 13.996 0.578 1.00 64.44 316 GLY A C 1
ATOM 2513 O O . GLY A 1 316 ? -17.929 13.684 0.249 1.00 64.44 316 GLY A O 1
ATOM 2514 N N . ASP A 1 317 ? -19.821 14.818 -0.165 1.00 51.38 317 ASP A N 1
ATOM 2515 C CA . ASP A 1 317 ? -19.367 15.340 -1.458 1.00 51.38 317 ASP A CA 1
ATOM 2516 C C . ASP A 1 317 ? -18.122 16.231 -1.289 1.00 51.38 317 ASP A C 1
ATOM 2518 O O . ASP A 1 317 ? -18.164 17.282 -0.649 1.00 51.38 317 ASP A O 1
ATOM 2522 N N . GLY A 1 318 ? -16.995 15.765 -1.833 1.00 53.62 318 GLY A N 1
ATOM 2523 C CA . GLY A 1 318 ? -15.658 16.333 -1.626 1.00 53.62 318 GLY A CA 1
ATOM 2524 C C . GLY A 1 318 ? -14.640 15.326 -1.077 1.00 53.62 318 GLY A C 1
ATOM 2525 O O . GLY A 1 318 ? -13.456 15.418 -1.408 1.00 53.62 318 GLY A O 1
ATOM 2526 N N . GLU A 1 319 ? -15.089 14.314 -0.332 1.00 50.16 319 GLU A N 1
ATOM 2527 C CA . GLU A 1 319 ? -14.242 13.237 0.192 1.00 50.16 319 GLU A CA 1
ATOM 2528 C C . GLU A 1 319 ? -14.128 12.115 -0.859 1.00 50.16 319 GLU A C 1
ATOM 2530 O O . GLU A 1 319 ? -15.113 11.619 -1.407 1.00 50.16 319 GLU A O 1
ATOM 2535 N N . ARG A 1 320 ? -12.893 11.797 -1.271 1.00 50.00 320 ARG A N 1
ATOM 2536 C CA . ARG A 1 320 ? -12.602 11.349 -2.651 1.00 50.00 320 ARG A CA 1
ATOM 2537 C C . ARG A 1 320 ? -12.848 9.862 -2.958 1.00 50.00 320 ARG A C 1
ATOM 2539 O O . ARG A 1 320 ? -11.930 9.154 -3.376 1.00 50.00 320 ARG A O 1
ATOM 2546 N N . TYR A 1 321 ? -14.106 9.433 -2.915 1.00 50.03 321 TYR A N 1
ATOM 2547 C CA . TYR A 1 321 ? -14.565 8.173 -3.522 1.00 50.03 321 TYR A CA 1
ATOM 2548 C C . TYR A 1 321 ? -15.764 8.354 -4.477 1.00 50.03 321 TYR A C 1
ATOM 2550 O O . TYR A 1 321 ? -16.758 7.642 -4.333 1.00 50.03 321 TYR A O 1
ATOM 2558 N N . PRO A 1 322 ? -15.705 9.266 -5.471 1.00 51.84 322 PRO A N 1
ATOM 2559 C CA . PRO A 1 322 ? -16.763 9.366 -6.467 1.00 51.84 322 PRO A CA 1
ATOM 2560 C C . PRO A 1 322 ? -16.816 8.071 -7.288 1.00 51.84 322 PRO A C 1
ATOM 2562 O O . PRO A 1 322 ? -15.894 7.774 -8.050 1.00 51.84 322 PRO A O 1
ATOM 2565 N N . MET A 1 323 ? -17.887 7.295 -7.131 1.00 52.62 323 MET A N 1
ATOM 2566 C CA . MET A 1 323 ? -18.171 6.153 -8.001 1.00 52.62 323 MET A CA 1
ATOM 2567 C C . MET A 1 323 ? -19.207 6.571 -9.037 1.00 52.62 323 MET A C 1
ATOM 2569 O O . MET A 1 323 ? -20.328 6.933 -8.684 1.00 52.62 323 MET A O 1
ATOM 2573 N N . GLU A 1 324 ? -18.853 6.519 -10.317 1.00 50.34 324 GLU A N 1
ATOM 2574 C CA . GLU A 1 324 ? -19.818 6.745 -11.391 1.00 50.34 324 GLU A CA 1
ATOM 2575 C C . GLU A 1 324 ? -20.554 5.443 -11.718 1.00 50.34 324 GLU A C 1
ATOM 2577 O O . GLU A 1 324 ? -19.946 4.423 -12.044 1.00 50.34 324 GLU A O 1
ATOM 2582 N N . HIS A 1 325 ? -21.881 5.474 -11.627 1.00 48.56 325 HIS A N 1
ATOM 2583 C CA . HIS A 1 325 ? -22.741 4.351 -11.972 1.00 48.56 325 HIS A CA 1
ATOM 2584 C C . HIS A 1 325 ? -23.976 4.854 -12.720 1.00 48.56 325 HIS A C 1
ATOM 2586 O O . HIS A 1 325 ? -24.720 5.693 -12.216 1.00 48.56 325 HIS A O 1
ATOM 2592 N N . SER A 1 326 ? -24.207 4.338 -13.931 1.00 51.69 326 SER A N 1
ATOM 2593 C CA . SER A 1 326 ? -25.362 4.702 -14.772 1.00 51.69 326 SER A CA 1
ATOM 2594 C C . SER A 1 326 ? -25.516 6.221 -14.993 1.00 51.69 326 SER A C 1
ATOM 2596 O O . SER A 1 326 ? -26.621 6.755 -14.950 1.00 51.69 326 SER A O 1
ATOM 2598 N N . GLY A 1 327 ? -24.397 6.935 -15.174 1.00 53.84 327 GLY A N 1
ATOM 2599 C CA . GLY A 1 327 ? -24.368 8.395 -15.347 1.00 53.84 327 GLY A CA 1
ATOM 2600 C C . GLY A 1 327 ? -24.627 9.213 -14.073 1.00 53.84 327 GLY A C 1
ATOM 2601 O O . GLY A 1 327 ? -24.619 10.440 -14.132 1.00 53.84 327 GLY A O 1
ATOM 2602 N N . LYS A 1 328 ? -24.833 8.564 -12.919 1.00 54.44 328 LYS A N 1
ATOM 2603 C CA . LYS A 1 328 ? -24.914 9.212 -11.605 1.00 54.44 328 LYS A CA 1
ATOM 2604 C C . LYS A 1 328 ? -23.588 9.099 -10.859 1.00 54.44 328 LYS A C 1
ATOM 2606 O O . LYS A 1 328 ? -22.937 8.056 -10.881 1.00 54.44 328 LYS A O 1
ATOM 2611 N N . LYS A 1 329 ? -23.227 10.168 -10.152 1.00 62.53 329 LYS A N 1
ATOM 2612 C CA . LYS A 1 329 ? -22.014 10.271 -9.338 1.00 62.53 329 LYS A CA 1
ATOM 2613 C C . LYS A 1 329 ? -22.363 9.974 -7.872 1.00 62.53 329 LYS A C 1
ATOM 2615 O O . LYS A 1 329 ? -22.997 10.794 -7.215 1.00 62.53 329 LYS A O 1
ATOM 2620 N N . LEU A 1 330 ? -21.983 8.800 -7.373 1.00 65.50 330 LEU A N 1
ATOM 2621 C CA . LEU A 1 330 ? -22.221 8.370 -5.993 1.00 65.50 330 LEU A CA 1
ATOM 2622 C C . LEU A 1 330 ? -21.115 8.943 -5.092 1.00 65.50 330 LEU A C 1
ATOM 2624 O O . LEU A 1 330 ? -19.987 8.449 -5.119 1.00 65.50 330 LEU A O 1
ATOM 2628 N N . ASN A 1 331 ? -21.432 9.994 -4.328 1.00 67.81 331 ASN A N 1
ATOM 2629 C CA . ASN A 1 331 ? -20.472 10.728 -3.480 1.00 67.81 331 ASN A CA 1
ATOM 2630 C C . ASN A 1 331 ? -20.734 10.585 -1.977 1.00 67.81 331 ASN A C 1
ATOM 2632 O O . ASN A 1 331 ? -19.986 11.133 -1.175 1.00 67.81 331 ASN A O 1
ATOM 2636 N N . HIS A 1 332 ? -21.810 9.900 -1.592 1.00 69.31 332 HIS A N 1
ATOM 2637 C CA . HIS A 1 332 ? -22.285 9.863 -0.214 1.00 69.31 332 HIS A CA 1
ATOM 2638 C C . HIS A 1 332 ? -22.119 8.451 0.334 1.00 69.31 332 HIS A C 1
ATOM 2640 O O . HIS A 1 332 ? -22.950 7.585 0.071 1.00 69.31 332 HIS A O 1
ATOM 2646 N N . ILE A 1 333 ? -21.022 8.188 1.044 1.00 70.62 333 ILE A N 1
ATOM 2647 C CA . ILE A 1 333 ? -20.684 6.837 1.507 1.00 70.62 333 ILE A CA 1
ATOM 2648 C C . ILE A 1 333 ? -20.980 6.702 2.993 1.00 70.62 333 ILE A C 1
ATOM 2650 O O . ILE A 1 333 ? -20.405 7.411 3.814 1.00 70.62 333 ILE A O 1
ATOM 2654 N N . VAL A 1 334 ? -21.816 5.728 3.348 1.00 68.94 334 VAL A N 1
ATOM 2655 C CA . VAL A 1 334 ? -21.962 5.269 4.731 1.00 68.94 334 VAL A CA 1
ATOM 2656 C C . VAL A 1 334 ? -21.051 4.071 4.935 1.00 68.94 334 VAL A C 1
ATOM 2658 O O . VAL A 1 334 ? -21.226 3.022 4.312 1.00 68.94 334 VAL A O 1
ATOM 2661 N N . ARG A 1 335 ? -20.083 4.228 5.834 1.00 71.38 335 ARG A N 1
ATOM 2662 C CA . ARG A 1 335 ? -19.268 3.148 6.381 1.00 71.38 335 ARG A CA 1
ATOM 2663 C C . ARG A 1 335 ? -19.870 2.671 7.695 1.00 71.38 335 ARG A C 1
ATOM 2665 O O . ARG A 1 335 ? -20.305 3.487 8.506 1.00 71.38 335 ARG A O 1
ATOM 2672 N N . PHE A 1 336 ? -19.833 1.368 7.941 1.00 71.06 336 PHE A N 1
ATOM 2673 C CA . PHE A 1 336 ? -20.179 0.796 9.239 1.00 71.06 336 PHE A CA 1
ATOM 2674 C C . PHE A 1 336 ? -19.369 -0.467 9.547 1.00 71.06 336 PHE A C 1
ATOM 2676 O O . PHE A 1 336 ? -18.871 -1.138 8.644 1.00 71.06 336 PHE A O 1
ATOM 2683 N N . GLU A 1 337 ? -19.214 -0.773 10.832 1.00 69.62 337 GLU A N 1
ATOM 2684 C CA . GLU A 1 337 ? -18.442 -1.918 11.326 1.00 69.62 337 GLU A CA 1
ATOM 2685 C C . GLU A 1 337 ? -19.374 -2.969 11.945 1.00 69.62 337 GLU A C 1
ATOM 2687 O O . GLU A 1 337 ? -20.123 -2.655 12.871 1.00 69.62 337 GLU A O 1
ATOM 2692 N N . ASN A 1 338 ? -19.313 -4.218 11.465 1.00 66.31 338 ASN A N 1
ATOM 2693 C CA . ASN A 1 338 ? -19.902 -5.367 12.163 1.00 66.31 338 ASN A CA 1
ATOM 2694 C C . ASN A 1 338 ? -18.804 -6.051 12.985 1.00 66.31 338 ASN A C 1
ATOM 2696 O O . ASN A 1 338 ? -17.774 -6.451 12.439 1.00 66.31 338 ASN A O 1
ATOM 2700 N N . ALA A 1 339 ? -19.037 -6.204 14.287 1.00 63.72 339 ALA A N 1
ATOM 2701 C CA . ALA A 1 339 ? -18.130 -6.871 15.220 1.00 63.72 339 ALA A CA 1
ATOM 2702 C C . ALA A 1 339 ? -18.381 -8.392 15.315 1.00 63.72 339 ALA A C 1
ATOM 2704 O O . ALA A 1 339 ? -18.139 -8.986 16.364 1.00 63.72 339 ALA A O 1
ATOM 2705 N N . GLY A 1 340 ? -18.943 -9.006 14.264 1.00 56.84 340 GLY A N 1
ATOM 2706 C CA . GLY A 1 340 ? -19.205 -10.450 14.205 1.00 56.84 340 GLY A CA 1
ATOM 2707 C C . GLY A 1 340 ? -20.296 -10.930 15.170 1.00 56.84 340 GLY A C 1
ATOM 2708 O O . GLY A 1 340 ? -20.374 -12.113 15.488 1.00 56.84 340 GLY A O 1
ATOM 2709 N N . THR A 1 341 ? -21.120 -10.007 15.677 1.00 64.62 341 THR A N 1
ATOM 2710 C CA . THR A 1 341 ? -22.203 -10.273 16.644 1.00 64.62 341 THR A CA 1
ATOM 2711 C C . THR A 1 341 ? -23.598 -10.059 16.058 1.00 64.62 341 THR A C 1
ATOM 2713 O O . THR A 1 341 ? -24.595 -10.329 16.727 1.00 64.62 341 THR A O 1
ATOM 2716 N N . LYS A 1 342 ? -23.691 -9.566 14.816 1.00 68.19 342 LYS A N 1
ATOM 2717 C CA . LYS A 1 342 ? -24.948 -9.327 14.100 1.00 68.19 342 LYS A CA 1
ATOM 2718 C C . LYS A 1 342 ? -24.982 -10.188 12.839 1.00 68.19 342 LYS A C 1
ATOM 2720 O O . LYS A 1 342 ? -24.210 -9.951 11.914 1.00 68.19 342 LYS A O 1
ATOM 2725 N N . THR A 1 343 ? -25.867 -11.181 12.818 1.00 72.12 343 THR A N 1
ATOM 2726 C CA . THR A 1 343 ? -26.152 -12.028 11.646 1.00 72.12 343 THR A CA 1
ATOM 2727 C C . THR A 1 343 ? -27.018 -11.303 10.621 1.00 72.12 343 THR A C 1
ATOM 2729 O O . THR A 1 343 ? -26.786 -11.426 9.426 1.00 72.12 343 THR A O 1
ATOM 2732 N N . GLU A 1 344 ? -27.987 -10.514 11.078 1.00 79.75 344 GLU A N 1
ATOM 2733 C CA . GLU A 1 344 ? -28.966 -9.828 10.233 1.00 79.75 344 GLU A CA 1
ATOM 2734 C C . GLU A 1 344 ? -28.686 -8.320 10.140 1.00 79.75 344 GLU A C 1
ATOM 2736 O O . GLU A 1 344 ? -28.238 -7.681 11.099 1.00 79.75 344 GLU A O 1
ATOM 2741 N N . ILE A 1 345 ? -28.994 -7.737 8.978 1.00 80.19 345 ILE A N 1
ATOM 2742 C CA . ILE A 1 345 ? -29.090 -6.283 8.816 1.00 80.19 345 ILE A CA 1
ATOM 2743 C C . ILE A 1 345 ? -30.334 -5.776 9.574 1.00 80.19 345 ILE A C 1
ATOM 2745 O O . ILE A 1 345 ? -31.370 -6.442 9.536 1.00 80.19 345 ILE A O 1
ATOM 2749 N N . PRO A 1 346 ? -30.304 -4.602 10.235 1.00 84.81 346 PRO A N 1
ATOM 2750 C CA . PRO A 1 346 ? -31.490 -4.073 10.900 1.00 84.81 346 PRO A CA 1
ATOM 2751 C C . PRO A 1 346 ? -32.699 -3.937 9.973 1.00 84.81 346 PRO A C 1
ATOM 2753 O O . PRO A 1 346 ? -32.585 -3.380 8.884 1.00 84.81 346 PRO A O 1
ATOM 2756 N N . GLU A 1 347 ? -33.876 -4.348 10.446 1.00 84.44 347 GLU A N 1
ATOM 2757 C CA . GLU A 1 347 ? -35.130 -4.346 9.678 1.00 84.44 347 GLU A CA 1
ATOM 2758 C C . GLU A 1 347 ? -35.429 -2.993 9.008 1.00 84.44 347 GLU A C 1
ATOM 2760 O O . GLU A 1 347 ? -35.743 -2.942 7.823 1.00 84.44 347 GLU A O 1
ATOM 2765 N N . LYS A 1 348 ? -35.224 -1.876 9.721 1.00 81.69 348 LYS A N 1
ATOM 2766 C CA . LYS A 1 348 ? -35.405 -0.522 9.163 1.00 81.69 348 LYS A CA 1
ATOM 2767 C C . LYS A 1 348 ? -34.425 -0.209 8.030 1.00 81.69 348 LYS A C 1
ATOM 2769 O O . LYS A 1 348 ? -34.812 0.409 7.045 1.00 81.69 348 LYS A O 1
ATOM 2774 N N . ALA A 1 349 ? -33.177 -0.665 8.146 1.00 80.94 349 ALA A N 1
ATOM 2775 C CA . ALA A 1 349 ? -32.169 -0.515 7.101 1.00 80.94 349 ALA A CA 1
ATOM 2776 C C . ALA A 1 349 ? -32.474 -1.428 5.898 1.00 80.94 349 ALA A C 1
ATOM 2778 O O . ALA A 1 349 ? -32.318 -1.002 4.757 1.00 80.94 349 ALA A O 1
ATOM 2779 N N . LEU A 1 350 ? -32.985 -2.645 6.126 1.00 84.50 350 LEU A N 1
ATOM 2780 C CA . LEU A 1 350 ? -33.473 -3.532 5.066 1.00 84.50 350 LEU A CA 1
ATOM 2781 C C . LEU A 1 350 ? -34.665 -2.925 4.315 1.00 84.50 350 LEU A C 1
ATOM 2783 O O . LEU A 1 350 ? -34.655 -2.886 3.087 1.00 84.50 350 LEU A O 1
ATOM 2787 N N . GLN A 1 351 ? -35.672 -2.432 5.040 1.00 83.56 351 GLN A N 1
ATOM 2788 C CA . GLN A 1 351 ? -36.843 -1.777 4.460 1.00 83.56 351 GLN A CA 1
ATOM 2789 C C . GLN A 1 351 ? -36.431 -0.556 3.630 1.00 83.56 351 GLN A C 1
ATOM 2791 O O . GLN A 1 351 ? -36.840 -0.431 2.479 1.00 83.56 351 GLN A O 1
ATOM 2796 N N . PHE A 1 352 ? -35.538 0.280 4.162 1.00 80.81 352 PHE A N 1
ATOM 2797 C CA . PHE A 1 352 ? -34.978 1.417 3.438 1.00 80.81 352 PHE A CA 1
ATOM 2798 C C . PHE A 1 352 ? -34.278 1.003 2.130 1.00 80.81 352 PHE A C 1
ATOM 2800 O O . PHE A 1 352 ? -34.453 1.658 1.102 1.00 80.81 352 PHE A O 1
ATOM 2807 N N . LEU A 1 353 ? -33.523 -0.103 2.122 1.00 77.56 353 LEU A N 1
ATOM 2808 C CA . LEU A 1 353 ? -32.933 -0.637 0.888 1.00 77.56 353 LEU A CA 1
ATOM 2809 C C . LEU A 1 353 ? -34.010 -1.115 -0.098 1.00 77.56 353 LEU A C 1
ATOM 2811 O O . LEU A 1 353 ? -33.903 -0.818 -1.287 1.00 77.56 353 LEU A O 1
ATOM 2815 N N . LYS A 1 354 ? -35.064 -1.800 0.367 1.00 83.12 354 LYS A N 1
ATOM 2816 C CA . LYS A 1 354 ? -36.194 -2.229 -0.481 1.00 83.12 354 LYS A CA 1
ATOM 2817 C C . LYS A 1 354 ? -36.914 -1.049 -1.134 1.00 83.12 354 LYS A C 1
ATOM 2819 O O . LYS A 1 354 ? -37.130 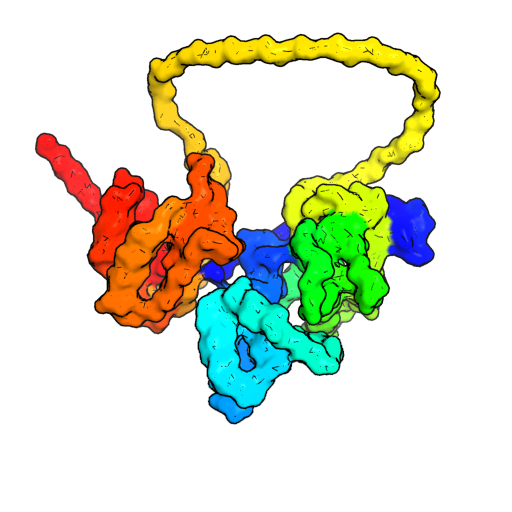-1.065 -2.344 1.00 83.12 354 LYS A O 1
ATOM 2824 N N . GLU A 1 355 ? -37.216 -0.006 -0.368 1.00 80.38 355 GLU A N 1
ATOM 2825 C CA . GLU A 1 355 ? -37.904 1.200 -0.848 1.00 80.38 355 GLU A CA 1
ATOM 2826 C C . GLU A 1 355 ? -37.081 1.978 -1.891 1.00 80.38 355 GLU A C 1
ATOM 2828 O O . GLU A 1 355 ? -37.638 2.473 -2.876 1.00 80.38 355 GLU A O 1
ATOM 2833 N N . ASN A 1 356 ? -35.755 2.037 -1.715 1.00 73.44 356 ASN A N 1
ATOM 2834 C CA . ASN A 1 356 ? -34.847 2.748 -2.618 1.00 73.44 356 ASN A CA 1
ATOM 2835 C C . ASN A 1 356 ? -34.484 1.954 -3.881 1.00 73.44 356 ASN A C 1
ATOM 2837 O O . ASN A 1 356 ? -34.495 2.509 -4.981 1.00 73.44 356 ASN A O 1
ATOM 2841 N N . PHE A 1 357 ? -34.162 0.663 -3.754 1.00 74.06 357 PHE A N 1
ATOM 2842 C CA . PHE A 1 357 ? -33.727 -0.153 -4.893 1.00 74.06 357 PHE A CA 1
ATOM 2843 C C . PHE A 1 357 ? -34.883 -0.773 -5.686 1.00 74.06 357 PHE A C 1
ATOM 2845 O O . PHE A 1 357 ? -34.687 -1.055 -6.867 1.00 74.06 357 PHE A O 1
ATOM 2852 N N . LYS A 1 358 ? -36.059 -0.967 -5.066 1.00 78.88 358 LYS A N 1
ATOM 2853 C CA . LYS A 1 358 ? -37.290 -1.513 -5.682 1.00 78.88 358 LYS A CA 1
ATOM 2854 C C . LYS A 1 358 ? -37.097 -2.847 -6.420 1.00 78.88 358 LYS A C 1
ATOM 2856 O O . LYS A 1 358 ? -37.813 -3.159 -7.366 1.00 78.88 358 LYS A O 1
ATOM 2861 N N . ASP A 1 359 ? -36.122 -3.626 -5.964 1.00 79.31 359 ASP A N 1
ATOM 2862 C CA . ASP A 1 359 ? -35.708 -4.912 -6.519 1.00 79.31 359 ASP A CA 1
ATOM 2863 C C . ASP A 1 359 ? -35.239 -5.791 -5.351 1.00 79.31 359 ASP A C 1
ATOM 2865 O O . ASP A 1 359 ? -34.128 -5.637 -4.834 1.00 79.31 359 ASP A O 1
ATOM 2869 N N . ASP A 1 360 ? -36.118 -6.689 -4.904 1.00 77.50 360 ASP A N 1
ATOM 2870 C CA . ASP A 1 360 ? -35.880 -7.563 -3.750 1.00 77.50 360 ASP A CA 1
ATOM 2871 C C . ASP A 1 360 ? -34.677 -8.501 -3.974 1.00 77.50 360 ASP A C 1
ATOM 2873 O O . ASP A 1 360 ? -33.939 -8.786 -3.031 1.00 77.50 360 ASP A O 1
ATOM 2877 N N . ALA A 1 361 ? -34.414 -8.926 -5.218 1.00 72.94 361 ALA A N 1
ATOM 2878 C CA . ALA A 1 361 ? -33.287 -9.802 -5.540 1.00 72.94 361 ALA A CA 1
ATOM 2879 C C . ALA A 1 361 ? -31.954 -9.046 -5.458 1.00 72.94 361 ALA A C 1
ATOM 2881 O O . ALA A 1 361 ? -30.977 -9.552 -4.898 1.00 72.94 361 ALA A O 1
ATOM 2882 N N . LYS A 1 362 ? -31.924 -7.806 -5.959 1.00 72.12 362 LYS A N 1
ATOM 2883 C CA . LYS A 1 362 ? -30.781 -6.896 -5.835 1.00 72.12 362 LYS A CA 1
ATOM 2884 C C . LYS A 1 362 ? -30.519 -6.513 -4.383 1.00 72.12 362 LYS A C 1
ATOM 2886 O O . LYS A 1 362 ? -29.365 -6.550 -3.965 1.00 72.12 362 LYS A O 1
ATOM 2891 N N . VAL A 1 363 ? -31.556 -6.211 -3.600 1.00 72.00 363 VAL A N 1
ATOM 2892 C CA . VAL A 1 363 ? -31.416 -5.942 -2.159 1.00 72.00 363 VAL A CA 1
ATOM 2893 C C . VAL A 1 363 ? -30.885 -7.168 -1.426 1.00 72.00 363 VAL A C 1
ATOM 2895 O O . VAL A 1 363 ? -29.952 -7.034 -0.639 1.00 72.00 363 VAL A O 1
ATOM 2898 N N . ALA A 1 364 ? -31.391 -8.365 -1.729 1.00 72.12 364 ALA A N 1
ATOM 2899 C CA . ALA A 1 364 ? -30.899 -9.587 -1.107 1.00 72.12 364 ALA A CA 1
ATOM 2900 C C . ALA A 1 364 ? -29.412 -9.846 -1.416 1.00 72.12 364 ALA A C 1
ATOM 2902 O O . ALA A 1 364 ? -28.645 -10.147 -0.503 1.00 72.12 364 ALA A O 1
ATOM 2903 N N . ASN A 1 365 ? -28.984 -9.627 -2.666 1.00 69.50 365 ASN A N 1
ATOM 2904 C CA . ASN A 1 365 ? -27.572 -9.684 -3.058 1.00 69.50 365 ASN A CA 1
ATOM 2905 C C . ASN A 1 365 ? -26.722 -8.610 -2.348 1.00 69.50 365 ASN A C 1
ATOM 2907 O O . ASN A 1 365 ? -25.584 -8.876 -1.974 1.00 69.50 365 ASN A O 1
ATOM 2911 N N . ILE A 1 366 ? -27.235 -7.386 -2.176 1.00 65.12 366 ILE A N 1
ATOM 2912 C CA . ILE A 1 366 ? -26.525 -6.299 -1.478 1.00 65.12 366 ILE A CA 1
ATOM 2913 C C . ILE A 1 366 ? -26.317 -6.657 -0.000 1.00 65.12 366 ILE A C 1
ATOM 2915 O O . ILE A 1 366 ? -25.214 -6.495 0.511 1.00 65.12 366 ILE A O 1
ATOM 2919 N N . VAL A 1 367 ? -27.343 -7.182 0.673 1.00 71.38 367 VAL A N 1
ATOM 2920 C CA . VAL A 1 367 ? -27.282 -7.571 2.092 1.00 71.38 367 VAL A CA 1
ATOM 2921 C C . VAL A 1 367 ? -26.323 -8.743 2.324 1.00 71.38 367 VAL A C 1
ATOM 2923 O O . VAL A 1 367 ? -25.497 -8.674 3.232 1.00 71.38 367 VAL A O 1
ATOM 2926 N N . GLU A 1 368 ? -26.351 -9.752 1.455 1.00 70.31 368 GLU A N 1
ATOM 2927 C CA . GLU A 1 368 ? -25.423 -10.890 1.499 1.00 70.31 368 GLU A CA 1
ATOM 2928 C C . GLU A 1 368 ? -23.963 -10.461 1.245 1.00 70.31 368 GLU A C 1
ATOM 2930 O O . GLU A 1 368 ? -23.059 -10.845 1.986 1.00 70.31 368 GLU A O 1
ATOM 2935 N N . ASN A 1 369 ? -23.723 -9.559 0.284 1.00 60.44 369 ASN A N 1
ATOM 2936 C CA . ASN A 1 369 ? -22.396 -8.969 0.050 1.00 60.44 369 ASN A CA 1
ATOM 2937 C C . ASN A 1 369 ? -21.916 -8.053 1.197 1.00 60.44 369 ASN A C 1
ATOM 2939 O O . ASN A 1 369 ? -20.715 -7.820 1.335 1.00 60.44 369 ASN A O 1
ATOM 2943 N N . MET A 1 370 ? -22.826 -7.548 2.038 1.00 63.34 370 MET A N 1
ATOM 2944 C CA . MET A 1 370 ? -22.502 -6.867 3.300 1.00 63.34 370 MET A CA 1
ATOM 2945 C C . MET A 1 370 ? -22.285 -7.845 4.472 1.00 63.34 370 MET A C 1
ATOM 2947 O O . MET A 1 370 ? -22.201 -7.414 5.618 1.00 63.34 370 MET A O 1
ATOM 2951 N N . GLY A 1 371 ? -22.181 -9.154 4.214 1.00 60.62 371 GLY A N 1
ATOM 2952 C CA . GLY A 1 371 ? -21.873 -10.164 5.230 1.00 60.62 371 GLY A CA 1
ATOM 2953 C C . GLY A 1 371 ? -23.011 -10.480 6.199 1.00 60.62 371 GLY A C 1
ATOM 2954 O O . GLY A 1 371 ? -22.764 -11.116 7.224 1.00 60.62 371 GLY A O 1
ATOM 2955 N N . PHE A 1 372 ? -24.233 -10.044 5.891 1.00 71.88 372 PHE A N 1
ATOM 2956 C CA . PHE A 1 372 ? -25.438 -10.385 6.641 1.00 71.88 372 PHE A CA 1
ATOM 2957 C C . PHE A 1 372 ? -26.175 -11.565 5.996 1.00 71.88 372 PHE A C 1
ATOM 2959 O O . PHE A 1 372 ? -25.970 -11.884 4.825 1.00 71.88 372 PHE A O 1
ATOM 2966 N N . GLU A 1 373 ? -27.074 -12.200 6.746 1.00 73.56 373 GLU A N 1
ATOM 2967 C CA . GLU A 1 373 ? -27.948 -13.240 6.209 1.00 73.56 373 GLU A CA 1
ATOM 2968 C C . GLU A 1 373 ? -28.8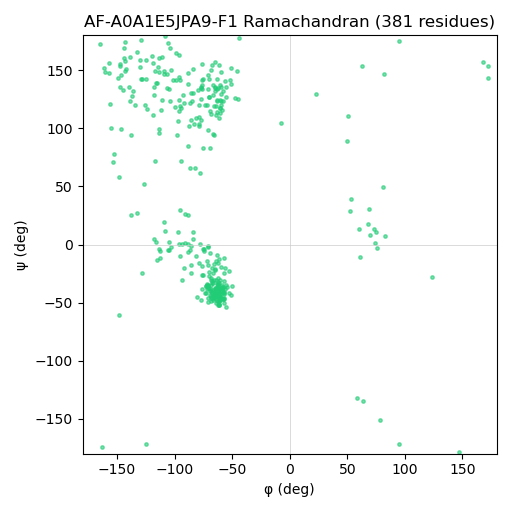27 -12.702 5.076 1.00 73.56 373 GLU A C 1
ATOM 2970 O O . GLU A 1 373 ? -29.417 -11.621 5.166 1.00 73.56 373 GLU A O 1
ATOM 2975 N N . ARG A 1 374 ? -28.918 -13.487 3.996 1.00 80.12 374 ARG A N 1
ATOM 2976 C CA . ARG A 1 374 ? -29.710 -13.153 2.815 1.00 80.12 374 ARG A CA 1
ATOM 2977 C C . ARG A 1 374 ? -31.195 -13.007 3.203 1.00 80.12 374 ARG A C 1
ATOM 2979 O O . ARG A 1 374 ? -31.804 -13.995 3.618 1.00 80.12 374 ARG A O 1
ATOM 2986 N N . PRO A 1 375 ? -31.809 -11.819 3.037 1.00 81.00 375 PRO A N 1
ATOM 2987 C CA . PRO A 1 375 ? -33.218 -11.597 3.331 1.00 81.00 375 PRO A CA 1
ATOM 2988 C C . PRO A 1 375 ? -34.119 -12.566 2.568 1.00 81.00 375 PRO A C 1
ATOM 2990 O O . PRO A 1 375 ? -33.910 -12.827 1.380 1.00 81.00 375 PRO A O 1
ATOM 2993 N N . LYS A 1 376 ? -35.173 -13.051 3.230 1.00 78.62 376 LYS A N 1
ATOM 2994 C CA . LYS A 1 376 ? -36.224 -13.821 2.558 1.00 78.62 376 LYS A CA 1
ATOM 2995 C C . LYS A 1 376 ? -36.917 -12.924 1.527 1.00 78.62 376 LYS A C 1
ATOM 2997 O O . LYS A 1 376 ? -37.415 -11.848 1.864 1.00 78.62 376 LYS A O 1
ATOM 3002 N N . MET A 1 377 ? -36.935 -13.379 0.275 1.00 69.19 377 MET A N 1
ATOM 3003 C CA . MET A 1 377 ? -37.695 -12.751 -0.807 1.00 69.19 377 MET A CA 1
ATOM 3004 C C . MET A 1 377 ? -39.179 -12.761 -0.431 1.00 69.19 377 MET A C 1
ATOM 3006 O O . MET A 1 377 ? -39.705 -13.812 -0.054 1.00 69.19 377 MET A O 1
ATOM 3010 N N . GLY A 1 378 ? -39.857 -11.616 -0.526 1.00 58.50 378 GLY A N 1
ATOM 3011 C CA . GLY A 1 378 ? -41.306 -11.586 -0.349 1.00 58.50 378 GLY A CA 1
ATOM 3012 C C . GLY A 1 378 ? -41.984 -12.334 -1.496 1.00 58.50 378 GLY A C 1
ATOM 3013 O O . GLY A 1 378 ? -41.707 -12.051 -2.661 1.00 58.50 378 GLY A O 1
ATOM 3014 N N . VAL A 1 379 ? -42.881 -13.276 -1.192 1.00 37.38 379 VAL A N 1
ATOM 3015 C CA . VAL A 1 379 ? -43.770 -13.831 -2.220 1.00 37.38 379 VAL A CA 1
ATOM 3016 C C . VAL A 1 379 ? -44.730 -12.719 -2.625 1.00 37.38 379 VAL A C 1
ATOM 3018 O O . VAL A 1 379 ? -45.563 -12.302 -1.822 1.00 37.38 379 VAL A O 1
ATOM 3021 N N . SER A 1 380 ? -44.607 -12.233 -3.860 1.00 33.94 380 SER A N 1
ATOM 3022 C CA . SER A 1 380 ? -45.569 -11.292 -4.434 1.00 33.94 380 SER A CA 1
ATOM 3023 C C . SER A 1 380 ? -46.913 -11.996 -4.605 1.00 33.94 380 SER A C 1
ATOM 3025 O O . SER A 1 380 ? -47.142 -12.676 -5.605 1.00 33.94 380 SER A O 1
ATOM 3027 N N . MET A 1 381 ? -47.808 -11.843 -3.627 1.00 29.11 381 MET A N 1
ATOM 3028 C CA . MET A 1 381 ? -49.227 -12.094 -3.850 1.00 29.11 381 MET A CA 1
ATOM 3029 C C . MET A 1 381 ? -49.765 -10.971 -4.735 1.00 29.11 381 MET A C 1
ATOM 3031 O O . MET A 1 381 ? -50.073 -9.883 -4.254 1.00 29.11 381 MET A O 1
ATOM 3035 N N . HIS A 1 382 ? -49.877 -11.247 -6.033 1.00 29.03 382 HIS A N 1
ATOM 3036 C CA . HIS A 1 382 ? -50.826 -10.521 -6.864 1.00 29.03 382 HIS A CA 1
ATOM 3037 C C . HIS A 1 382 ? -52.244 -10.873 -6.396 1.00 29.03 382 HIS A C 1
ATOM 3039 O O . HIS A 1 382 ? -52.632 -12.043 -6.430 1.00 29.03 382 HIS A O 1
ATOM 3045 N N . MET A 1 383 ? -52.982 -9.852 -5.962 1.00 29.09 383 MET A N 1
ATOM 3046 C CA . MET A 1 383 ? -54.438 -9.775 -6.108 1.00 29.09 383 MET A CA 1
ATOM 3047 C C . MET A 1 383 ? -54.742 -8.875 -7.305 1.00 29.09 383 MET A C 1
ATOM 3049 O O . MET A 1 383 ? -53.952 -7.922 -7.507 1.00 29.09 383 MET A O 1
#

Foldseek 3Di:
DPQDPQLLADDFAKQWDQFCAPVRHRHIDMFTEDEEAASVHHPNLLHQQDQQWFWDQAPVGIDIARGLLLQLLCLLPRPDPVLNVQSSPDGSLSVQVSSVVGARPDLVSSLVSSLVRVVRSCVPPSNVVSLCVSQLGQYFHENEQDDPPDRSAQQGAYQLLDHNPPHPHRHSSSLSSLVVSQVVCVVVVNNVRRDPHSRSSRNRSSRSRNPPGNHDGPSPPDDHDDDPDDDDDDDDDDDDDDDDDDDDDDDDDDDDDDPDDVPVVVPPDDDDDDCPPPQDQLQPFDKDKDFDLDQVLLVVLLVQCVVVVWDKDWFAAPRPDFDDDPNGTGGIMIITGRRSPAQADDPVSLVSLCVVVVDLVVSQVVRVVRRHHRDDDDDDDDD

InterPro domains:
  IPR012816 NADAR [PF08719] (38-184)
  IPR012816 NADAR [cd15457] (32-182)
  IPR037238 YbiA-like superfamily [G3DSA:1.10.357.40] (22-192)
  IPR037238 YbiA-like superfamily [SSF143990] (27-186)

Mean predicted aligned error: 16.77 Å

Secondary structure (DSSP, 8-state):
-PPPHHHH----EEEEEEB-SGGGBTSEEEEEEEEE-STTSTTGGGSTTS---EEEEETTEEEEESSHHHHHHHTTSTT-HHHHHHHTSS-HHHHHHHHTTS--S-HHHHHHHHHHHHHHHTTSHHHHHHHHHTTTPEEEEB-TT--S--TT---SB-GGG---TT-S-S-HHHHHHHHHHHHHHHHTT-GGG--S-HHHHHHHHHHHHHHH-TT--STT--S-------------------------------------STTHHHHS----------PPTT--EEEEEEEESSHHHHHHHHHHHHTTT-EEEEE-TTSS--EEETTEEE-EEEEEEEES--SS--HHHHHHHHHHH--HHHHHHHHHHTTSPPPPPP-----

Radius of gyration: 24.64 Å; Cα contacts (8 Å, |Δi|>4): 604; chains: 1; bounding box: 77×52×73 Å